Protein AF-A0A9Q1FGB1-F1 (afdb_monomer_lite)

Structure (mmCIF, N/CA/C/O backbone):
data_AF-A0A9Q1FGB1-F1
#
_entry.id   AF-A0A9Q1FGB1-F1
#
loop_
_atom_site.group_PDB
_atom_site.id
_atom_site.type_symbol
_atom_site.label_atom_id
_atom_site.label_alt_id
_atom_site.label_comp_id
_atom_site.label_asym_id
_atom_site.label_entity_id
_atom_site.label_seq_id
_atom_site.pdbx_PDB_ins_code
_atom_site.Cartn_x
_atom_site.Cartn_y
_atom_site.Cartn_z
_atom_site.occupancy
_atom_site.B_iso_or_equiv
_atom_site.auth_seq_id
_atom_site.auth_comp_id
_atom_site.auth_asym_id
_atom_site.auth_atom_id
_atom_site.pdbx_PDB_model_num
ATOM 1 N N . MET A 1 1 ? -64.726 -21.127 66.035 1.00 49.53 1 MET A N 1
ATOM 2 C CA . MET A 1 1 ? -65.758 -22.023 66.602 1.00 49.53 1 MET A CA 1
ATOM 3 C C . MET A 1 1 ? -66.418 -21.272 67.749 1.00 49.53 1 MET A C 1
ATOM 5 O O . MET A 1 1 ? -65.704 -20.847 68.643 1.00 49.53 1 MET A O 1
ATOM 9 N N . LEU A 1 2 ? -67.720 -20.995 67.646 1.00 46.12 2 LEU A N 1
ATOM 10 C CA . LEU A 1 2 ? -68.502 -20.186 68.597 1.00 46.12 2 LEU A CA 1
ATOM 11 C C . LEU A 1 2 ? -68.988 -21.042 69.791 1.00 46.12 2 LEU A C 1
ATOM 13 O O . LEU A 1 2 ? -69.252 -22.228 69.580 1.00 46.12 2 LEU A O 1
ATOM 17 N N . PRO A 1 3 ? -69.104 -20.485 71.016 1.00 51.31 3 PRO A N 1
ATOM 18 C CA . PRO A 1 3 ? -69.487 -21.229 72.214 1.00 51.31 3 PRO A CA 1
ATOM 19 C C . PRO A 1 3 ? -71.020 -21.340 72.384 1.00 51.31 3 PRO A C 1
ATOM 21 O O . PRO A 1 3 ? -71.776 -20.603 71.748 1.00 51.31 3 PRO A O 1
ATOM 24 N N . PRO A 1 4 ? -71.502 -22.267 73.232 1.00 48.19 4 PRO A N 1
ATOM 25 C CA . PRO A 1 4 ? -72.900 -22.677 73.291 1.00 48.19 4 PRO A CA 1
ATOM 26 C C . PRO A 1 4 ? -73.712 -21.781 74.238 1.00 48.19 4 PRO A C 1
ATOM 28 O O . PRO A 1 4 ? -73.834 -22.082 75.423 1.00 48.19 4 PRO A O 1
ATOM 31 N N . SER A 1 5 ? -74.297 -20.706 73.703 1.00 47.81 5 SER A N 1
ATOM 32 C CA . SER A 1 5 ? -75.204 -19.806 74.443 1.00 47.81 5 SER A CA 1
ATOM 33 C C . SER A 1 5 ? -76.694 -19.970 74.097 1.00 47.81 5 SER A C 1
ATOM 35 O O . SER A 1 5 ? -77.505 -19.152 74.513 1.00 47.81 5 SER A O 1
ATOM 37 N N . GLU A 1 6 ? -77.102 -21.032 73.395 1.00 54.84 6 GLU A N 1
ATOM 38 C CA . GLU A 1 6 ? -78.512 -21.251 73.019 1.00 54.84 6 GLU A CA 1
ATOM 39 C C . GLU A 1 6 ? -79.105 -22.526 73.638 1.00 54.84 6 GLU A C 1
ATOM 41 O O . GLU A 1 6 ? -79.410 -23.502 72.952 1.00 54.84 6 GLU A O 1
ATOM 46 N N . ARG A 1 7 ? -79.300 -22.535 74.963 1.00 53.91 7 ARG A N 1
ATOM 47 C CA . ARG A 1 7 ? -80.202 -23.503 75.609 1.00 53.91 7 ARG A CA 1
ATOM 48 C C . ARG A 1 7 ? -81.319 -22.777 76.342 1.00 53.91 7 ARG A C 1
ATOM 50 O O . ARG A 1 7 ? -81.074 -21.945 77.207 1.00 53.91 7 ARG A O 1
ATOM 57 N N . GLY A 1 8 ? -82.538 -23.104 75.919 1.00 44.06 8 GLY A N 1
ATOM 58 C CA . GLY A 1 8 ? -83.779 -22.471 76.328 1.00 44.06 8 GLY A CA 1
ATOM 59 C C . GLY A 1 8 ? -84.119 -22.625 77.805 1.00 44.06 8 GLY A C 1
ATOM 60 O O . GLY A 1 8 ? -83.740 -23.582 78.480 1.00 44.06 8 GLY A O 1
ATOM 61 N N . THR A 1 9 ? -84.897 -21.658 78.265 1.00 48.09 9 THR A N 1
ATOM 62 C CA . THR A 1 9 ? -85.679 -21.691 79.494 1.00 48.09 9 THR A CA 1
ATOM 63 C C . THR A 1 9 ? -87.027 -22.376 79.253 1.00 48.09 9 THR A C 1
ATOM 65 O O . THR A 1 9 ? -87.601 -22.277 78.166 1.00 48.09 9 THR A O 1
ATOM 68 N N . PRO A 1 10 ? -87.574 -23.012 80.299 1.00 46.75 10 PRO A N 1
ATOM 69 C CA . PRO A 1 10 ? -88.971 -22.776 80.630 1.00 46.75 10 PRO A CA 1
ATOM 70 C C . PRO A 1 10 ? -89.144 -22.321 82.092 1.00 46.75 10 PRO A C 1
ATOM 72 O O . PRO A 1 10 ? -88.580 -22.887 83.023 1.00 46.75 10 PRO A O 1
ATOM 75 N N . VAL A 1 11 ? -89.953 -21.271 82.240 1.00 43.34 11 VAL A N 1
ATOM 76 C CA . VAL A 1 11 ? -90.793 -20.896 83.407 1.00 43.34 11 VAL A CA 1
ATOM 77 C C . VAL A 1 11 ? -91.891 -21.989 83.553 1.00 43.34 11 VAL A C 1
ATOM 79 O O . VAL A 1 11 ? -92.110 -22.660 82.537 1.00 43.34 11 VAL A O 1
ATOM 82 N N . PRO A 1 12 ? -92.648 -22.204 84.663 1.00 60.19 12 PRO A N 1
ATOM 83 C CA . PRO A 1 12 ? -92.869 -21.424 85.901 1.00 60.19 12 PRO A CA 1
ATOM 84 C C . PRO A 1 12 ? -92.799 -22.314 87.191 1.00 60.19 12 PRO A C 1
ATOM 86 O O . PRO A 1 12 ? -92.372 -23.457 87.099 1.00 60.19 12 PRO A O 1
ATOM 89 N N . ASP A 1 13 ? -93.061 -21.935 88.450 1.00 32.09 13 ASP A N 1
ATOM 90 C CA . ASP A 1 13 ? -94.185 -21.210 89.057 1.00 32.09 13 ASP A CA 1
ATOM 91 C C . ASP A 1 13 ? -93.940 -21.006 90.575 1.00 32.09 13 ASP A C 1
ATOM 93 O O . ASP A 1 13 ? -93.185 -21.751 91.198 1.00 32.09 13 ASP A O 1
ATOM 97 N N . SER A 1 14 ? -94.748 -20.119 91.164 1.00 37.44 14 SER A N 1
ATOM 98 C CA . SER A 1 14 ? -95.216 -20.093 92.567 1.00 37.44 14 SER A CA 1
ATOM 99 C C . SER A 1 14 ? -94.656 -19.051 93.545 1.00 37.44 14 SER A C 1
ATOM 101 O O . SER A 1 14 ? -93.492 -18.995 93.925 1.00 37.44 14 SER A O 1
ATOM 103 N N . SER A 1 15 ? -95.636 -18.264 93.977 1.00 42.28 15 SER A N 1
ATOM 104 C CA . SER A 1 15 ? -95.704 -17.123 94.875 1.00 42.28 15 SER A CA 1
ATOM 105 C C . SER A 1 15 ? -95.584 -17.427 96.371 1.00 42.28 15 SER A C 1
ATOM 107 O O . SER A 1 15 ? -96.152 -18.409 96.843 1.00 42.28 15 SER A O 1
ATOM 109 N N . SER A 1 16 ? -95.109 -16.436 97.127 1.00 32.88 16 SER A N 1
ATOM 110 C CA . SER A 1 16 ? -95.749 -15.935 98.363 1.00 32.88 16 SER A CA 1
ATOM 111 C C . SER A 1 16 ? -95.081 -14.597 98.715 1.00 32.88 16 SER A C 1
ATOM 113 O O . SER A 1 16 ? -93.864 -14.559 98.835 1.00 32.88 16 SER A O 1
ATOM 115 N N . SER A 1 17 ? -95.753 -13.444 98.649 1.00 46.03 17 SER A N 1
ATOM 116 C CA . SER A 1 17 ? -96.863 -12.961 99.492 1.00 46.03 17 SER A CA 1
ATOM 117 C C . SER A 1 17 ? -96.409 -12.574 100.905 1.00 46.03 17 SER A C 1
ATOM 119 O O . SER A 1 17 ? -95.798 -13.387 101.584 1.00 46.03 17 SER A O 1
ATOM 121 N N . VAL A 1 18 ? -96.812 -11.355 101.296 1.00 38.59 18 VAL A N 1
ATOM 122 C CA . VAL A 1 18 ? -96.655 -10.603 102.563 1.00 38.59 18 VAL A CA 1
ATOM 123 C C . VAL A 1 18 ? -95.247 -10.069 102.884 1.00 38.59 18 VAL A C 1
ATOM 125 O O . VAL A 1 18 ? -94.262 -10.774 102.763 1.00 38.59 18 VAL A O 1
ATOM 128 N N . GLY A 1 19 ? -95.056 -8.820 103.307 1.00 36.06 19 GLY A N 1
ATOM 129 C CA . GLY A 1 19 ? -96.000 -7.770 103.674 1.00 36.06 19 GLY A CA 1
ATOM 130 C C . GLY A 1 19 ? -95.253 -6.465 103.964 1.00 36.06 19 GLY A C 1
ATOM 131 O O . GLY A 1 19 ? -94.081 -6.469 104.334 1.00 36.06 19 GLY A O 1
ATOM 132 N N . SER A 1 20 ? -95.961 -5.359 103.747 1.00 60.34 20 SER A N 1
ATOM 133 C CA . SER A 1 20 ? -95.547 -3.982 103.986 1.00 60.34 20 SER A CA 1
ATOM 134 C C . SER A 1 20 ? -94.949 -3.758 105.374 1.00 60.34 20 SER A C 1
ATOM 136 O O . SER A 1 20 ? -95.592 -4.000 106.392 1.00 60.34 20 SER A O 1
ATOM 138 N N . GLY A 1 21 ? -93.751 -3.188 105.383 1.00 39.38 21 GLY A N 1
ATOM 139 C CA . GLY A 1 21 ? -93.132 -2.548 106.529 1.00 39.38 21 GLY A CA 1
ATOM 140 C C . GLY A 1 21 ? -92.125 -1.549 105.990 1.00 39.38 21 GLY A C 1
ATOM 141 O O . GLY A 1 21 ? -91.303 -1.893 105.147 1.00 39.38 21 GLY A O 1
ATOM 142 N N . GLU A 1 22 ? -92.255 -0.304 106.419 1.00 46.47 22 GLU A N 1
ATOM 143 C CA . GLU A 1 22 ? -91.400 0.834 106.107 1.00 46.47 22 GLU A CA 1
ATOM 144 C C . GLU A 1 22 ? -89.964 0.551 106.584 1.00 46.47 22 GLU A C 1
ATOM 146 O O . GLU A 1 22 ? -89.540 0.934 107.666 1.00 46.47 22 GLU A O 1
ATOM 151 N N . PHE A 1 23 ? -89.235 -0.214 105.777 1.00 46.56 23 PHE A N 1
ATOM 152 C CA . PHE A 1 23 ? -87.809 -0.463 105.887 1.00 46.56 23 PHE A CA 1
ATOM 153 C C . PHE A 1 23 ? -87.186 0.183 104.655 1.00 46.56 23 PHE A C 1
ATOM 155 O O . PHE A 1 23 ? -86.899 -0.476 103.655 1.00 46.56 23 PHE A O 1
ATOM 162 N N . THR A 1 24 ? -86.993 1.499 104.711 1.00 58.06 24 THR A N 1
ATOM 163 C CA . THR A 1 24 ? -86.143 2.211 103.744 1.00 58.06 24 THR A CA 1
ATOM 164 C C . THR A 1 24 ? -84.798 1.494 103.575 1.00 58.06 24 THR A C 1
ATOM 166 O O . THR A 1 24 ? -84.329 1.341 102.456 1.00 58.06 24 THR A O 1
ATOM 169 N N . GLY A 1 25 ? -84.285 0.861 104.636 1.00 61.69 25 GLY A N 1
ATOM 170 C CA . GLY A 1 25 ? -83.079 0.037 104.579 1.00 61.69 25 GLY A CA 1
ATOM 171 C C . GLY A 1 25 ? -83.158 -1.302 103.822 1.00 61.69 25 GLY A C 1
ATOM 172 O O . GLY A 1 25 ? -82.103 -1.777 103.429 1.00 61.69 25 GLY A O 1
ATOM 173 N N . ILE A 1 26 ? -84.324 -1.941 103.600 1.00 73.94 26 ILE A N 1
ATOM 174 C CA . ILE A 1 26 ? -84.393 -3.246 102.882 1.00 73.94 26 ILE A CA 1
ATOM 175 C C . ILE A 1 26 ? -84.374 -3.042 101.366 1.00 73.94 26 ILE A C 1
ATOM 177 O O . ILE A 1 26 ? -83.649 -3.742 100.667 1.00 73.94 26 ILE A O 1
ATOM 181 N N . LYS A 1 27 ? -85.130 -2.061 100.861 1.00 83.75 27 LYS A N 1
ATOM 182 C CA . LYS A 1 27 ? -85.099 -1.700 99.438 1.00 83.75 27 LYS A CA 1
ATOM 183 C C . LYS A 1 27 ? -83.730 -1.139 99.046 1.00 83.75 27 LYS A C 1
ATOM 185 O O . LYS A 1 27 ? -83.183 -1.547 98.032 1.00 83.75 27 LYS A O 1
ATOM 190 N N . GLU A 1 28 ? -83.155 -0.275 99.885 1.00 84.62 28 GLU A N 1
ATOM 191 C CA . GLU A 1 28 ? -81.787 0.217 99.695 1.00 84.62 28 GLU A CA 1
ATOM 192 C C . GLU A 1 28 ? -80.763 -0.933 99.698 1.00 84.62 28 GLU A C 1
ATOM 194 O O . GLU A 1 28 ? -79.807 -0.886 98.934 1.00 84.62 28 GLU A O 1
ATOM 199 N N . LEU A 1 29 ? -80.965 -1.997 100.490 1.00 87.62 29 LEU A N 1
ATOM 200 C CA . LEU A 1 29 ? -80.095 -3.181 100.470 1.00 87.62 29 LEU A CA 1
ATOM 201 C C . LEU A 1 29 ? -80.194 -3.976 99.162 1.00 87.62 29 LEU A C 1
ATOM 203 O O . LEU A 1 29 ? -79.172 -4.436 98.659 1.00 87.62 29 LEU A O 1
ATOM 207 N N . ASP A 1 30 ? -81.408 -4.161 98.638 1.00 86.62 30 ASP A N 1
ATOM 208 C CA . ASP A 1 30 ? -81.644 -4.841 97.359 1.00 86.62 30 ASP A CA 1
ATOM 209 C C . ASP A 1 30 ? -81.079 -4.027 96.188 1.00 86.62 30 ASP A C 1
ATOM 211 O O . ASP A 1 30 ? -80.407 -4.599 95.329 1.00 86.62 30 ASP A O 1
ATOM 215 N N . ASP A 1 31 ? -81.261 -2.700 96.198 1.00 90.62 31 ASP A N 1
ATOM 216 C CA . ASP A 1 31 ? -80.668 -1.776 95.222 1.00 90.62 31 ASP A CA 1
ATOM 217 C C . ASP A 1 31 ? -79.125 -1.854 95.284 1.00 90.62 31 ASP A C 1
ATOM 219 O O . ASP A 1 31 ? -78.465 -2.038 94.261 1.00 90.62 31 ASP A O 1
ATOM 223 N N . ILE A 1 32 ? -78.535 -1.849 96.490 1.00 92.31 32 ILE A N 1
ATOM 224 C CA . ILE A 1 32 ? -77.087 -2.056 96.691 1.00 92.31 32 ILE A CA 1
ATOM 225 C C . ILE A 1 32 ? -76.643 -3.444 96.201 1.00 92.31 32 ILE A C 1
ATOM 227 O O . ILE A 1 32 ? -75.570 -3.583 95.616 1.00 92.31 32 ILE A O 1
ATOM 231 N N . SER A 1 33 ? -77.432 -4.494 96.427 1.00 93.31 33 SER A N 1
ATOM 232 C CA . SER A 1 33 ? -77.112 -5.857 95.982 1.00 93.31 33 SER A CA 1
ATOM 233 C C . SER A 1 33 ? -77.139 -5.972 94.455 1.00 93.31 33 SER A C 1
ATOM 235 O O . SER A 1 33 ? -76.254 -6.592 93.856 1.00 93.31 33 SER A O 1
ATOM 237 N N . GLN A 1 34 ? -78.109 -5.318 93.809 1.00 93.44 34 GLN A N 1
ATOM 238 C CA . GLN A 1 34 ? -78.187 -5.199 92.357 1.00 93.44 34 GLN A CA 1
ATOM 239 C C . GLN A 1 34 ? -76.991 -4.418 91.796 1.00 93.44 34 GLN A C 1
ATOM 241 O O . GLN A 1 34 ? -76.386 -4.881 90.825 1.00 93.44 34 GLN A O 1
ATOM 246 N N . ASP A 1 35 ? -76.594 -3.314 92.433 1.00 95.75 35 ASP A N 1
ATOM 247 C CA . ASP A 1 35 ? -75.396 -2.546 92.075 1.00 95.75 35 ASP A CA 1
ATOM 248 C C . ASP A 1 35 ? -74.122 -3.384 92.231 1.00 95.75 35 ASP A C 1
ATOM 250 O O . ASP A 1 35 ? -73.270 -3.390 91.345 1.00 95.75 35 ASP A O 1
ATOM 254 N N . ILE A 1 36 ? -73.993 -4.170 93.306 1.00 94.75 36 ILE A N 1
ATOM 255 C CA . ILE A 1 36 ? -72.867 -5.097 93.490 1.00 94.75 36 ILE A CA 1
ATOM 256 C C . ILE A 1 36 ? -72.843 -6.144 92.371 1.00 94.75 36 ILE A C 1
ATOM 258 O O . ILE A 1 36 ? -71.784 -6.402 91.797 1.00 94.75 36 ILE A O 1
ATOM 262 N N . ALA A 1 37 ? -73.984 -6.744 92.030 1.00 94.81 37 ALA A N 1
ATOM 263 C CA . ALA A 1 37 ? -74.070 -7.725 90.950 1.00 94.81 37 ALA A CA 1
ATOM 264 C C . ALA A 1 37 ? -73.752 -7.102 89.579 1.00 94.81 37 ALA A C 1
ATOM 266 O O . ALA A 1 37 ? -73.091 -7.728 88.742 1.00 94.81 37 ALA A O 1
ATOM 267 N N . GLN A 1 38 ? -74.180 -5.858 89.351 1.00 96.44 38 GLN A N 1
ATOM 268 C CA . GLN A 1 38 ? -73.839 -5.087 88.162 1.00 96.44 38 GLN A CA 1
ATOM 269 C C . GLN A 1 38 ? -72.336 -4.792 88.106 1.00 96.44 38 GLN A C 1
ATOM 271 O O . GLN A 1 38 ? -71.711 -5.096 87.091 1.00 96.44 38 GLN A O 1
ATOM 276 N N . LEU A 1 39 ? -71.741 -4.302 89.196 1.00 97.25 39 LEU A N 1
ATOM 277 C CA . LEU A 1 39 ? -70.303 -4.052 89.310 1.00 97.25 39 LEU A CA 1
ATOM 278 C C . LEU A 1 39 ? -69.488 -5.331 89.105 1.00 97.25 39 LEU A C 1
ATOM 280 O O . LEU A 1 39 ? -68.439 -5.296 88.470 1.00 97.25 39 LEU A O 1
ATOM 284 N N . GLN A 1 40 ? -69.964 -6.480 89.587 1.00 96.81 40 GLN A N 1
ATOM 285 C CA . GLN A 1 40 ? -69.316 -7.768 89.331 1.00 96.81 40 GLN A CA 1
ATOM 286 C C . GLN A 1 40 ? -69.356 -8.151 87.847 1.00 96.81 40 GLN A C 1
ATOM 288 O O . GLN A 1 40 ? -68.349 -8.619 87.309 1.00 96.81 40 GLN A O 1
ATOM 293 N N . ARG A 1 41 ? -70.487 -7.933 87.165 1.00 96.62 41 ARG A N 1
ATOM 294 C CA . ARG A 1 41 ? -70.616 -8.190 85.722 1.00 96.62 41 ARG A CA 1
ATOM 295 C C . ARG A 1 41 ? -69.744 -7.244 84.897 1.00 96.62 41 ARG A C 1
ATOM 297 O O . ARG A 1 41 ? -69.087 -7.685 83.953 1.00 96.62 41 ARG A O 1
ATOM 304 N N . GLU A 1 42 ? -69.724 -5.964 85.250 1.00 96.88 42 GLU A N 1
ATOM 305 C CA . GLU A 1 42 ? -68.894 -4.957 84.590 1.00 96.88 42 GLU A CA 1
ATOM 306 C C . GLU A 1 42 ? -67.407 -5.239 84.816 1.00 96.88 42 GLU A C 1
ATOM 308 O O . GLU A 1 42 ? -66.654 -5.295 83.849 1.00 96.88 42 GLU A O 1
ATOM 313 N N . LYS A 1 43 ? -66.997 -5.554 86.053 1.00 97.25 43 LYS A N 1
ATOM 314 C CA . LYS A 1 43 ? -65.638 -6.012 86.369 1.00 97.25 43 LYS A CA 1
ATOM 315 C C . LYS A 1 43 ? -65.234 -7.196 85.492 1.00 97.25 43 LYS A C 1
ATOM 317 O O . LYS A 1 43 ? -64.169 -7.156 84.888 1.00 97.25 43 LYS A O 1
ATOM 322 N N . TYR A 1 44 ? -66.073 -8.229 85.399 1.00 97.75 44 TYR A N 1
ATOM 323 C CA . TYR A 1 44 ? -65.783 -9.392 84.556 1.00 97.75 44 TYR A CA 1
ATOM 324 C C . TYR A 1 44 ? -65.647 -9.014 83.071 1.00 97.75 44 TYR A C 1
ATOM 326 O O . TYR A 1 44 ? -64.758 -9.511 82.383 1.00 97.75 44 TYR A O 1
ATOM 334 N N . THR A 1 45 ? -66.499 -8.107 82.584 1.00 97.75 45 THR A N 1
ATOM 335 C CA . THR A 1 45 ? -66.457 -7.611 81.198 1.00 97.75 45 THR A CA 1
ATOM 336 C C . THR A 1 45 ? -65.167 -6.835 80.927 1.00 97.75 45 THR A C 1
ATOM 338 O O . THR A 1 45 ? -64.493 -7.104 79.935 1.00 97.75 45 THR A O 1
ATOM 341 N N . LEU A 1 46 ? -64.777 -5.933 81.832 1.00 97.81 46 LEU A N 1
ATOM 342 C CA . LEU A 1 46 ? -63.528 -5.176 81.739 1.00 97.81 46 LEU A CA 1
ATOM 343 C C . LEU A 1 46 ? -62.300 -6.090 81.827 1.00 97.81 46 LEU A C 1
ATOM 345 O O . LEU A 1 46 ? -61.361 -5.918 81.060 1.00 97.81 46 LEU A O 1
ATOM 349 N N . GLU A 1 47 ? -62.301 -7.089 82.713 1.00 97.44 47 GLU A N 1
ATOM 350 C CA . GLU A 1 47 ? -61.225 -8.087 82.791 1.00 97.44 47 GLU A CA 1
ATOM 351 C C . GLU A 1 47 ? -61.079 -8.875 81.485 1.00 97.44 47 GLU A C 1
ATOM 353 O O . GLU A 1 47 ? -59.958 -9.158 81.062 1.00 97.44 47 GLU A O 1
ATOM 358 N N . GLN A 1 48 ? -62.190 -9.219 80.827 1.00 97.75 48 GLN A N 1
ATOM 359 C CA . GLN A 1 48 ? -62.145 -9.860 79.515 1.00 97.75 48 GLN A CA 1
ATOM 360 C C . GLN A 1 48 ? -61.606 -8.909 78.441 1.00 97.75 48 GLN A C 1
ATOM 362 O O . GLN A 1 48 ? -60.720 -9.299 77.689 1.00 97.75 48 GLN A O 1
ATOM 367 N N . GLU A 1 49 ? -62.071 -7.660 78.397 1.00 98.12 49 GLU A N 1
ATOM 368 C CA . GLU A 1 49 ? -61.593 -6.673 77.422 1.00 98.12 49 GLU A CA 1
ATOM 369 C C . GLU A 1 49 ? -60.095 -6.366 77.601 1.00 98.12 49 GLU A C 1
ATOM 371 O O . GLU A 1 49 ? -59.375 -6.189 76.618 1.00 98.12 49 GLU A O 1
ATOM 376 N N . ILE A 1 50 ? -59.601 -6.340 78.846 1.00 97.81 50 ILE A N 1
ATOM 377 C CA . ILE A 1 50 ? -58.167 -6.236 79.145 1.00 97.81 50 ILE A CA 1
ATOM 378 C C . ILE A 1 50 ? -57.423 -7.435 78.556 1.00 97.81 50 ILE A C 1
ATOM 380 O O . ILE A 1 50 ? -56.450 -7.224 77.836 1.00 97.81 50 ILE A O 1
ATOM 384 N N . ARG A 1 51 ? -57.896 -8.670 78.788 1.00 97.81 51 ARG A N 1
ATOM 385 C CA . ARG A 1 51 ? -57.278 -9.876 78.208 1.00 97.81 51 ARG A CA 1
ATOM 386 C C . ARG A 1 51 ? -57.238 -9.825 76.680 1.00 97.81 51 ARG A C 1
ATOM 388 O O . ARG A 1 51 ? -56.189 -10.083 76.096 1.00 97.81 51 ARG A O 1
ATOM 395 N N . ASP A 1 52 ? -58.341 -9.444 76.042 1.00 97.81 52 ASP A N 1
ATOM 396 C CA . ASP A 1 52 ? -58.430 -9.358 74.581 1.00 97.81 52 ASP A CA 1
ATOM 397 C C . ASP A 1 52 ? -57.477 -8.278 74.027 1.00 97.81 52 ASP A C 1
ATOM 399 O O . ASP A 1 52 ? -56.788 -8.489 73.025 1.00 97.81 52 ASP A O 1
ATOM 403 N N . LYS A 1 53 ? -57.375 -7.121 74.701 1.00 97.88 53 LYS A N 1
ATOM 404 C CA . LYS A 1 53 ? -56.418 -6.059 74.343 1.00 97.88 53 LYS A CA 1
ATOM 405 C C . LYS A 1 53 ? -54.969 -6.496 74.551 1.00 97.88 53 LYS A C 1
ATOM 407 O O . LYS A 1 53 ? -54.131 -6.195 73.703 1.00 97.88 53 LYS A O 1
ATOM 412 N N . GLU A 1 54 ? -54.659 -7.199 75.636 1.00 97.62 54 GLU A N 1
ATOM 413 C CA . GLU A 1 54 ? -53.324 -7.748 75.896 1.00 97.62 54 GLU A CA 1
ATOM 414 C C . GLU A 1 54 ? -52.917 -8.772 74.830 1.00 97.62 54 GLU A C 1
ATOM 416 O O . GLU A 1 54 ? -51.785 -8.738 74.342 1.00 97.62 54 GLU A O 1
ATOM 421 N N . GLU A 1 55 ? -53.835 -9.650 74.420 1.00 97.69 55 GLU A N 1
ATOM 422 C CA . GLU A 1 55 ? -53.597 -10.605 73.337 1.00 97.69 55 GLU A CA 1
ATOM 423 C C . GLU A 1 55 ? -53.389 -9.893 71.992 1.00 97.69 55 GLU A C 1
ATOM 425 O O . GLU A 1 55 ? -52.436 -10.204 71.275 1.00 97.69 55 GLU A O 1
ATOM 430 N N . ALA A 1 56 ? -54.183 -8.864 71.684 1.00 98.38 56 ALA A N 1
ATOM 431 C CA . ALA A 1 56 ? -53.997 -8.048 70.485 1.00 98.38 56 ALA A CA 1
ATOM 432 C C . ALA A 1 56 ? -52.651 -7.297 70.478 1.00 98.38 56 ALA A C 1
ATOM 434 O O . ALA A 1 56 ? -52.005 -7.198 69.432 1.00 98.38 56 ALA A O 1
ATOM 435 N N . ILE A 1 57 ? -52.203 -6.780 71.629 1.00 98.06 57 ILE A N 1
ATOM 436 C CA . ILE A 1 57 ? -50.874 -6.163 71.774 1.00 98.06 57 ILE A CA 1
ATOM 437 C C . ILE A 1 57 ? -49.783 -7.207 71.532 1.00 98.06 57 ILE A C 1
ATOM 439 O O . ILE A 1 57 ? -48.834 -6.931 70.800 1.00 98.06 57 ILE A O 1
ATOM 443 N N . ARG A 1 58 ? -49.925 -8.413 72.095 1.00 98.38 58 ARG A N 1
ATOM 444 C CA . ARG A 1 58 ? -48.965 -9.506 71.900 1.00 98.38 58 ARG A CA 1
ATOM 445 C C . ARG A 1 58 ? -48.877 -9.920 70.430 1.00 98.38 58 ARG A C 1
ATOM 447 O O . ARG A 1 58 ? -47.773 -10.081 69.920 1.00 98.38 58 ARG A O 1
ATOM 454 N N . GLN A 1 59 ? -50.011 -10.028 69.737 1.00 98.31 59 GLN A N 1
ATOM 455 C CA . GLN A 1 59 ? -50.027 -10.328 68.306 1.00 98.31 59 GLN A CA 1
ATOM 456 C C . GLN A 1 59 ? -49.347 -9.222 67.492 1.00 98.31 59 GLN A C 1
ATOM 458 O O . GLN A 1 59 ? -48.457 -9.515 66.701 1.00 98.31 59 GLN A O 1
ATOM 463 N N . LYS A 1 60 ? -49.680 -7.949 67.742 1.00 98.25 60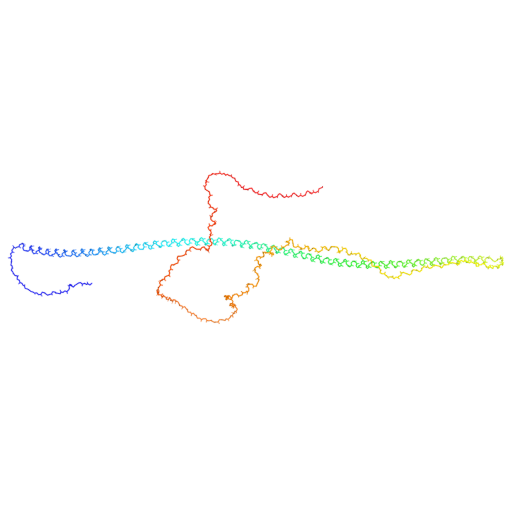 LYS A N 1
ATOM 464 C CA . LYS A 1 60 ? -49.018 -6.819 67.070 1.00 98.25 60 LYS A CA 1
ATOM 465 C C . LYS A 1 60 ? -47.512 -6.780 67.332 1.00 98.25 60 LYS A C 1
ATOM 467 O O . LYS A 1 60 ? -46.756 -6.431 66.432 1.00 98.25 60 LYS A O 1
ATOM 472 N N . ALA A 1 61 ? -47.065 -7.132 68.537 1.00 98.00 61 ALA A N 1
ATOM 473 C CA . ALA A 1 61 ? -45.641 -7.218 68.853 1.00 98.00 61 ALA A CA 1
ATOM 474 C C . ALA A 1 61 ? -44.941 -8.313 68.028 1.00 98.00 61 ALA A C 1
ATOM 476 O O . ALA A 1 61 ? -43.862 -8.066 67.491 1.00 98.00 61 ALA A O 1
ATOM 477 N N . ASN A 1 62 ? -45.579 -9.479 67.867 1.00 98.19 62 ASN A N 1
ATOM 478 C CA . ASN A 1 62 ? -45.074 -10.546 67.000 1.00 98.19 62 ASN A CA 1
ATOM 479 C C . ASN A 1 62 ? -45.000 -10.097 65.531 1.00 98.19 62 ASN A C 1
ATOM 481 O O . ASN A 1 62 ? -43.993 -10.344 64.872 1.00 98.19 62 ASN A O 1
ATOM 485 N N . ASP A 1 63 ? -46.025 -9.402 65.030 1.00 98.38 63 ASP A N 1
ATOM 486 C CA . ASP A 1 63 ? -46.056 -8.912 63.647 1.00 98.38 63 ASP A CA 1
ATOM 487 C C . ASP A 1 63 ? -44.952 -7.870 63.393 1.00 98.38 63 ASP A C 1
ATOM 489 O O . ASP A 1 63 ? -44.258 -7.936 62.383 1.00 98.38 63 ASP A O 1
ATOM 493 N N . VAL A 1 64 ? -44.729 -6.935 64.327 1.00 98.50 64 VAL A N 1
ATOM 494 C CA . VAL A 1 64 ? -43.625 -5.960 64.238 1.00 98.50 64 VAL A CA 1
ATOM 495 C C . VAL A 1 64 ? -42.268 -6.663 64.235 1.00 98.50 64 VAL A C 1
ATOM 497 O O . VAL A 1 64 ? -41.395 -6.294 63.454 1.00 98.50 64 VAL A O 1
ATOM 500 N N . GLN A 1 65 ? -42.086 -7.692 65.068 1.00 98.31 65 GLN A N 1
ATOM 501 C CA . GLN A 1 65 ? -40.848 -8.470 65.083 1.00 98.31 65 GLN A CA 1
ATOM 502 C C . GLN A 1 65 ? -40.626 -9.218 63.758 1.00 98.31 65 GLN A C 1
ATOM 504 O O . GLN A 1 65 ? -39.499 -9.252 63.264 1.00 98.31 65 GLN A O 1
ATOM 509 N N . ALA A 1 66 ? -41.682 -9.784 63.166 1.00 98.31 66 ALA A N 1
ATOM 510 C CA . ALA A 1 66 ? -41.609 -10.429 61.856 1.00 98.31 66 ALA A CA 1
ATOM 511 C C . ALA A 1 66 ? -41.237 -9.422 60.756 1.00 98.31 66 ALA A C 1
ATOM 513 O O . ALA A 1 66 ? -40.275 -9.647 60.026 1.00 98.31 66 ALA A O 1
ATOM 514 N N . MET A 1 67 ? -41.919 -8.273 60.716 1.00 98.31 67 MET A N 1
ATOM 515 C CA . MET A 1 67 ? -41.632 -7.187 59.773 1.00 98.31 67 MET A CA 1
ATOM 516 C C . MET A 1 67 ? -40.203 -6.655 59.914 1.00 98.31 67 MET A C 1
ATOM 518 O O . MET A 1 67 ? -39.569 -6.344 58.911 1.00 98.31 67 MET A O 1
ATOM 522 N N . GLN A 1 68 ? -39.668 -6.569 61.135 1.00 98.25 68 GLN A N 1
ATOM 523 C CA . GLN A 1 68 ? -38.274 -6.178 61.351 1.00 98.25 68 GLN A CA 1
ATOM 524 C C . GLN A 1 68 ? -37.305 -7.213 60.767 1.00 98.25 68 GLN A C 1
ATOM 526 O O . GLN A 1 68 ? -36.347 -6.845 60.095 1.00 98.25 68 GLN A O 1
ATOM 531 N N . GLY A 1 69 ? -37.573 -8.506 60.971 1.00 98.44 69 GLY A N 1
ATOM 532 C CA . GLY A 1 69 ? -36.769 -9.571 60.370 1.00 98.44 69 GLY A CA 1
ATOM 533 C C . GLY A 1 69 ? -36.828 -9.571 58.840 1.00 98.44 69 GLY A C 1
ATOM 534 O O . GLY A 1 69 ? -35.832 -9.882 58.185 1.00 98.44 69 GLY A O 1
ATOM 535 N N . ASP A 1 70 ? -37.974 -9.205 58.267 1.00 98.44 70 ASP A N 1
ATOM 536 C CA . ASP A 1 70 ? -38.132 -9.036 56.823 1.00 98.44 70 ASP A CA 1
ATOM 537 C C . ASP A 1 70 ? -37.362 -7.820 56.307 1.00 98.44 70 ASP A C 1
ATOM 539 O O . ASP A 1 70 ? -36.610 -7.957 55.344 1.00 98.44 70 ASP A O 1
ATOM 543 N N . LEU A 1 71 ? -37.446 -6.681 57.001 1.00 98.50 71 LEU A N 1
ATOM 544 C CA . LEU A 1 71 ? -36.675 -5.479 56.688 1.00 98.50 71 LEU A CA 1
ATOM 545 C C . LEU A 1 71 ? -35.164 -5.743 56.722 1.00 98.50 71 LEU A C 1
ATOM 547 O O . LEU A 1 71 ? -34.455 -5.335 55.806 1.00 98.50 71 LEU A O 1
ATOM 551 N N . ASP A 1 72 ? -34.665 -6.444 57.741 1.00 98.38 72 ASP A N 1
ATOM 552 C CA . ASP A 1 72 ? -33.239 -6.760 57.862 1.00 98.38 72 ASP A CA 1
ATOM 553 C C . ASP A 1 72 ? -32.778 -7.697 56.733 1.00 98.38 72 ASP A C 1
ATOM 555 O O . ASP A 1 72 ? -31.697 -7.520 56.165 1.00 98.38 72 ASP A O 1
ATOM 559 N N . ARG A 1 73 ? -33.615 -8.674 56.358 1.00 98.44 73 ARG A N 1
ATOM 560 C CA . ARG A 1 73 ? -33.331 -9.591 55.247 1.00 98.44 73 ARG A CA 1
ATOM 561 C C . ARG A 1 73 ? -33.331 -8.874 53.900 1.00 98.44 73 ARG A C 1
ATOM 563 O O . ARG A 1 73 ? -32.425 -9.096 53.100 1.00 98.44 73 ARG A O 1
ATOM 570 N N . GLU A 1 74 ? -34.328 -8.031 53.646 1.00 98.25 74 GLU A N 1
ATOM 571 C CA . GLU A 1 74 ? -34.406 -7.229 52.423 1.00 98.25 74 GLU A CA 1
ATOM 572 C C . GLU A 1 74 ? -33.259 -6.216 52.344 1.00 98.25 74 GLU A C 1
ATOM 574 O O . GLU A 1 74 ? -32.661 -6.061 51.283 1.00 98.25 74 GLU A O 1
ATOM 579 N N . SER A 1 75 ? -32.887 -5.593 53.465 1.00 98.44 75 SER A N 1
ATOM 580 C CA . SER A 1 75 ? -31.734 -4.690 53.559 1.00 98.44 75 SER A CA 1
ATOM 581 C C . SER A 1 75 ? -30.420 -5.406 53.221 1.00 98.44 75 SER A C 1
ATOM 583 O O . SER A 1 75 ? -29.630 -4.909 52.416 1.00 98.44 75 SER A O 1
ATOM 585 N N . GLY A 1 76 ? -30.217 -6.620 53.749 1.00 98.62 76 GLY A N 1
ATOM 586 C CA . GLY A 1 76 ? -29.071 -7.461 53.394 1.00 98.62 76 GLY A CA 1
ATOM 587 C C . GLY A 1 76 ? -29.035 -7.819 51.904 1.00 98.62 76 GLY A C 1
ATOM 588 O O . GLY A 1 76 ? -27.993 -7.686 51.265 1.00 98.62 76 GLY A O 1
ATOM 589 N N . GLY A 1 77 ? -30.182 -8.199 51.330 1.00 98.62 77 GLY A N 1
ATOM 590 C CA . GLY A 1 77 ? -30.297 -8.494 49.898 1.00 98.62 77 GLY A CA 1
ATOM 591 C C . GLY A 1 77 ? -30.051 -7.274 49.004 1.00 98.62 77 GLY A C 1
ATOM 592 O O . GLY A 1 77 ? -29.405 -7.388 47.963 1.00 98.62 77 GLY A O 1
ATOM 593 N N . LEU A 1 78 ? -30.510 -6.089 49.418 1.00 98.62 78 LEU A N 1
ATOM 594 C CA . LEU A 1 78 ? -30.241 -4.833 48.716 1.00 98.62 78 LEU A CA 1
ATOM 595 C C . LEU A 1 78 ? -28.741 -4.515 48.705 1.00 98.62 78 LEU A C 1
ATOM 597 O O . LEU A 1 78 ? -28.207 -4.111 47.673 1.00 98.62 78 LEU A O 1
ATOM 601 N N . GLN A 1 79 ? -28.056 -4.713 49.833 1.00 98.62 79 GLN A N 1
ATOM 602 C CA . GLN A 1 79 ? -26.620 -4.469 49.926 1.00 98.62 79 GLN A CA 1
ATOM 603 C C . GLN A 1 79 ? -25.817 -5.438 49.048 1.00 98.62 79 GLN A C 1
ATOM 605 O O . GLN A 1 79 ? -24.897 -5.003 48.358 1.00 98.62 79 GLN A O 1
ATOM 610 N N . GLU A 1 80 ? -26.192 -6.720 49.007 1.00 98.56 80 GLU A N 1
ATOM 611 C CA . GLU A 1 80 ? -25.581 -7.703 48.104 1.00 98.56 80 GLU A CA 1
ATOM 612 C C . GLU A 1 80 ? -25.787 -7.320 46.628 1.00 98.56 80 GLU A C 1
ATOM 614 O O . GLU A 1 80 ? -24.833 -7.307 45.848 1.00 98.56 80 GLU A O 1
ATOM 619 N N . LEU A 1 81 ? -26.999 -6.903 46.247 1.00 98.56 81 LEU A N 1
ATOM 620 C CA . LEU A 1 81 ? -27.277 -6.417 44.892 1.00 98.56 81 LEU A CA 1
ATOM 621 C C . LEU A 1 81 ? -26.467 -5.167 44.531 1.00 98.56 81 LEU A C 1
ATOM 623 O O . LEU A 1 81 ? -25.980 -5.064 43.405 1.00 98.56 81 LEU A O 1
ATOM 627 N N . GLU A 1 82 ? -26.287 -4.228 45.462 1.00 98.50 82 GLU A N 1
ATOM 628 C CA . GLU A 1 82 ? -25.459 -3.044 45.212 1.00 98.50 82 GLU A CA 1
ATOM 629 C C . GLU A 1 82 ? -23.986 -3.431 45.015 1.00 98.50 82 GLU A C 1
ATOM 631 O O . GLU A 1 82 ? -23.341 -2.914 44.103 1.00 98.50 82 GLU A O 1
ATOM 636 N N . THR A 1 83 ? -23.466 -4.398 45.783 1.00 98.50 83 THR A N 1
ATOM 637 C CA . THR A 1 83 ? -22.110 -4.925 45.546 1.00 98.50 83 THR A CA 1
ATOM 638 C C . THR A 1 83 ? -21.992 -5.615 44.189 1.00 98.50 83 THR A C 1
ATOM 640 O O . THR A 1 83 ? -21.070 -5.322 43.433 1.00 98.50 83 THR A O 1
ATOM 643 N N . GLN A 1 84 ? -22.975 -6.437 43.811 1.00 98.75 84 GLN A N 1
ATOM 644 C CA . GLN A 1 84 ? -22.985 -7.112 42.515 1.00 98.75 84 GLN A CA 1
ATOM 645 C C . GLN A 1 84 ? -23.047 -6.115 41.349 1.00 98.75 84 GLN A C 1
ATOM 647 O O . GLN A 1 84 ? -22.380 -6.299 40.330 1.00 98.75 84 GLN A O 1
ATOM 652 N N . LYS A 1 85 ? -23.832 -5.044 41.488 1.00 98.69 85 LYS A N 1
ATOM 653 C CA . LYS A 1 85 ? -23.891 -3.948 40.516 1.00 98.69 85 LYS A CA 1
ATOM 654 C C . LYS A 1 85 ? -22.545 -3.236 40.399 1.00 98.69 85 LYS A C 1
ATOM 656 O O . LYS A 1 85 ? -22.133 -2.918 39.285 1.00 98.69 85 LYS A O 1
ATOM 661 N N . GLN A 1 86 ? -21.864 -2.989 41.516 1.00 98.75 86 GLN A N 1
ATOM 662 C CA . GLN A 1 86 ? -20.547 -2.359 41.507 1.00 98.75 86 GLN A CA 1
ATOM 663 C C . GLN A 1 86 ? -19.516 -3.236 40.784 1.00 98.75 86 GLN A C 1
ATOM 665 O O . GLN A 1 86 ? -18.814 -2.741 39.903 1.00 98.75 86 GLN A O 1
ATOM 670 N N . ASP A 1 87 ? -19.489 -4.537 41.070 1.00 98.56 87 ASP A N 1
ATOM 671 C CA . ASP A 1 87 ? -18.597 -5.492 40.403 1.00 98.56 87 ASP A CA 1
ATOM 672 C C . ASP A 1 87 ? -18.893 -5.596 38.900 1.00 98.56 87 ASP A C 1
ATOM 674 O O . ASP A 1 87 ? -17.980 -5.594 38.069 1.00 98.56 87 ASP A O 1
ATOM 678 N N . ALA A 1 88 ? -20.177 -5.628 38.526 1.00 98.56 88 ALA A N 1
ATOM 679 C CA . ALA A 1 88 ? -20.594 -5.619 37.128 1.00 98.56 88 ALA A CA 1
ATOM 680 C C . ALA A 1 88 ? -20.155 -4.334 36.402 1.00 98.56 88 ALA A C 1
ATOM 682 O O . ALA A 1 88 ? -19.711 -4.408 35.257 1.00 98.56 88 ALA A O 1
ATOM 683 N N . ASN A 1 89 ? -20.229 -3.174 37.062 1.00 98.62 89 ASN A N 1
ATOM 684 C CA . ASN A 1 89 ? -19.767 -1.902 36.503 1.00 98.62 89 ASN A CA 1
ATOM 685 C C . ASN A 1 89 ? -18.250 -1.880 36.291 1.00 98.62 89 ASN A C 1
ATOM 687 O O . ASN A 1 89 ? -17.806 -1.487 35.215 1.00 98.62 89 ASN A O 1
ATOM 691 N N . VAL A 1 90 ? -17.460 -2.349 37.264 1.00 98.62 90 VAL A N 1
ATOM 692 C CA . VAL A 1 90 ? -15.998 -2.470 37.109 1.00 98.62 90 VAL A CA 1
ATOM 693 C C . VAL A 1 90 ? -15.672 -3.375 35.925 1.00 98.62 90 VAL A C 1
ATOM 695 O O . VAL A 1 90 ? -14.850 -3.033 35.076 1.00 98.62 90 VAL A O 1
ATOM 698 N N . ARG A 1 91 ? -16.371 -4.509 35.808 1.00 98.62 91 ARG A N 1
ATOM 699 C CA . ARG A 1 91 ? -16.150 -5.434 34.697 1.00 98.62 91 ARG A CA 1
ATOM 700 C C . ARG A 1 91 ? -16.513 -4.831 33.339 1.00 98.62 91 ARG A C 1
ATOM 702 O O . ARG A 1 91 ? -15.840 -5.121 32.351 1.00 98.62 91 ARG A O 1
ATOM 709 N N . LEU A 1 92 ? -17.566 -4.018 33.269 1.00 98.75 92 LEU A N 1
ATOM 710 C CA . LEU A 1 92 ? -17.924 -3.283 32.054 1.00 98.75 92 LEU A CA 1
ATOM 711 C C . LEU A 1 92 ? -16.849 -2.256 31.685 1.00 98.75 92 LEU A C 1
ATOM 713 O O . LEU A 1 92 ? -16.442 -2.209 30.527 1.00 98.75 92 LEU A O 1
ATOM 717 N N . GLU A 1 93 ? -16.330 -1.508 32.658 1.00 98.62 93 GLU A N 1
ATOM 718 C CA . GLU A 1 93 ? -15.265 -0.528 32.428 1.00 98.62 93 GLU A CA 1
ATOM 719 C C . GLU A 1 93 ? -13.981 -1.187 31.893 1.00 98.62 93 GLU A C 1
ATOM 721 O O . GLU A 1 93 ? -13.378 -0.698 30.937 1.00 98.62 93 GLU A O 1
ATOM 726 N N . GLU A 1 94 ? -13.593 -2.348 32.431 1.00 98.69 94 GLU A N 1
ATOM 727 C CA . GLU A 1 94 ? -12.472 -3.138 31.903 1.00 98.69 94 GLU A CA 1
ATOM 728 C C . GLU A 1 94 ? -12.688 -3.546 30.438 1.00 98.69 94 GLU A C 1
ATOM 730 O O . GLU A 1 94 ? -11.766 -3.475 29.619 1.00 98.69 94 GLU A O 1
ATOM 735 N N . MET A 1 95 ? -13.903 -3.979 30.093 1.00 98.50 95 MET A N 1
ATOM 736 C CA . MET A 1 95 ? -14.251 -4.356 28.723 1.00 98.50 95 MET A CA 1
ATOM 737 C C . MET A 1 95 ? -14.219 -3.149 27.779 1.00 98.50 95 MET A C 1
ATOM 739 O O . MET A 1 95 ? -13.714 -3.269 26.662 1.00 98.50 95 MET A O 1
ATOM 743 N N . ASP A 1 96 ? -14.688 -1.982 28.222 1.00 98.69 96 ASP A N 1
ATOM 744 C CA . ASP A 1 96 ? -14.630 -0.740 27.445 1.00 98.69 96 ASP A CA 1
ATOM 745 C C . ASP A 1 96 ? -13.185 -0.267 27.223 1.00 98.69 96 ASP A C 1
ATOM 747 O O . ASP A 1 96 ? -12.832 0.173 26.122 1.00 98.69 96 ASP A O 1
ATOM 751 N N . GLN A 1 97 ? -12.307 -0.434 28.216 1.00 98.81 97 GLN A N 1
ATOM 752 C CA . GLN A 1 97 ? -10.871 -0.185 28.059 1.00 98.81 97 GLN A CA 1
ATOM 753 C C . GLN A 1 97 ? -10.237 -1.149 27.047 1.00 98.81 97 GLN A C 1
ATOM 755 O O . GLN A 1 97 ? -9.474 -0.723 26.175 1.00 98.81 97 GLN A O 1
ATOM 760 N N . GLN A 1 98 ? -10.564 -2.445 27.117 1.00 98.69 98 GLN A N 1
ATOM 761 C CA . GLN A 1 98 ? -10.083 -3.433 26.144 1.00 98.69 98 GLN A CA 1
ATOM 762 C C . GLN A 1 98 ? -10.566 -3.119 24.729 1.00 98.69 98 GLN A C 1
ATOM 764 O O . GLN A 1 98 ? -9.774 -3.168 23.787 1.00 98.69 98 GLN A O 1
ATOM 769 N N . LYS A 1 99 ? -11.841 -2.753 24.581 1.00 98.69 99 LYS A N 1
ATOM 770 C CA . LYS A 1 99 ? -12.420 -2.329 23.308 1.00 98.69 99 LYS A CA 1
ATOM 771 C C . LYS A 1 99 ? -11.676 -1.118 22.749 1.00 98.69 99 LYS A C 1
ATOM 773 O O . LYS A 1 99 ? -11.199 -1.185 21.622 1.00 98.69 99 LYS A O 1
ATOM 778 N N . SER A 1 100 ? -11.485 -0.076 23.555 1.00 98.75 100 SER A N 1
ATOM 779 C CA . SER A 1 100 ? -10.768 1.139 23.142 1.00 98.75 100 SER A CA 1
ATOM 780 C C . SER A 1 100 ? -9.321 0.841 22.721 1.00 98.75 100 SER A C 1
ATOM 782 O O . SER A 1 100 ? -8.821 1.385 21.737 1.00 98.75 100 SER A O 1
ATOM 784 N N . LYS A 1 101 ? -8.638 -0.075 23.423 1.00 98.69 101 LYS A N 1
ATOM 785 C CA . LYS A 1 101 ? -7.287 -0.527 23.058 1.00 98.69 101 LYS A CA 1
ATOM 786 C C . LYS A 1 101 ? -7.266 -1.258 21.713 1.00 98.69 101 LYS A C 1
ATOM 788 O O . LYS A 1 101 ? -6.375 -1.007 20.903 1.00 98.69 101 LYS A O 1
ATOM 793 N N . LEU A 1 102 ? -8.222 -2.156 21.476 1.00 98.62 102 LEU A N 1
ATOM 794 C CA . LEU A 1 102 ? -8.338 -2.875 20.206 1.00 98.62 102 LEU A CA 1
ATOM 795 C C . LEU A 1 102 ? -8.709 -1.940 19.054 1.00 98.62 102 LEU A C 1
ATOM 797 O O . LEU A 1 102 ? -8.158 -2.089 17.970 1.00 98.62 102 LEU A O 1
ATOM 801 N N . GLU A 1 103 ? -9.585 -0.964 19.285 1.00 98.69 103 GLU A N 1
ATOM 802 C CA . GLU A 1 103 ? -9.931 0.067 18.300 1.00 98.69 103 GLU A CA 1
ATOM 803 C C . GLU A 1 103 ? -8.711 0.917 17.925 1.00 98.69 103 GLU A C 1
ATOM 805 O O . GLU A 1 103 ? -8.472 1.145 16.741 1.00 98.69 103 GLU A O 1
ATOM 810 N N . SER A 1 104 ? -7.888 1.303 18.906 1.00 98.69 104 SER A N 1
ATOM 811 C CA . SER A 1 104 ? -6.621 2.007 18.665 1.00 98.69 104 SER A CA 1
ATOM 812 C C . SER A 1 104 ? -5.645 1.168 17.829 1.00 98.69 104 SER A C 1
ATOM 814 O O . SER A 1 104 ? -5.185 1.606 16.777 1.00 98.69 104 SER A O 1
ATOM 816 N N . MET A 1 105 ? -5.409 -0.090 18.223 1.00 98.69 105 MET A N 1
ATOM 817 C CA . MET A 1 105 ? -4.548 -1.007 17.465 1.00 98.69 105 MET A CA 1
ATOM 818 C C . MET A 1 105 ? -5.067 -1.275 16.046 1.00 98.69 105 MET A C 1
ATOM 820 O O . MET A 1 105 ? -4.279 -1.393 15.110 1.00 98.69 105 MET A O 1
ATOM 824 N N . LEU A 1 106 ? -6.387 -1.392 15.877 1.00 98.69 106 LEU A N 1
ATOM 825 C CA . LEU A 1 106 ? -7.010 -1.554 14.568 1.00 98.69 106 LEU A CA 1
ATOM 826 C C . LEU A 1 106 ? -6.784 -0.310 13.703 1.00 98.69 106 LEU A C 1
ATOM 828 O O . LEU A 1 106 ? -6.454 -0.456 12.528 1.00 98.69 106 LEU A O 1
ATOM 832 N N . GLY A 1 107 ? -6.910 0.886 14.283 1.00 98.81 107 GLY A N 1
ATOM 833 C CA . GLY A 1 107 ? -6.591 2.149 13.619 1.00 98.81 107 GLY A CA 1
ATOM 834 C C . GLY A 1 107 ? -5.138 2.209 13.141 1.00 98.81 107 GLY A C 1
ATOM 835 O O . GLY A 1 107 ? -4.895 2.522 11.977 1.00 98.81 107 GLY A O 1
ATOM 836 N N . ASP A 1 108 ? -4.181 1.821 13.987 1.00 98.75 108 ASP A N 1
ATOM 837 C CA . ASP A 1 108 ? -2.756 1.780 13.627 1.00 98.75 108 ASP A CA 1
ATOM 838 C C . ASP A 1 108 ? -2.472 0.810 12.468 1.00 98.75 108 ASP A C 1
ATOM 840 O O . ASP A 1 108 ? -1.702 1.120 11.556 1.00 98.75 108 ASP A O 1
ATOM 844 N N . VAL A 1 109 ? -3.090 -0.377 12.486 1.00 98.69 109 VAL A N 1
ATOM 845 C CA . VAL A 1 109 ? -2.947 -1.366 11.404 1.00 98.69 109 VAL A CA 1
ATOM 846 C C . VAL A 1 109 ? -3.583 -0.855 10.114 1.00 98.69 109 VAL A C 1
ATOM 848 O O . VAL A 1 109 ? -2.976 -0.974 9.053 1.00 98.69 109 VAL A O 1
ATOM 851 N N . GLN A 1 110 ? -4.771 -0.251 10.189 1.00 98.69 110 GLN A N 1
ATOM 852 C CA . GLN A 1 110 ? -5.426 0.352 9.027 1.00 98.69 110 GLN A CA 1
ATOM 853 C C . GLN A 1 110 ? -4.574 1.464 8.409 1.00 98.69 110 GLN A C 1
ATOM 855 O O . GLN A 1 110 ? -4.439 1.504 7.186 1.00 98.69 110 GLN A O 1
ATOM 860 N N . LEU A 1 111 ? -3.962 2.318 9.236 1.00 98.62 111 LEU A N 1
ATOM 861 C CA . LEU A 1 111 ? -3.066 3.374 8.774 1.00 98.62 111 LEU A CA 1
ATOM 862 C C . LEU A 1 111 ? -1.843 2.790 8.056 1.00 98.62 111 LEU A C 1
ATOM 864 O O . LEU A 1 111 ? -1.556 3.187 6.930 1.00 98.62 111 LEU A O 1
ATOM 868 N N . LYS A 1 112 ? -1.179 1.788 8.646 1.00 98.62 112 LYS A N 1
ATOM 869 C CA . LYS A 1 112 ? -0.037 1.112 8.005 1.00 98.62 112 LYS A CA 1
ATOM 870 C C . LYS A 1 112 ? -0.414 0.457 6.682 1.00 98.62 112 LYS A C 1
ATOM 872 O O . LYS A 1 112 ? 0.292 0.631 5.696 1.00 98.62 112 LYS A O 1
ATOM 877 N N . CYS A 1 113 ? -1.546 -0.244 6.623 1.00 98.44 113 CYS A N 1
ATOM 878 C CA . CYS A 1 113 ? -2.023 -0.830 5.372 1.00 98.44 113 CYS A CA 1
ATOM 879 C C . CYS A 1 113 ? -2.321 0.243 4.312 1.00 98.44 113 CYS A C 1
ATOM 881 O O . CYS A 1 113 ? -2.070 0.022 3.128 1.00 98.44 113 CYS A O 1
ATOM 883 N N . GLN A 1 114 ? -2.837 1.409 4.712 1.00 98.75 114 GLN A N 1
ATOM 884 C CA . GLN A 1 114 ? -3.063 2.525 3.797 1.00 98.75 114 GLN A CA 1
ATOM 885 C C . GLN A 1 114 ? -1.743 3.101 3.266 1.00 98.75 114 GLN A C 1
ATOM 887 O O . GLN A 1 114 ? -1.622 3.321 2.061 1.00 98.75 114 GLN A O 1
ATOM 892 N N . GLU A 1 115 ? -0.757 3.319 4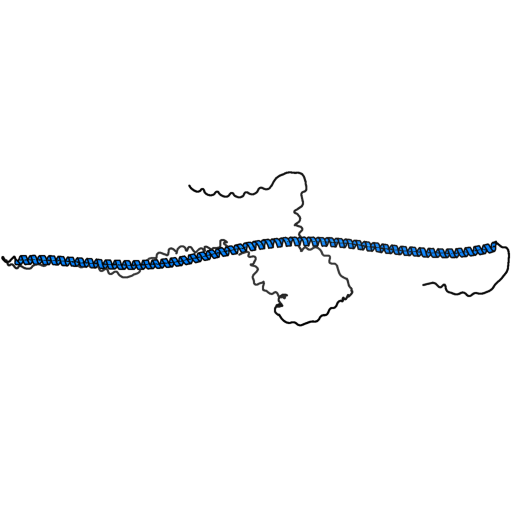.137 1.00 98.56 115 GLU A N 1
ATOM 893 C CA . GLU A 1 115 ? 0.581 3.787 3.760 1.00 98.56 115 GLU A CA 1
ATOM 894 C C . GLU A 1 115 ? 1.272 2.797 2.811 1.00 98.56 115 GLU A C 1
ATOM 896 O O . GLU A 1 115 ? 1.754 3.190 1.749 1.00 98.56 115 GLU A O 1
ATOM 901 N N . GLU A 1 116 ? 1.254 1.501 3.128 1.00 98.50 116 GLU A N 1
ATOM 902 C CA . GLU A 1 116 ? 1.786 0.444 2.260 1.00 98.50 116 GLU A CA 1
ATOM 903 C C . GLU A 1 116 ? 1.052 0.383 0.913 1.00 98.50 116 GLU A C 1
ATOM 905 O O . GLU A 1 116 ? 1.676 0.258 -0.138 1.00 98.50 116 GLU A O 1
ATOM 910 N N . SER A 1 117 ? -0.272 0.554 0.894 1.00 98.69 117 SER A N 1
ATOM 911 C CA . SER A 1 117 ? -1.026 0.618 -0.362 1.00 98.69 117 SER A CA 1
ATOM 912 C C . SER A 1 117 ? -0.614 1.816 -1.226 1.00 98.69 117 SER A C 1
ATOM 914 O O . SER A 1 117 ? -0.595 1.708 -2.457 1.00 98.69 117 SER A O 1
ATOM 916 N N . GLN A 1 118 ? -0.284 2.958 -0.614 1.00 98.62 118 GLN A N 1
ATOM 917 C CA . GLN A 1 118 ? 0.215 4.133 -1.331 1.00 98.62 118 GLN A CA 1
ATOM 918 C C . GLN A 1 118 ? 1.630 3.906 -1.870 1.00 98.62 118 GLN A C 1
ATOM 920 O O . GLN A 1 118 ? 1.901 4.259 -3.020 1.00 98.62 118 GLN A O 1
ATOM 925 N N . THR A 1 119 ? 2.522 3.282 -1.093 1.00 98.56 119 THR A N 1
ATOM 926 C CA . THR A 1 119 ? 3.881 2.971 -1.563 1.00 98.56 119 THR A CA 1
ATOM 927 C C . THR A 1 119 ? 3.861 1.949 -2.695 1.00 98.56 119 THR A C 1
ATOM 929 O O . THR A 1 119 ? 4.538 2.163 -3.698 1.00 98.56 119 THR A O 1
ATOM 932 N N . ILE A 1 120 ? 3.021 0.911 -2.610 1.00 98.69 120 ILE A N 1
ATOM 933 C CA . ILE A 1 120 ? 2.806 -0.052 -3.699 1.00 98.69 120 ILE A CA 1
ATOM 934 C C . ILE A 1 120 ? 2.316 0.665 -4.960 1.00 98.69 120 ILE A C 1
ATOM 936 O O . ILE A 1 120 ? 2.865 0.442 -6.036 1.00 98.69 120 ILE A O 1
ATOM 940 N N . SER A 1 121 ? 1.334 1.563 -4.833 1.00 98.69 121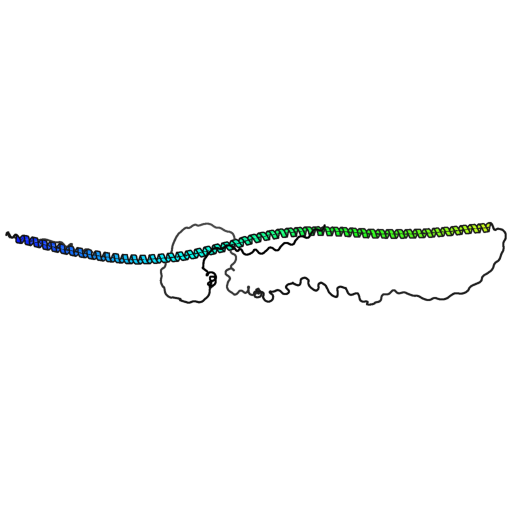 SER A N 1
ATOM 941 C CA . SER A 1 121 ? 0.815 2.331 -5.977 1.00 98.69 121 SER A CA 1
ATOM 942 C C . SER A 1 121 ? 1.904 3.198 -6.619 1.00 98.69 121 SER A C 1
ATOM 944 O O . SER A 1 121 ? 2.026 3.245 -7.841 1.00 98.69 121 SER A O 1
ATOM 946 N N . SER A 1 122 ? 2.735 3.849 -5.801 1.00 98.75 122 SER A N 1
ATOM 947 C CA . SER A 1 122 ? 3.874 4.647 -6.270 1.00 98.75 122 SER A CA 1
ATOM 948 C C . SER A 1 122 ? 4.895 3.795 -7.032 1.00 98.75 122 SER A C 1
ATOM 950 O O . SER A 1 122 ? 5.297 4.143 -8.141 1.00 98.75 122 SER A O 1
ATOM 952 N N . VAL A 1 123 ? 5.271 2.639 -6.473 1.00 98.75 123 VAL A N 1
ATOM 953 C CA . VAL A 1 123 ? 6.219 1.710 -7.103 1.00 98.75 123 VAL A CA 1
ATOM 954 C C . VAL A 1 123 ? 5.655 1.139 -8.404 1.00 98.75 123 VAL A C 1
ATOM 956 O O . VAL A 1 123 ? 6.384 1.050 -9.385 1.00 98.75 123 VAL A O 1
ATOM 959 N N . GLN A 1 124 ? 4.362 0.811 -8.465 1.00 98.69 124 GLN A N 1
ATOM 960 C CA . GLN A 1 124 ? 3.719 0.350 -9.700 1.00 98.69 124 GLN A CA 1
ATOM 961 C C . GLN A 1 124 ? 3.803 1.392 -10.819 1.00 98.69 124 GLN A C 1
ATOM 963 O O . GLN A 1 124 ? 4.156 1.046 -11.944 1.00 98.69 124 GLN A O 1
ATOM 968 N N . VAL A 1 125 ? 3.534 2.666 -10.515 1.00 98.69 125 VAL A N 1
ATOM 969 C CA . VAL A 1 125 ? 3.676 3.756 -11.494 1.00 98.69 125 VAL A CA 1
ATOM 970 C C . VAL A 1 125 ? 5.132 3.905 -11.939 1.00 98.69 125 VAL A C 1
ATOM 972 O O . VAL A 1 125 ? 5.395 4.089 -13.125 1.00 98.69 125 VAL A O 1
ATOM 975 N N . GLN A 1 126 ? 6.088 3.789 -11.013 1.00 98.75 126 GLN A N 1
ATOM 976 C CA . GLN A 1 126 ? 7.511 3.858 -11.340 1.00 98.75 126 GLN A CA 1
ATOM 977 C C . GLN A 1 126 ? 7.958 2.704 -12.250 1.00 98.75 126 GLN A C 1
ATOM 979 O O . GLN A 1 126 ? 8.696 2.942 -13.203 1.00 98.75 126 GLN A O 1
ATOM 984 N N . ILE A 1 127 ? 7.490 1.478 -11.989 1.00 98.62 127 ILE A N 1
ATOM 985 C CA . ILE A 1 127 ? 7.765 0.307 -12.832 1.00 98.62 127 ILE A CA 1
ATOM 986 C C . ILE A 1 127 ? 7.200 0.527 -14.235 1.00 98.62 127 ILE A C 1
ATOM 988 O O . ILE A 1 127 ? 7.932 0.362 -15.200 1.00 98.62 127 ILE A O 1
ATOM 992 N N . GLN A 1 128 ? 5.949 0.977 -14.358 1.00 98.75 128 GLN A N 1
ATOM 993 C CA . GLN A 1 128 ? 5.337 1.236 -15.667 1.00 98.75 128 GLN A CA 1
ATOM 994 C C . GLN A 1 128 ? 6.088 2.309 -16.465 1.00 98.75 128 GLN A C 1
ATOM 996 O O . GLN A 1 128 ? 6.272 2.169 -17.673 1.00 98.75 128 GLN A O 1
ATOM 1001 N N . ALA A 1 129 ? 6.544 3.374 -15.800 1.00 98.62 129 ALA A N 1
ATOM 1002 C CA . ALA A 1 129 ? 7.373 4.390 -16.441 1.00 98.62 129 ALA A CA 1
ATOM 1003 C C . ALA A 1 129 ? 8.706 3.795 -16.924 1.00 98.62 129 ALA A C 1
ATOM 1005 O O . ALA A 1 129 ? 9.090 3.996 -18.074 1.00 98.62 129 ALA A O 1
ATOM 1006 N N . GLN A 1 130 ? 9.370 3.002 -16.079 1.00 98.69 130 GLN A N 1
ATOM 1007 C CA . GLN A 1 130 ? 10.629 2.350 -16.429 1.00 98.69 130 GLN A CA 1
ATOM 1008 C C . GLN A 1 130 ? 10.468 1.332 -17.572 1.00 98.69 130 GLN A C 1
ATOM 1010 O O . GLN A 1 130 ? 11.314 1.279 -18.460 1.00 98.69 130 GLN A O 1
ATOM 1015 N N . GLU A 1 131 ? 9.391 0.547 -17.582 1.00 98.50 131 GLU A N 1
ATOM 1016 C CA . GLU A 1 131 ? 9.060 -0.383 -18.668 1.00 98.50 131 GLU A CA 1
ATOM 1017 C C . GLU A 1 131 ? 8.848 0.362 -19.992 1.00 98.50 131 GLU A C 1
ATOM 1019 O O . GLU A 1 131 ? 9.375 -0.052 -21.023 1.00 98.50 131 GLU A O 1
ATOM 1024 N N . SER A 1 132 ? 8.141 1.497 -19.962 1.00 98.56 132 SER A N 1
ATOM 1025 C CA . SER A 1 132 ? 7.949 2.347 -21.141 1.00 98.56 132 SER A CA 1
ATOM 1026 C C . SER A 1 132 ? 9.271 2.907 -21.677 1.00 98.56 132 SER A C 1
ATOM 1028 O O . SER A 1 132 ? 9.477 2.936 -22.891 1.00 98.56 132 SER A O 1
ATOM 1030 N N . ASP A 1 133 ? 10.170 3.348 -20.795 1.00 98.69 133 ASP A N 1
ATOM 1031 C CA . ASP A 1 133 ? 11.474 3.889 -21.191 1.00 98.69 133 ASP A CA 1
ATOM 1032 C C . ASP A 1 133 ? 12.365 2.808 -21.815 1.00 98.69 133 ASP A C 1
ATOM 1034 O O . ASP A 1 133 ? 12.979 3.034 -22.860 1.00 98.69 133 ASP A O 1
ATOM 1038 N N . VAL A 1 134 ? 12.408 1.614 -21.212 1.00 98.69 134 VAL A N 1
ATOM 1039 C CA . VAL A 1 134 ? 13.159 0.470 -21.752 1.00 98.69 134 VAL A CA 1
ATOM 1040 C C . VAL A 1 134 ? 12.608 0.062 -23.115 1.00 98.69 134 VAL A C 1
ATOM 1042 O O . VAL A 1 134 ? 13.388 -0.103 -24.049 1.00 98.69 134 VAL A O 1
ATOM 1045 N N . GLN A 1 135 ? 11.285 -0.015 -23.272 1.00 98.69 135 GLN A N 1
ATOM 1046 C CA . GLN A 1 135 ? 10.665 -0.331 -24.560 1.00 98.69 135 GLN A CA 1
ATOM 1047 C C . GLN A 1 135 ? 11.060 0.682 -25.647 1.00 98.69 135 GLN A C 1
ATOM 1049 O O . GLN A 1 135 ? 11.395 0.295 -26.766 1.00 98.69 135 GLN A O 1
ATOM 1054 N N . SER A 1 136 ? 11.077 1.978 -25.316 1.00 98.56 136 SER A N 1
ATOM 1055 C CA . SER A 1 136 ? 11.529 3.023 -26.243 1.00 98.56 136 SER A CA 1
ATOM 1056 C C . SER A 1 136 ? 13.000 2.846 -26.631 1.00 98.56 136 SER A C 1
ATOM 1058 O O . SER A 1 136 ? 13.353 2.974 -27.804 1.00 98.56 136 SER A O 1
ATOM 1060 N N . GLN A 1 137 ? 13.869 2.523 -25.669 1.00 98.69 137 GLN A N 1
ATOM 1061 C CA . GLN A 1 137 ? 15.288 2.264 -25.932 1.00 98.69 137 GLN A CA 1
ATOM 1062 C C . GLN A 1 137 ? 15.496 1.017 -26.802 1.00 98.69 137 GLN A C 1
ATOM 1064 O O . GLN A 1 137 ? 16.350 1.018 -27.692 1.00 98.69 137 GLN A O 1
ATOM 1069 N N . GLU A 1 138 ? 14.713 -0.041 -26.587 1.00 98.56 138 GLU A N 1
ATOM 1070 C CA . GLU A 1 138 ? 14.732 -1.240 -27.429 1.00 98.56 138 GLU A CA 1
ATOM 1071 C C . GLU A 1 138 ? 14.319 -0.924 -28.871 1.00 98.56 138 GLU A C 1
ATOM 1073 O O . GLU A 1 138 ? 14.974 -1.375 -29.816 1.00 98.56 138 GLU A O 1
ATOM 1078 N N . ASP A 1 139 ? 13.287 -0.101 -29.059 1.00 98.62 139 ASP A N 1
ATOM 1079 C CA . ASP A 1 139 ? 12.841 0.342 -30.380 1.00 98.62 139 ASP A CA 1
ATOM 1080 C C . ASP A 1 139 ? 13.916 1.169 -31.100 1.00 98.62 139 ASP A C 1
ATOM 1082 O O . ASP A 1 139 ? 14.181 0.951 -32.287 1.00 98.62 139 ASP A O 1
ATOM 1086 N N . GLU A 1 140 ? 14.577 2.093 -30.399 1.00 98.62 140 GLU A N 1
ATOM 1087 C CA . GLU A 1 140 ? 15.699 2.871 -30.937 1.00 98.62 140 GLU A CA 1
ATOM 1088 C C . GLU A 1 140 ? 16.882 1.979 -31.328 1.00 98.62 140 GLU A C 1
ATOM 1090 O O . GLU A 1 140 ? 17.445 2.123 -32.418 1.00 98.62 140 GLU A O 1
ATOM 1095 N N . LEU A 1 141 ? 17.224 1.002 -30.490 1.00 98.69 141 LEU A N 1
ATOM 1096 C CA . LEU A 1 141 ? 18.289 0.044 -30.763 1.00 98.69 141 LEU A CA 1
ATOM 1097 C C . LEU A 1 141 ? 17.959 -0.843 -31.972 1.00 98.69 141 LEU A C 1
ATOM 1099 O O . LEU A 1 141 ? 18.828 -1.114 -32.804 1.00 98.69 141 LEU A O 1
ATOM 1103 N N . ASN A 1 142 ? 16.704 -1.267 -32.119 1.00 98.69 142 ASN A N 1
ATOM 1104 C CA . ASN A 1 142 ? 16.246 -2.030 -33.280 1.00 98.69 142 ASN A CA 1
ATOM 1105 C C . ASN A 1 142 ? 16.284 -1.200 -34.573 1.00 98.69 142 ASN A C 1
ATOM 1107 O O . ASN A 1 142 ? 16.679 -1.716 -35.627 1.00 98.69 142 ASN A O 1
ATOM 1111 N N . ARG A 1 143 ? 15.949 0.095 -34.503 1.00 98.69 143 ARG A N 1
ATOM 1112 C CA . ARG A 1 143 ? 16.125 1.031 -35.626 1.00 98.69 143 ARG A CA 1
ATOM 1113 C C . ARG A 1 143 ? 17.599 1.168 -36.001 1.00 98.69 143 ARG A C 1
ATOM 1115 O O . ARG A 1 143 ? 17.941 0.947 -37.160 1.00 98.69 143 ARG A O 1
ATOM 1122 N N . ALA A 1 144 ? 18.475 1.418 -35.028 1.00 98.56 144 ALA A N 1
ATOM 1123 C CA . ALA A 1 144 ? 19.914 1.548 -35.256 1.00 98.56 144 ALA A CA 1
ATOM 1124 C C . ALA A 1 144 ? 20.533 0.271 -35.854 1.00 98.56 144 ALA A C 1
ATOM 1126 O O . ALA A 1 144 ? 21.335 0.346 -36.783 1.00 98.56 144 ALA A O 1
ATOM 1127 N N . LYS A 1 145 ? 20.120 -0.916 -35.387 1.00 98.69 145 LYS A N 1
ATOM 1128 C CA . LYS A 1 145 ? 20.519 -2.204 -35.983 1.00 98.69 145 LYS A CA 1
ATOM 1129 C C . LYS A 1 145 ? 20.086 -2.324 -37.444 1.00 98.69 145 LYS A C 1
ATOM 1131 O O . LYS A 1 145 ? 20.851 -2.811 -38.273 1.00 98.69 145 LYS A O 1
ATOM 1136 N N . SER A 1 146 ? 18.867 -1.894 -37.762 1.00 98.56 146 SER A N 1
ATOM 1137 C CA . SER A 1 146 ? 18.349 -1.927 -39.134 1.00 98.56 146 SER A CA 1
ATOM 1138 C C . SER A 1 146 ? 19.143 -0.994 -40.054 1.00 98.56 146 SER A C 1
ATOM 1140 O O . SER A 1 146 ? 19.507 -1.393 -41.159 1.00 98.56 146 SER A O 1
ATOM 1142 N N . ASP A 1 147 ? 19.483 0.207 -39.578 1.00 98.62 147 ASP A N 1
ATOM 1143 C CA . ASP A 1 147 ? 20.344 1.143 -40.306 1.00 98.62 147 ASP A CA 1
ATOM 1144 C C . ASP A 1 147 ? 21.769 0.611 -40.490 1.00 98.62 147 ASP A C 1
ATOM 1146 O O . ASP A 1 147 ? 22.321 0.725 -41.583 1.00 98.62 147 ASP A O 1
ATOM 1150 N N . LEU A 1 148 ? 22.347 -0.034 -39.473 1.00 98.62 148 LEU A N 1
ATOM 1151 C CA . LEU A 1 148 ? 23.665 -0.662 -39.579 1.00 98.62 148 LEU A CA 1
ATOM 1152 C C . LEU A 1 148 ? 23.680 -1.770 -40.642 1.00 98.62 148 LEU A C 1
ATOM 1154 O O . LEU A 1 148 ? 24.589 -1.814 -41.466 1.00 98.62 148 LEU A O 1
ATOM 1158 N N . ASN A 1 149 ? 22.660 -2.634 -40.663 1.00 98.62 149 ASN A N 1
ATOM 1159 C CA . ASN A 1 149 ? 22.534 -3.682 -41.680 1.00 98.62 149 ASN A CA 1
ATOM 1160 C C . ASN A 1 149 ? 22.423 -3.096 -43.093 1.00 98.62 149 ASN A C 1
ATOM 1162 O O . ASN A 1 149 ? 23.033 -3.615 -44.028 1.00 98.62 149 ASN A O 1
ATOM 1166 N N . ARG A 1 150 ? 21.674 -1.997 -43.247 1.00 98.69 150 ARG A N 1
ATOM 1167 C CA . ARG A 1 150 ? 21.564 -1.276 -44.518 1.00 98.69 150 ARG A CA 1
ATOM 1168 C C . ARG A 1 150 ? 22.913 -0.705 -44.955 1.00 98.69 150 ARG A C 1
ATOM 1170 O O . ARG A 1 150 ? 23.316 -0.934 -46.090 1.00 98.69 150 ARG A O 1
ATOM 1177 N N . LEU A 1 151 ? 23.629 -0.024 -44.059 1.00 98.69 151 LEU A N 1
ATOM 1178 C CA . LEU A 1 151 ? 24.961 0.516 -44.350 1.00 98.69 151 LEU A CA 1
ATOM 1179 C C . LEU A 1 151 ? 25.965 -0.584 -44.706 1.00 98.69 151 LEU A C 1
ATOM 1181 O O . LEU A 1 151 ? 26.730 -0.418 -45.646 1.00 98.69 151 LEU A O 1
ATOM 1185 N N . HIS A 1 152 ? 25.929 -1.727 -44.021 1.00 98.50 152 HIS A N 1
ATOM 1186 C CA . HIS A 1 152 ? 26.784 -2.869 -44.345 1.00 98.50 152 HIS A CA 1
ATOM 1187 C C . HIS A 1 152 ? 26.490 -3.445 -45.744 1.00 98.50 152 HIS A C 1
ATOM 1189 O O . HIS A 1 152 ? 27.403 -3.828 -46.480 1.00 98.50 152 HIS A O 1
ATOM 1195 N N . GLN A 1 153 ? 25.216 -3.478 -46.150 1.00 98.62 153 GLN A N 1
ATOM 1196 C CA . GLN A 1 153 ? 24.833 -3.875 -47.506 1.00 98.62 153 GLN A CA 1
ATOM 1197 C C . GLN A 1 153 ? 25.337 -2.869 -48.553 1.00 98.62 153 GLN A C 1
ATOM 1199 O O . GLN A 1 153 ? 25.863 -3.283 -49.588 1.00 98.62 153 GLN A O 1
ATOM 1204 N N . GLU A 1 154 ? 25.199 -1.567 -48.284 1.00 98.38 154 GLU A N 1
ATOM 1205 C CA . GLU A 1 154 ? 25.729 -0.494 -49.136 1.00 98.38 154 GLU A CA 1
ATOM 1206 C C . GLU A 1 154 ? 27.264 -0.583 -49.254 1.00 98.38 154 GLU A C 1
ATOM 1208 O O . GLU A 1 154 ? 27.798 -0.529 -50.363 1.00 98.38 154 GLU A O 1
ATOM 1213 N N . GLU A 1 155 ? 27.974 -0.806 -48.143 1.00 97.94 155 GLU A N 1
ATOM 1214 C CA . GLU A 1 155 ? 29.426 -1.027 -48.099 1.00 97.94 155 GLU A CA 1
ATOM 1215 C C . GLU A 1 155 ? 29.828 -2.218 -48.975 1.00 97.94 155 GLU A C 1
ATOM 1217 O O . GLU A 1 155 ? 30.640 -2.068 -49.887 1.00 97.94 155 GLU A O 1
ATOM 1222 N N . THR A 1 156 ? 29.178 -3.369 -48.788 1.00 98.50 156 THR A N 1
ATOM 1223 C CA . THR A 1 156 ? 29.433 -4.578 -49.587 1.00 98.50 156 THR A CA 1
ATOM 1224 C C . THR A 1 156 ? 29.226 -4.317 -51.084 1.00 98.50 156 THR A C 1
ATOM 1226 O O . THR A 1 156 ? 30.002 -4.775 -51.927 1.00 98.50 156 THR A O 1
ATOM 1229 N N . GLN A 1 157 ? 28.185 -3.564 -51.450 1.00 98.56 157 GLN A N 1
ATOM 1230 C CA . GLN A 1 157 ? 27.897 -3.231 -52.844 1.00 98.56 157 GLN A CA 1
ATOM 1231 C C . GLN A 1 157 ? 28.974 -2.315 -53.448 1.00 98.56 157 GLN A C 1
ATOM 1233 O O . GLN A 1 157 ? 29.401 -2.516 -54.592 1.00 98.56 157 GLN A O 1
ATOM 1238 N N . LEU A 1 158 ? 29.444 -1.326 -52.685 1.00 98.50 158 LEU A N 1
ATOM 1239 C CA . LEU A 1 158 ? 30.533 -0.444 -53.098 1.00 98.50 158 LEU A CA 1
ATOM 1240 C C . LEU A 1 158 ? 31.862 -1.201 -53.219 1.00 98.50 158 LEU A C 1
ATOM 1242 O O . LEU A 1 158 ? 32.581 -0.995 -54.196 1.00 98.50 158 LEU A O 1
ATOM 1246 N N . GLU A 1 159 ? 32.173 -2.120 -52.305 1.00 98.44 159 GLU A N 1
ATOM 1247 C CA . GLU A 1 159 ? 33.368 -2.969 -52.382 1.00 98.44 159 GLU A CA 1
ATOM 1248 C C . GLU A 1 159 ? 33.383 -3.848 -53.639 1.00 98.44 159 GLU A C 1
ATOM 1250 O O . GLU A 1 159 ? 34.407 -3.946 -54.331 1.00 98.44 159 GLU A O 1
ATOM 1255 N N . GLN A 1 160 ? 32.241 -4.450 -53.985 1.00 98.31 160 GLN A N 1
ATOM 1256 C CA . GLN A 1 160 ? 32.088 -5.206 -55.230 1.00 98.31 160 GLN A CA 1
ATOM 1257 C C . GLN A 1 160 ? 32.309 -4.312 -56.456 1.00 98.31 160 GLN A C 1
ATOM 1259 O O . GLN A 1 160 ? 33.028 -4.701 -57.379 1.00 98.31 160 GLN A O 1
ATOM 1264 N N . SER A 1 161 ? 31.753 -3.095 -56.449 1.00 98.50 161 SER A N 1
ATOM 1265 C CA . SER A 1 161 ? 31.944 -2.103 -57.516 1.00 98.50 161 SER A CA 1
ATOM 1266 C C . SER A 1 161 ? 33.414 -1.691 -57.669 1.00 98.50 161 SER A C 1
ATOM 1268 O O . SER A 1 161 ? 33.946 -1.684 -58.781 1.00 98.50 161 SER A O 1
ATOM 1270 N N . ILE A 1 162 ? 34.117 -1.436 -56.559 1.00 98.12 162 ILE A N 1
ATOM 1271 C CA . ILE A 1 162 ? 35.555 -1.125 -56.556 1.00 98.12 162 ILE A CA 1
ATOM 1272 C C . ILE A 1 162 ? 36.361 -2.301 -57.112 1.00 98.12 162 ILE A C 1
ATOM 1274 O O . ILE A 1 162 ? 37.253 -2.100 -57.937 1.00 98.12 162 ILE A O 1
ATOM 1278 N N . THR A 1 163 ? 36.053 -3.529 -56.693 1.00 98.25 163 THR A N 1
ATOM 1279 C CA . THR A 1 163 ? 36.743 -4.740 -57.164 1.00 98.25 163 THR A CA 1
ATOM 1280 C C . THR A 1 163 ? 36.539 -4.947 -58.665 1.00 98.25 163 THR A C 1
ATOM 1282 O O . THR A 1 163 ? 37.503 -5.186 -59.395 1.00 98.25 163 THR A O 1
ATOM 1285 N N . ALA A 1 164 ? 35.309 -4.771 -59.154 1.00 98.06 164 ALA A N 1
ATOM 1286 C CA . ALA A 1 164 ? 35.006 -4.807 -60.581 1.00 98.06 164 ALA A CA 1
ATOM 1287 C C . ALA A 1 164 ? 35.755 -3.704 -61.352 1.00 98.06 164 ALA A C 1
ATOM 1289 O O . ALA A 1 164 ? 36.375 -3.986 -62.379 1.00 98.06 164 ALA A O 1
ATOM 1290 N N . GLY A 1 165 ? 35.767 -2.471 -60.833 1.00 98.25 165 GLY A N 1
ATOM 1291 C CA . GLY A 1 165 ? 36.507 -1.348 -61.412 1.00 98.25 165 GLY A CA 1
ATOM 1292 C C . GLY A 1 165 ? 38.018 -1.599 -61.482 1.00 98.25 165 GLY A C 1
ATOM 1293 O O . GLY A 1 165 ? 38.644 -1.309 -62.503 1.00 98.25 165 GLY A O 1
ATOM 1294 N N . ARG A 1 166 ? 38.609 -2.216 -60.447 1.00 98.31 166 ARG A N 1
ATOM 1295 C CA . ARG A 1 166 ? 40.018 -2.650 -60.455 1.00 98.31 166 ARG A CA 1
ATOM 1296 C C . ARG A 1 166 ? 40.289 -3.673 -61.560 1.00 98.31 166 ARG A C 1
ATOM 1298 O O . ARG A 1 166 ? 41.233 -3.490 -62.323 1.00 98.31 166 ARG A O 1
ATOM 1305 N N . GLY A 1 167 ? 39.441 -4.692 -61.709 1.00 98.19 167 GLY A N 1
ATOM 1306 C CA . GLY A 1 167 ? 39.587 -5.690 -62.778 1.00 98.19 167 GLY A CA 1
ATOM 1307 C C . GLY A 1 167 ? 39.466 -5.098 -64.192 1.00 98.19 167 GLY A C 1
ATOM 1308 O O . GLY A 1 167 ? 40.208 -5.476 -65.106 1.00 98.19 167 GLY A O 1
ATOM 1309 N N . GLN A 1 168 ? 38.575 -4.119 -64.381 1.00 98.25 168 GLN A N 1
ATOM 1310 C CA . GLN A 1 168 ? 38.479 -3.366 -65.637 1.00 98.25 168 GLN A CA 1
ATOM 1311 C C . GLN A 1 168 ? 39.763 -2.575 -65.915 1.00 98.25 168 GLN A C 1
ATOM 1313 O O . GLN A 1 168 ? 40.293 -2.635 -67.027 1.00 98.25 168 GLN A O 1
ATOM 1318 N N . LEU A 1 169 ? 40.303 -1.886 -64.905 1.00 98.19 169 LEU A N 1
ATOM 1319 C CA . LEU A 1 169 ? 41.553 -1.139 -65.027 1.00 98.19 169 LEU A CA 1
ATOM 1320 C C . LEU A 1 169 ? 42.734 -2.054 -65.384 1.00 98.19 169 LEU A C 1
ATOM 1322 O O . LEU A 1 169 ? 43.499 -1.732 -66.290 1.00 98.19 169 LEU A O 1
ATOM 1326 N N . GLU A 1 170 ? 42.860 -3.217 -64.743 1.00 98.19 170 GLU A N 1
ATOM 1327 C CA . GLU A 1 170 ? 43.888 -4.213 -65.079 1.00 98.19 170 GLU A CA 1
ATOM 1328 C C . GLU A 1 170 ? 43.784 -4.692 -66.532 1.00 98.19 170 GLU A C 1
ATOM 1330 O O . GLU A 1 170 ? 44.800 -4.879 -67.210 1.00 98.19 170 GLU A O 1
ATOM 1335 N N . THR A 1 171 ? 42.558 -4.856 -67.033 1.00 98.12 171 THR A N 1
ATOM 1336 C CA . THR A 1 171 ? 42.309 -5.232 -68.429 1.00 98.12 171 THR A CA 1
ATOM 1337 C C . THR A 1 171 ? 42.785 -4.139 -69.387 1.00 98.12 171 THR A C 1
ATOM 1339 O O . THR A 1 171 ? 43.492 -4.446 -70.347 1.00 98.12 171 THR A O 1
ATOM 1342 N N . ILE A 1 172 ? 42.479 -2.869 -69.094 1.00 98.06 172 ILE A N 1
ATOM 1343 C CA . ILE A 1 172 ? 42.934 -1.714 -69.886 1.00 98.06 172 ILE A CA 1
ATOM 1344 C C . ILE A 1 172 ? 44.463 -1.594 -69.857 1.00 98.06 172 ILE A C 1
ATOM 1346 O O . ILE A 1 172 ? 45.088 -1.383 -70.894 1.00 98.06 172 ILE A O 1
ATOM 1350 N N . ILE A 1 173 ? 45.092 -1.767 -68.691 1.00 97.69 173 ILE A N 1
ATOM 1351 C CA . ILE A 1 173 ? 46.557 -1.751 -68.563 1.00 97.69 173 ILE A CA 1
ATOM 1352 C C . ILE A 1 173 ? 47.180 -2.850 -69.435 1.00 97.69 173 ILE A C 1
ATOM 1354 O O . ILE A 1 173 ? 48.164 -2.604 -70.136 1.00 97.69 173 ILE A O 1
ATOM 1358 N N . ARG A 1 174 ? 46.598 -4.057 -69.440 1.00 97.81 174 ARG A N 1
ATOM 1359 C CA . ARG A 1 174 ? 47.074 -5.170 -70.271 1.00 97.81 174 ARG A CA 1
ATOM 1360 C C . ARG A 1 174 ? 46.929 -4.868 -71.761 1.00 97.81 174 ARG A C 1
ATOM 1362 O O . ARG A 1 174 ? 47.885 -5.092 -72.500 1.00 97.81 174 ARG A O 1
ATOM 1369 N N . SER A 1 175 ? 45.785 -4.339 -72.201 1.00 97.88 175 SER A N 1
ATOM 1370 C CA . SER A 1 175 ? 45.591 -3.969 -73.608 1.00 97.88 175 SER A CA 1
ATOM 1371 C C . SER A 1 175 ? 46.531 -2.843 -74.034 1.00 97.88 175 SER A C 1
ATOM 1373 O O . SER A 1 175 ? 47.140 -2.943 -75.091 1.00 97.88 175 SER A O 1
ATOM 1375 N N . LEU A 1 176 ? 46.726 -1.820 -73.192 1.00 97.69 176 LEU A N 1
ATOM 1376 C CA . LEU A 1 176 ? 47.681 -0.739 -73.453 1.00 97.69 176 LEU A CA 1
ATOM 1377 C C . LEU A 1 176 ? 49.106 -1.272 -73.616 1.00 97.69 176 LEU A C 1
ATOM 1379 O O . LEU A 1 176 ? 49.818 -0.835 -74.516 1.00 97.69 176 LEU A O 1
ATOM 1383 N N . ARG A 1 177 ? 49.518 -2.235 -72.784 1.00 97.88 177 ARG A N 1
ATOM 1384 C CA . ARG A 1 177 ? 50.834 -2.874 -72.899 1.00 97.88 177 ARG A CA 1
ATOM 1385 C C . ARG A 1 177 ? 50.984 -3.644 -74.211 1.00 97.88 177 ARG A C 1
ATOM 1387 O O . ARG A 1 177 ? 51.996 -3.476 -74.878 1.00 97.88 177 ARG A O 1
ATOM 1394 N N . ILE A 1 178 ? 49.968 -4.414 -74.606 1.00 98.12 178 ILE A N 1
ATOM 1395 C CA . ILE A 1 178 ? 49.954 -5.127 -75.894 1.00 98.12 178 ILE A CA 1
ATOM 1396 C C . ILE A 1 178 ? 50.075 -4.133 -77.053 1.00 98.12 178 ILE A C 1
ATOM 1398 O O . ILE A 1 178 ? 50.957 -4.281 -77.891 1.00 98.12 178 ILE A O 1
ATOM 1402 N N . THR A 1 179 ? 49.257 -3.078 -77.068 1.00 97.06 179 THR A N 1
ATOM 1403 C CA . THR A 1 179 ? 49.328 -2.043 -78.108 1.00 97.06 179 THR A CA 1
ATOM 1404 C C . THR A 1 179 ? 50.690 -1.344 -78.118 1.00 97.06 179 THR A C 1
ATOM 1406 O O . THR A 1 179 ? 51.231 -1.056 -79.183 1.00 97.06 179 THR A O 1
ATOM 1409 N N . GLN A 1 180 ? 51.293 -1.095 -76.952 1.00 97.19 180 GLN A N 1
ATOM 1410 C CA . GLN A 1 180 ? 52.637 -0.526 -76.864 1.00 97.19 180 GLN A CA 1
ATOM 1411 C C . GLN A 1 180 ? 53.702 -1.465 -77.457 1.00 97.19 180 GLN A C 1
AT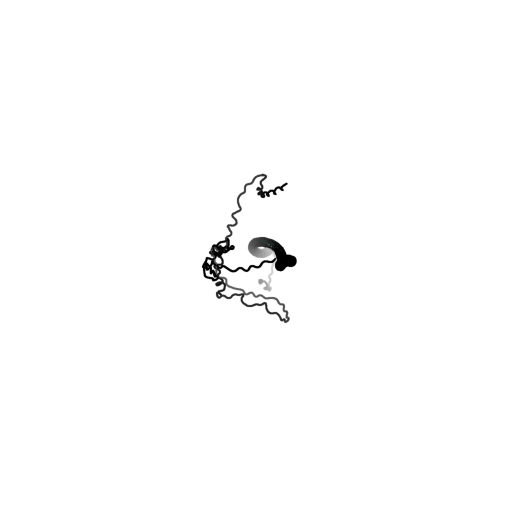OM 1413 O O . GLN A 1 180 ? 54.599 -0.998 -78.163 1.00 97.19 180 GLN A O 1
ATOM 1418 N N . ASP A 1 181 ? 53.597 -2.772 -77.212 1.00 97.62 181 ASP A N 1
ATOM 1419 C CA . ASP A 1 181 ? 54.491 -3.786 -77.778 1.00 97.62 181 ASP A CA 1
ATOM 1420 C C . ASP A 1 181 ? 54.315 -3.908 -79.303 1.00 97.62 181 ASP A C 1
ATOM 1422 O O . ASP A 1 181 ? 55.303 -3.961 -80.039 1.00 97.62 181 ASP A O 1
ATOM 1426 N N . GLU A 1 182 ? 53.078 -3.855 -79.802 1.00 97.62 182 GLU A N 1
ATOM 1427 C CA . GLU A 1 182 ? 52.764 -3.805 -81.236 1.00 97.62 182 GLU A CA 1
ATOM 1428 C C . GLU A 1 182 ? 53.350 -2.552 -81.908 1.00 97.62 182 GLU A C 1
ATOM 1430 O O . GLU A 1 182 ? 53.964 -2.649 -82.975 1.00 97.62 182 GLU A O 1
ATOM 1435 N N . ILE A 1 183 ? 53.239 -1.378 -81.270 1.00 97.25 183 ILE A N 1
ATOM 1436 C CA . ILE A 1 183 ? 53.865 -0.131 -81.741 1.00 97.25 183 ILE A CA 1
ATOM 1437 C C . ILE A 1 183 ? 55.387 -0.290 -81.814 1.00 97.25 183 ILE A C 1
ATOM 1439 O O . ILE A 1 183 ? 56.007 0.105 -82.806 1.00 97.25 183 ILE A O 1
ATOM 1443 N N . ASN A 1 184 ? 56.004 -0.870 -80.784 1.00 97.12 184 ASN A N 1
ATOM 1444 C CA . ASN A 1 184 ? 57.446 -1.109 -80.759 1.00 97.12 184 ASN A CA 1
ATOM 1445 C C . ASN A 1 184 ? 57.873 -2.076 -81.879 1.00 97.12 184 ASN A C 1
ATOM 1447 O O . ASN A 1 184 ? 58.863 -1.819 -82.568 1.00 97.12 184 ASN A O 1
ATOM 1451 N N . GLN A 1 185 ? 57.095 -3.134 -82.129 1.00 97.56 185 GLN A N 1
ATOM 1452 C CA . GLN A 1 185 ? 57.325 -4.062 -83.237 1.00 97.56 185 GLN A CA 1
ATOM 1453 C C . GLN A 1 185 ? 57.212 -3.362 -84.602 1.00 97.56 185 GLN A C 1
ATOM 1455 O O . GLN A 1 185 ? 58.072 -3.553 -85.465 1.00 97.56 185 GLN A O 1
ATOM 1460 N N . ALA A 1 186 ? 56.191 -2.524 -84.804 1.00 96.81 186 ALA A N 1
ATOM 1461 C CA . ALA A 1 186 ? 56.017 -1.754 -86.035 1.00 96.81 186 ALA A CA 1
ATOM 1462 C C . ALA A 1 186 ? 57.185 -0.782 -86.275 1.00 96.81 186 ALA A C 1
ATOM 1464 O O . ALA A 1 186 ? 57.686 -0.692 -87.394 1.00 96.81 186 ALA A O 1
ATOM 1465 N N . ARG A 1 187 ? 57.676 -0.108 -85.226 1.00 96.88 187 ARG A N 1
ATOM 1466 C CA . ARG A 1 187 ? 58.861 0.766 -85.301 1.00 96.88 187 ARG A CA 1
ATOM 1467 C C . ARG A 1 187 ? 60.125 0.004 -85.687 1.00 96.88 187 ARG A C 1
ATOM 1469 O O . ARG A 1 187 ? 60.875 0.483 -86.530 1.00 96.88 187 ARG A O 1
ATOM 1476 N N . SER A 1 188 ? 60.344 -1.180 -85.114 1.00 97.19 188 SER A N 1
ATOM 1477 C CA . SER A 1 188 ? 61.482 -2.031 -85.480 1.00 97.19 188 SER A CA 1
ATOM 1478 C C . SER A 1 188 ? 61.423 -2.455 -86.952 1.00 97.19 188 SER A C 1
ATOM 1480 O O . SER A 1 188 ? 62.420 -2.322 -87.657 1.00 97.19 188 SER A O 1
ATOM 1482 N N . ARG A 1 189 ? 60.247 -2.860 -87.457 1.00 96.62 189 ARG A N 1
ATOM 1483 C CA . ARG A 1 189 ? 60.053 -3.166 -88.887 1.00 96.62 189 ARG A CA 1
ATOM 1484 C C . ARG A 1 189 ? 60.266 -1.947 -89.782 1.00 96.62 189 ARG A C 1
ATOM 1486 O O . ARG A 1 189 ? 60.891 -2.074 -90.825 1.00 96.62 189 ARG A O 1
ATOM 1493 N N . LEU A 1 190 ? 59.772 -0.771 -89.388 1.00 96.56 190 LEU A N 1
ATOM 1494 C CA . LEU A 1 190 ? 60.022 0.476 -90.119 1.00 96.56 190 LEU A CA 1
ATOM 1495 C C . LEU A 1 190 ? 61.517 0.804 -90.184 1.00 96.56 190 LEU A C 1
ATOM 1497 O O . LEU A 1 190 ? 61.992 1.205 -91.241 1.00 96.56 190 LEU A O 1
ATOM 1501 N N . SER A 1 191 ? 62.256 0.595 -89.089 1.00 96.06 191 SER A N 1
ATOM 1502 C CA . SER A 1 191 ? 63.717 0.727 -89.081 1.00 96.06 191 SER A CA 1
ATOM 1503 C C . SER A 1 191 ? 64.363 -0.261 -90.050 1.00 96.06 191 SER A C 1
ATOM 1505 O O . SER A 1 191 ? 65.143 0.155 -90.890 1.00 96.06 191 SER A O 1
ATOM 1507 N N . GLN A 1 192 ? 63.971 -1.538 -90.016 1.00 95.50 192 GLN A N 1
ATOM 1508 C CA . GLN A 1 192 ? 64.494 -2.556 -90.933 1.00 95.50 192 GLN A CA 1
ATOM 1509 C C . GLN A 1 192 ? 64.221 -2.211 -92.405 1.00 95.50 192 GLN A C 1
ATOM 1511 O O . GLN A 1 192 ? 65.092 -2.379 -93.253 1.00 95.50 192 GLN A O 1
ATOM 1516 N N . ILE A 1 193 ? 63.017 -1.717 -92.716 1.00 94.81 193 ILE A N 1
ATOM 1517 C CA . ILE A 1 193 ? 62.671 -1.258 -94.066 1.00 94.81 193 ILE A CA 1
ATOM 1518 C C . ILE A 1 193 ? 63.560 -0.080 -94.460 1.00 94.81 193 ILE A C 1
ATOM 1520 O O . ILE A 1 193 ? 64.095 -0.082 -95.564 1.00 94.81 193 ILE A O 1
ATOM 1524 N N . ARG A 1 194 ? 63.756 0.896 -93.568 1.00 94.19 194 ARG A N 1
ATOM 1525 C CA . ARG A 1 194 ? 64.643 2.037 -93.811 1.00 94.19 194 ARG A CA 1
ATOM 1526 C C . ARG A 1 194 ? 66.081 1.590 -94.073 1.00 94.19 194 ARG A C 1
ATOM 1528 O O . ARG A 1 194 ? 66.652 2.018 -95.068 1.00 94.19 194 ARG A O 1
ATOM 1535 N N . ASP A 1 195 ? 66.624 0.701 -93.250 1.00 94.69 195 ASP A N 1
ATOM 1536 C CA . ASP A 1 195 ? 67.982 0.174 -93.415 1.00 94.69 195 ASP A CA 1
ATOM 1537 C C . ASP A 1 195 ? 68.112 -0.580 -94.750 1.00 94.69 195 ASP A C 1
ATOM 1539 O O . ASP A 1 195 ? 69.059 -0.356 -95.501 1.00 94.69 195 ASP A O 1
ATOM 1543 N N . SER A 1 196 ? 67.112 -1.399 -95.108 1.00 92.06 196 SER A N 1
ATOM 1544 C CA . SER A 1 196 ? 67.068 -2.084 -96.408 1.00 92.06 196 SER A CA 1
ATOM 1545 C C . SER A 1 196 ? 66.939 -1.111 -97.586 1.00 92.06 196 SER A C 1
ATOM 1547 O O . SER A 1 196 ? 67.528 -1.332 -98.639 1.00 92.06 196 SER A O 1
ATOM 1549 N N . GLN A 1 197 ? 66.206 -0.006 -97.422 1.00 91.06 197 GLN A N 1
ATOM 1550 C CA . GLN A 1 197 ? 66.085 1.040 -98.432 1.00 91.06 197 GLN A CA 1
ATOM 1551 C C . GLN A 1 197 ? 67.413 1.784 -98.605 1.00 91.06 197 GLN A C 1
ATOM 1553 O O . GLN A 1 197 ? 67.804 2.061 -99.738 1.00 91.06 197 GLN A O 1
ATOM 1558 N N . GLU A 1 198 ? 68.115 2.095 -97.513 1.00 92.44 198 GLU A N 1
ATOM 1559 C CA . GLU A 1 198 ? 69.457 2.688 -97.537 1.00 92.44 198 GLU A CA 1
ATOM 1560 C C . GLU A 1 198 ? 70.469 1.734 -98.196 1.00 92.44 198 GLU A C 1
ATOM 1562 O O . GLU A 1 198 ? 71.281 2.171 -99.009 1.00 92.44 198 GLU A O 1
ATOM 1567 N N . GLU A 1 199 ? 70.387 0.428 -97.928 1.00 91.88 199 GLU A N 1
ATOM 1568 C CA . GLU A 1 199 ? 71.207 -0.600 -98.581 1.00 91.88 199 GLU A CA 1
ATOM 1569 C C . GLU A 1 199 ? 70.913 -0.724 -100.083 1.00 91.88 199 GLU A C 1
ATOM 1571 O O . GLU A 1 199 ? 71.844 -0.708 -100.888 1.00 91.88 199 GLU A O 1
ATOM 1576 N N . VAL A 1 200 ? 69.638 -0.773 -100.486 1.00 91.38 200 VAL A N 1
ATOM 1577 C CA . VAL A 1 200 ? 69.235 -0.774 -101.904 1.00 91.38 200 VAL A CA 1
ATOM 1578 C C . VAL A 1 200 ? 69.693 0.507 -102.598 1.00 91.38 200 VAL A C 1
ATOM 1580 O O . VAL A 1 200 ? 70.217 0.442 -103.705 1.00 91.38 200 VAL A O 1
ATOM 1583 N N . THR A 1 201 ? 69.546 1.666 -101.951 1.00 91.25 201 THR A N 1
ATOM 1584 C CA . THR A 1 201 ? 70.019 2.952 -102.491 1.00 91.25 201 THR A CA 1
ATOM 1585 C C . THR A 1 201 ? 71.534 2.916 -102.706 1.00 91.25 201 THR A C 1
ATOM 1587 O O . THR A 1 201 ? 71.996 3.239 -103.797 1.00 91.25 201 THR A O 1
ATOM 1590 N N . ARG A 1 202 ? 72.298 2.416 -101.724 1.00 90.12 202 ARG A N 1
ATOM 1591 C CA . ARG A 1 202 ? 73.754 2.228 -101.825 1.00 90.12 202 ARG A CA 1
ATOM 1592 C C . ARG A 1 202 ? 74.142 1.251 -102.940 1.00 90.12 202 ARG A C 1
ATOM 1594 O O . ARG A 1 202 ? 75.072 1.521 -103.689 1.00 90.12 202 ARG A O 1
ATOM 1601 N N . SER A 1 203 ? 73.419 0.142 -103.092 1.00 86.31 203 SER A N 1
ATOM 1602 C CA . SER A 1 203 ? 73.653 -0.833 -104.165 1.00 86.31 203 SER A CA 1
ATOM 1603 C C . SER A 1 203 ? 73.345 -0.254 -105.550 1.00 86.31 203 SER A C 1
ATOM 1605 O O . SER A 1 203 ? 74.096 -0.492 -106.492 1.00 86.31 203 SER A O 1
ATOM 1607 N N . ILE A 1 204 ? 72.291 0.558 -105.687 1.00 85.62 204 ILE A N 1
ATOM 1608 C CA . ILE A 1 204 ? 71.998 1.293 -106.926 1.00 85.62 204 ILE A CA 1
ATOM 1609 C C . ILE A 1 204 ? 73.123 2.288 -107.236 1.00 85.62 204 ILE A C 1
ATOM 1611 O O . ILE A 1 204 ? 73.549 2.375 -108.386 1.00 85.62 204 ILE A O 1
ATOM 1615 N N . GLU A 1 205 ? 73.618 3.026 -106.240 1.00 86.62 205 GLU A N 1
ATOM 1616 C CA . GLU A 1 205 ? 74.773 3.922 -106.394 1.00 86.62 205 GLU A CA 1
ATOM 1617 C C . GLU A 1 205 ? 76.027 3.158 -106.846 1.00 86.62 205 GLU A C 1
ATOM 1619 O O . GLU A 1 205 ? 76.726 3.612 -107.751 1.00 86.62 205 GLU A O 1
ATOM 1624 N N . GLU A 1 206 ? 76.273 1.969 -106.296 1.00 82.38 206 GLU A N 1
ATOM 1625 C CA . GLU A 1 206 ? 77.383 1.091 -106.674 1.00 82.38 206 GLU A CA 1
ATOM 1626 C C . GLU A 1 206 ? 77.215 0.509 -108.091 1.00 82.38 206 GLU A C 1
ATOM 1628 O O . GLU A 1 206 ? 78.148 0.562 -108.892 1.00 82.38 206 GLU A O 1
ATOM 1633 N N . CYS A 1 207 ? 76.019 0.047 -108.477 1.00 78.19 207 CYS A N 1
ATOM 1634 C CA . CYS A 1 207 ? 75.716 -0.359 -109.855 1.00 78.19 207 CYS A CA 1
ATOM 1635 C C . CYS A 1 207 ? 75.862 0.803 -110.843 1.00 78.19 207 CYS A C 1
ATOM 1637 O O . CYS A 1 207 ? 76.394 0.607 -111.934 1.00 78.19 207 CYS A O 1
ATOM 1639 N N . ASN A 1 208 ? 75.430 2.011 -110.471 1.00 79.00 208 ASN A N 1
ATOM 1640 C CA . ASN A 1 208 ? 75.647 3.218 -111.266 1.00 79.00 208 ASN A CA 1
ATOM 1641 C C . ASN A 1 208 ? 77.141 3.552 -111.380 1.00 79.00 208 ASN A C 1
ATOM 1643 O O . ASN A 1 208 ? 77.587 3.957 -112.452 1.00 79.00 208 ASN A O 1
ATOM 1647 N N . ALA A 1 209 ? 77.934 3.344 -110.325 1.00 75.06 209 ALA A N 1
ATOM 1648 C CA . ALA A 1 209 ? 79.387 3.494 -110.373 1.00 75.06 209 ALA A CA 1
ATOM 1649 C C . ALA A 1 209 ? 80.051 2.451 -111.297 1.00 75.06 209 ALA A C 1
ATOM 1651 O O . ALA A 1 209 ? 80.944 2.805 -112.063 1.00 75.06 209 ALA A O 1
ATOM 1652 N N . VAL A 1 210 ? 79.582 1.197 -111.293 1.00 72.25 210 VAL A N 1
ATOM 1653 C CA . VAL A 1 210 ? 80.057 0.124 -112.190 1.00 72.25 210 VAL A CA 1
ATOM 1654 C C . VAL A 1 210 ? 79.634 0.362 -113.647 1.00 72.25 210 VAL A C 1
ATOM 1656 O O . VAL A 1 210 ? 80.438 0.169 -114.555 1.00 72.25 210 VAL A O 1
ATOM 1659 N N . LEU A 1 211 ? 78.406 0.829 -113.895 1.00 60.50 211 LEU A N 1
ATOM 1660 C CA . LEU A 1 211 ? 77.899 1.157 -115.237 1.00 60.50 211 LEU A CA 1
ATOM 1661 C C . LEU A 1 211 ? 78.552 2.413 -115.829 1.00 60.50 211 LEU A C 1
ATOM 1663 O O . LEU A 1 211 ? 78.822 2.449 -117.026 1.00 60.50 211 LEU A O 1
ATOM 1667 N N . ASN A 1 212 ? 78.872 3.412 -115.003 1.00 57.53 212 ASN A N 1
ATOM 1668 C CA . ASN A 1 212 ? 79.707 4.548 -115.408 1.00 57.53 212 ASN A CA 1
ATOM 1669 C C . ASN A 1 212 ? 81.205 4.180 -115.491 1.00 57.53 212 ASN A C 1
ATOM 1671 O O . ASN A 1 212 ? 82.010 4.972 -115.980 1.00 57.53 212 ASN A O 1
ATOM 1675 N N . GLY A 1 213 ? 81.577 2.981 -115.035 1.00 47.88 213 GLY A N 1
ATOM 1676 C CA . GLY A 1 213 ? 82.928 2.435 -114.990 1.00 47.88 213 GLY A CA 1
ATOM 1677 C C . GLY A 1 213 ? 83.242 1.431 -116.103 1.00 47.88 213 GLY A C 1
ATOM 1678 O O . GLY A 1 213 ? 83.881 0.418 -115.841 1.00 47.88 213 GLY A O 1
ATOM 1679 N N . THR A 1 214 ? 82.851 1.678 -117.357 1.00 40.22 214 THR A N 1
ATOM 1680 C CA . THR A 1 214 ? 83.394 0.932 -118.509 1.00 40.22 214 THR A CA 1
ATOM 1681 C C . THR A 1 214 ? 84.526 1.704 -119.189 1.00 40.22 214 THR A C 1
ATOM 1683 O O . THR A 1 214 ? 84.283 2.375 -120.188 1.00 40.22 214 THR A O 1
ATOM 1686 N N . HIS A 1 215 ? 85.752 1.598 -118.652 1.00 37.56 215 HIS A N 1
ATOM 1687 C CA . HIS A 1 215 ? 86.975 1.223 -119.395 1.00 37.56 215 HIS A CA 1
ATOM 1688 C C . HIS A 1 215 ? 88.202 1.145 -118.455 1.00 37.56 215 HIS A C 1
ATOM 1690 O O . HIS A 1 215 ? 88.686 2.170 -117.982 1.00 37.56 215 HIS A O 1
ATOM 1696 N N . GLY A 1 216 ? 88.772 -0.052 -118.257 1.00 38.34 216 GLY A N 1
ATOM 1697 C CA . GLY A 1 216 ? 90.115 -0.224 -117.672 1.00 38.34 216 GLY A CA 1
ATOM 1698 C C . GLY A 1 216 ? 90.224 -1.396 -116.702 1.00 38.34 216 GLY A C 1
ATOM 1699 O O . GLY A 1 216 ? 90.147 -1.201 -115.497 1.00 38.34 216 GLY A O 1
ATOM 1700 N N . GLY A 1 217 ? 90.355 -2.614 -117.234 1.00 36.62 217 GLY A N 1
ATOM 1701 C CA . GLY A 1 217 ? 90.280 -3.856 -116.463 1.00 36.62 217 GLY A CA 1
ATOM 1702 C C . GLY A 1 217 ? 91.487 -4.184 -115.585 1.00 36.62 217 GLY A C 1
ATOM 1703 O O . GLY A 1 217 ? 92.474 -3.466 -115.581 1.00 36.62 217 GLY A O 1
ATOM 1704 N N . SER A 1 218 ? 91.421 -5.326 -114.898 1.00 42.31 218 SER A N 1
ATOM 1705 C CA . SER A 1 218 ? 92.572 -6.201 -114.633 1.00 42.31 218 SER A CA 1
ATOM 1706 C C . SER A 1 218 ? 92.099 -7.494 -113.966 1.00 42.31 218 SER A C 1
ATOM 1708 O O . SER A 1 218 ? 91.351 -7.464 -112.994 1.00 42.31 218 SER A O 1
ATOM 1710 N N . MET A 1 219 ? 92.550 -8.630 -114.496 1.00 45.88 219 MET A N 1
ATOM 1711 C CA . MET A 1 219 ? 92.396 -9.952 -113.889 1.00 45.88 219 MET A CA 1
ATOM 1712 C C . MET A 1 219 ? 93.327 -10.106 -112.687 1.00 45.88 219 MET A C 1
ATOM 1714 O O . MET A 1 219 ? 94.466 -9.665 -112.797 1.00 45.88 219 MET A O 1
ATOM 1718 N N . THR A 1 220 ? 92.907 -10.839 -111.649 1.00 43.84 220 THR A N 1
ATOM 1719 C CA . THR A 1 220 ? 93.753 -11.820 -110.935 1.00 43.84 220 THR A CA 1
ATOM 1720 C C . THR A 1 220 ? 92.934 -12.648 -109.935 1.00 43.84 220 THR A C 1
ATOM 1722 O O . THR A 1 220 ? 92.416 -12.143 -108.945 1.00 43.84 220 THR A O 1
ATOM 1725 N N . ASN A 1 221 ? 92.870 -13.957 -110.190 1.00 46.38 221 ASN A N 1
ATOM 1726 C CA . ASN A 1 221 ? 92.588 -14.998 -109.197 1.00 46.38 221 ASN A CA 1
ATOM 1727 C C . ASN A 1 221 ? 93.671 -15.003 -108.108 1.00 46.38 221 ASN A C 1
ATOM 1729 O O . ASN A 1 221 ? 94.816 -14.781 -108.479 1.00 46.38 221 ASN A O 1
ATOM 1733 N N . LEU A 1 222 ? 93.336 -15.361 -106.858 1.00 42.84 222 LEU A N 1
ATOM 1734 C CA . LEU A 1 222 ? 94.164 -16.070 -105.848 1.00 42.84 222 LEU A CA 1
ATOM 1735 C C . LEU A 1 222 ? 93.236 -16.411 -104.648 1.00 42.84 222 LEU A C 1
ATOM 1737 O O . LEU A 1 222 ? 92.647 -15.512 -104.062 1.00 42.84 222 LEU A O 1
ATOM 1741 N N . ALA A 1 223 ? 92.834 -17.678 -104.465 1.00 34.53 223 ALA A N 1
ATOM 1742 C CA . ALA A 1 223 ? 93.371 -18.635 -103.470 1.00 34.53 223 ALA A CA 1
ATOM 1743 C C . ALA A 1 223 ? 93.228 -18.146 -102.005 1.00 34.53 223 ALA A C 1
ATOM 1745 O O . ALA A 1 223 ? 93.748 -17.097 -101.657 1.00 34.53 223 ALA A O 1
ATOM 1746 N N . HIS A 1 224 ? 92.394 -18.771 -101.162 1.00 36.84 224 HIS A N 1
ATOM 1747 C CA . HIS A 1 224 ? 92.621 -20.036 -100.428 1.00 36.84 224 HIS A CA 1
ATOM 1748 C C . HIS A 1 224 ? 93.741 -19.941 -99.369 1.00 36.84 224 HIS A C 1
ATOM 1750 O O . HIS A 1 224 ? 94.806 -19.407 -99.658 1.00 36.84 224 HIS A O 1
ATOM 1756 N N . MET A 1 225 ? 93.485 -20.561 -98.203 1.00 42.75 225 MET A N 1
ATOM 1757 C CA . MET A 1 225 ? 94.267 -20.652 -96.948 1.00 42.75 225 MET A CA 1
ATOM 1758 C C . MET A 1 225 ? 93.919 -19.569 -95.896 1.00 42.75 225 MET A C 1
ATOM 1760 O O . MET A 1 225 ? 93.979 -18.385 -96.189 1.00 42.75 225 MET A O 1
ATOM 1764 N N . GLY A 1 226 ? 93.553 -19.883 -94.650 1.00 36.03 226 GLY A N 1
ATOM 1765 C CA . GLY A 1 226 ? 93.646 -21.161 -93.957 1.00 36.03 226 GLY A CA 1
ATOM 1766 C C . GLY A 1 226 ? 92.813 -21.233 -92.676 1.00 36.03 226 GLY A C 1
ATOM 1767 O O . GLY A 1 226 ? 92.370 -20.234 -92.109 1.00 36.03 226 GLY A O 1
ATOM 1768 N N . GLU A 1 227 ? 92.603 -22.487 -92.296 1.00 37.22 227 GLU A N 1
ATOM 1769 C CA . GLU A 1 227 ? 92.238 -22.985 -90.977 1.00 37.22 227 GLU A CA 1
ATOM 1770 C C . GLU A 1 227 ? 93.197 -22.453 -89.895 1.00 37.22 227 GLU A C 1
ATOM 1772 O O . GLU A 1 227 ? 94.348 -22.152 -90.200 1.00 37.22 227 GLU A O 1
ATOM 1777 N N . GLU A 1 228 ? 92.747 -22.391 -88.634 1.00 32.84 228 GLU A N 1
ATOM 1778 C CA . GLU A 1 228 ? 93.328 -23.180 -87.530 1.00 32.84 228 GLU A CA 1
ATOM 1779 C C . GLU A 1 228 ? 92.899 -22.663 -86.128 1.00 32.84 228 GLU A C 1
ATOM 1781 O O . GLU A 1 228 ? 93.149 -21.529 -85.738 1.00 32.84 228 GLU A O 1
ATOM 1786 N N . ASN A 1 229 ? 92.309 -23.596 -85.370 1.00 32.50 229 ASN A N 1
ATOM 1787 C CA . ASN A 1 229 ? 92.308 -23.790 -83.912 1.00 32.50 229 ASN A CA 1
ATOM 1788 C C . ASN A 1 229 ? 91.617 -22.840 -82.919 1.00 32.50 229 ASN A C 1
ATOM 1790 O O . ASN A 1 229 ? 91.956 -21.678 -82.728 1.00 32.50 229 ASN A O 1
ATOM 1794 N N . GLY A 1 230 ? 90.760 -23.476 -82.106 1.00 33.97 230 GLY A N 1
ATOM 1795 C CA . GLY A 1 230 ? 90.316 -22.954 -80.816 1.00 33.97 230 GLY A CA 1
ATOM 1796 C C . GLY A 1 230 ? 89.215 -23.749 -80.110 1.00 33.97 230 GLY A C 1
ATOM 1797 O O . GLY A 1 230 ? 88.365 -23.147 -79.466 1.00 33.97 230 GLY A O 1
ATOM 1798 N N . ALA A 1 231 ? 89.183 -25.081 -80.222 1.00 37.56 231 ALA A N 1
ATOM 1799 C CA . ALA A 1 231 ? 88.313 -25.915 -79.393 1.00 37.56 231 ALA A CA 1
ATOM 1800 C C . ALA A 1 231 ? 88.829 -25.963 -77.942 1.00 37.56 231 ALA A C 1
ATOM 1802 O O . ALA A 1 231 ? 89.934 -26.452 -77.714 1.00 37.56 231 ALA A O 1
ATOM 1803 N N . LEU A 1 232 ? 88.020 -25.554 -76.953 1.00 33.59 232 LEU A N 1
ATOM 1804 C CA . LEU A 1 232 ? 88.147 -26.051 -75.577 1.00 33.59 232 LEU A CA 1
ATOM 1805 C C . LEU A 1 232 ? 86.865 -25.840 -74.734 1.00 33.59 232 LEU A C 1
ATOM 1807 O O . LEU A 1 232 ? 86.550 -24.722 -74.354 1.00 33.59 232 LEU A O 1
ATOM 1811 N N . ARG A 1 233 ? 86.238 -26.974 -74.370 1.00 34.75 233 ARG A N 1
ATOM 1812 C CA . ARG A 1 233 ? 85.475 -27.278 -73.129 1.00 34.75 233 ARG A CA 1
ATOM 1813 C C . ARG A 1 233 ? 84.166 -26.504 -72.889 1.00 34.75 233 ARG A C 1
ATOM 1815 O O . ARG A 1 233 ? 84.169 -25.308 -72.671 1.00 34.75 233 ARG A O 1
ATOM 1822 N N . SER A 1 234 ? 82.983 -27.129 -72.910 1.00 40.53 234 SER A N 1
ATOM 1823 C CA . SER A 1 234 ? 82.524 -28.289 -72.116 1.00 40.53 234 SER A CA 1
ATOM 1824 C C . SER A 1 234 ? 82.898 -28.180 -70.642 1.00 40.53 234 SER A C 1
ATOM 1826 O O . SER A 1 234 ? 83.935 -28.697 -70.232 1.00 40.53 234 SER A O 1
ATOM 1828 N N . LEU A 1 235 ? 82.027 -27.547 -69.858 1.00 41.16 235 LEU A N 1
ATOM 1829 C CA . LEU A 1 235 ? 81.828 -27.879 -68.454 1.00 41.16 235 LEU A CA 1
ATOM 1830 C C . LEU A 1 235 ? 80.364 -27.647 -68.084 1.00 41.16 235 LEU A C 1
ATOM 1832 O O . LEU A 1 235 ? 79.745 -26.636 -68.410 1.00 41.16 235 LEU A O 1
ATOM 1836 N N . ASP A 1 236 ? 79.845 -28.673 -67.443 1.00 36.09 236 ASP A N 1
ATOM 1837 C CA . ASP A 1 236 ? 78.491 -28.874 -66.991 1.00 36.09 236 ASP A CA 1
ATOM 1838 C C . ASP A 1 236 ? 78.047 -27.826 -65.964 1.00 36.09 236 ASP A C 1
ATOM 1840 O O . ASP A 1 236 ? 78.789 -27.456 -65.059 1.00 36.09 236 ASP A O 1
ATOM 1844 N N . SER A 1 237 ? 76.777 -27.432 -66.015 1.00 35.91 237 SER A N 1
ATOM 1845 C CA . SER A 1 237 ? 76.045 -27.042 -64.803 1.00 35.91 237 SER A CA 1
ATOM 1846 C C . SER A 1 237 ? 74.578 -27.429 -64.939 1.00 35.91 237 SER A C 1
ATOM 1848 O O . SER A 1 237 ? 73.673 -26.665 -65.260 1.00 35.91 237 SER A O 1
ATOM 1850 N N . LYS A 1 238 ? 74.366 -28.717 -64.687 1.00 42.12 238 LYS A N 1
ATOM 1851 C CA . LYS A 1 238 ? 73.082 -29.311 -64.350 1.00 42.12 238 LYS A CA 1
ATOM 1852 C C . LYS A 1 238 ? 72.657 -28.767 -62.984 1.00 42.12 238 LYS A C 1
ATOM 1854 O O . LYS A 1 238 ? 73.254 -29.124 -61.976 1.00 42.12 238 LYS A O 1
ATOM 1859 N N . ALA A 1 239 ? 71.597 -27.970 -62.944 1.00 37.97 239 ALA A N 1
ATOM 1860 C CA . ALA A 1 239 ? 70.837 -27.719 -61.723 1.00 37.97 239 ALA A CA 1
ATOM 1861 C C . ALA A 1 239 ? 69.342 -27.891 -62.019 1.00 37.97 239 ALA A C 1
ATOM 1863 O O . ALA A 1 239 ? 68.590 -26.943 -62.215 1.00 37.97 239 ALA A O 1
ATOM 1864 N N . LYS A 1 240 ? 68.924 -29.161 -62.076 1.00 43.56 240 LYS A N 1
ATOM 1865 C CA . LYS A 1 240 ? 67.559 -29.555 -61.723 1.00 43.56 240 LYS A CA 1
ATOM 1866 C C . LYS A 1 240 ? 67.499 -29.580 -60.198 1.00 43.56 240 LYS A C 1
ATOM 1868 O O . LYS A 1 240 ? 68.254 -30.323 -59.581 1.00 43.56 240 LYS A O 1
ATOM 1873 N N . GLY A 1 241 ? 66.591 -28.798 -59.632 1.00 37.88 241 GLY A N 1
ATOM 1874 C CA . GLY A 1 241 ? 66.301 -28.760 -58.201 1.00 37.88 241 GLY A CA 1
ATOM 1875 C C . GLY A 1 241 ? 64.830 -28.445 -57.957 1.00 37.88 241 GLY A C 1
ATOM 1876 O O . GLY A 1 241 ? 64.504 -27.487 -57.275 1.00 37.88 241 GLY A O 1
ATOM 1877 N N . SER A 1 242 ? 63.944 -29.226 -58.574 1.00 46.00 242 SER A N 1
ATOM 1878 C CA . SER A 1 242 ? 62.605 -29.469 -58.044 1.00 46.00 242 SER A CA 1
ATOM 1879 C C . SER A 1 242 ? 62.681 -30.805 -57.316 1.00 46.00 242 SER A C 1
ATOM 1881 O O . SER A 1 242 ? 63.169 -31.763 -57.917 1.00 46.00 242 SER A O 1
ATOM 1883 N N . VAL A 1 243 ? 62.279 -30.820 -56.041 1.00 37.00 243 VAL A N 1
ATOM 1884 C CA . VAL A 1 243 ? 61.597 -31.899 -55.297 1.00 37.00 243 VAL A CA 1
ATOM 1885 C C . VAL A 1 243 ? 61.748 -31.618 -53.792 1.00 37.00 243 VAL A C 1
ATOM 1887 O O . VAL A 1 243 ? 62.820 -31.724 -53.210 1.00 37.00 243 VAL A O 1
ATOM 1890 N N . PHE A 1 244 ? 60.636 -31.165 -53.215 1.00 34.81 244 PHE A N 1
ATOM 1891 C CA . PHE A 1 244 ? 60.007 -31.636 -51.978 1.00 34.81 244 PHE A CA 1
ATOM 1892 C C . PHE A 1 244 ? 60.816 -32.615 -51.096 1.00 34.81 244 PHE A C 1
ATOM 1894 O O . PHE A 1 244 ? 61.146 -33.714 -51.532 1.00 34.81 244 PHE A O 1
ATOM 1901 N N . GLY A 1 245 ? 61.029 -32.273 -49.819 1.00 31.31 245 GLY A N 1
ATOM 1902 C CA . GLY A 1 245 ? 61.587 -33.218 -48.845 1.00 31.31 245 GLY A CA 1
ATOM 1903 C C . GLY A 1 245 ? 61.896 -32.628 -47.469 1.00 31.31 245 GLY A C 1
ATOM 1904 O O . GLY A 1 245 ? 63.037 -32.284 -47.194 1.00 31.31 245 GLY A O 1
ATOM 1905 N N . SER A 1 246 ? 60.864 -32.546 -46.622 1.00 44.47 246 SER A N 1
ATOM 1906 C CA . SER A 1 246 ? 60.902 -32.675 -45.151 1.00 44.47 246 SER A CA 1
ATOM 1907 C C . SER A 1 246 ? 62.060 -32.018 -44.380 1.00 44.47 246 SER A C 1
ATOM 1909 O O . SER A 1 246 ? 63.063 -32.662 -44.073 1.00 44.47 246 SER A O 1
ATOM 1911 N N . HIS A 1 247 ? 61.830 -30.791 -43.909 1.00 35.69 247 HIS A N 1
ATOM 1912 C CA . HIS A 1 247 ? 62.424 -30.316 -42.663 1.00 35.69 247 HIS A CA 1
ATOM 1913 C C . HIS A 1 247 ? 61.284 -30.013 -41.689 1.00 35.69 247 HIS A C 1
ATOM 1915 O O . HIS A 1 247 ? 60.436 -29.163 -41.958 1.00 35.69 247 HIS A O 1
ATOM 1921 N N . ALA A 1 248 ? 61.224 -30.773 -40.597 1.00 46.03 248 ALA A N 1
ATOM 1922 C CA . ALA A 1 248 ? 60.411 -30.438 -39.441 1.00 46.03 248 ALA A CA 1
ATOM 1923 C C . ALA A 1 248 ? 61.030 -29.190 -38.801 1.00 46.03 248 ALA A C 1
ATOM 1925 O O . ALA A 1 248 ? 61.949 -29.288 -37.994 1.00 46.03 248 ALA A O 1
ATOM 1926 N N . GLN A 1 249 ? 60.573 -28.024 -39.243 1.00 39.00 249 GLN A N 1
ATOM 1927 C CA . GLN A 1 249 ? 60.792 -26.760 -38.563 1.00 39.00 249 GLN A CA 1
ATOM 1928 C C . GLN A 1 249 ? 59.529 -26.446 -37.772 1.00 39.00 249 GLN A C 1
ATOM 1930 O O . GLN A 1 249 ? 58.425 -26.469 -38.317 1.00 39.00 249 GLN A O 1
ATOM 1935 N N . GLU A 1 250 ? 59.733 -26.225 -36.476 1.00 44.28 250 GLU A N 1
ATOM 1936 C CA . GLU A 1 250 ? 58.759 -25.731 -35.514 1.00 44.28 250 GLU A CA 1
ATOM 1937 C C . GLU A 1 250 ? 57.866 -24.659 -36.142 1.00 44.28 250 GLU A C 1
ATOM 1939 O O . GLU A 1 250 ? 58.333 -23.620 -36.614 1.00 44.28 250 GLU A O 1
ATOM 1944 N N . LEU A 1 251 ? 56.561 -24.923 -36.133 1.00 42.41 251 LEU A N 1
ATOM 1945 C CA . LEU A 1 251 ? 55.573 -23.864 -36.245 1.00 42.41 251 LEU A CA 1
ATOM 1946 C C . LEU A 1 251 ? 55.821 -22.876 -35.094 1.00 42.41 251 LEU A C 1
ATOM 1948 O O . LEU A 1 251 ? 56.088 -23.327 -33.977 1.00 42.41 251 LEU A O 1
ATOM 1952 N N . PRO A 1 252 ? 55.710 -21.555 -35.312 1.00 52.66 252 PRO A N 1
ATOM 1953 C CA . PRO A 1 252 ? 55.590 -20.637 -34.193 1.00 52.66 252 PRO A CA 1
ATOM 1954 C C . PRO A 1 252 ? 54.338 -21.046 -33.414 1.00 52.66 252 PRO A C 1
ATOM 1956 O O . PRO A 1 252 ? 53.235 -21.046 -33.964 1.00 52.66 252 PRO A O 1
ATOM 1959 N N . SER A 1 253 ? 54.526 -21.471 -32.166 1.00 55.62 253 SER A N 1
ATOM 1960 C CA . SER A 1 253 ? 53.429 -21.758 -31.250 1.00 55.62 253 SER A CA 1
ATOM 1961 C C . SER A 1 253 ? 52.460 -20.578 -31.233 1.00 55.62 253 SER A C 1
ATOM 1963 O O . SER A 1 253 ? 52.881 -19.422 -31.162 1.00 55.62 253 SER A O 1
ATOM 1965 N N . ASP A 1 254 ? 51.171 -20.897 -31.316 1.00 56.06 254 ASP A N 1
ATOM 1966 C CA . ASP A 1 254 ? 50.057 -19.969 -31.161 1.00 56.06 254 ASP A CA 1
ATOM 1967 C C . ASP A 1 254 ? 50.302 -19.014 -29.965 1.00 56.06 254 ASP A C 1
ATOM 1969 O O . ASP A 1 254 ? 50.515 -19.495 -28.844 1.00 56.06 254 ASP A O 1
ATOM 1973 N N . PRO A 1 255 ? 50.283 -17.677 -30.161 1.00 61.88 255 PRO A N 1
ATOM 1974 C CA . PRO A 1 255 ? 50.453 -16.693 -29.089 1.00 61.88 255 PRO A CA 1
ATOM 1975 C C . PRO A 1 255 ? 49.449 -16.823 -27.932 1.00 61.88 255 PRO A C 1
ATOM 1977 O O . PRO A 1 255 ? 49.660 -16.218 -26.884 1.00 61.88 255 PRO A O 1
ATOM 1980 N N . PHE A 1 256 ? 48.376 -17.606 -28.094 1.00 57.50 256 PHE A N 1
ATOM 1981 C CA . PHE A 1 256 ? 47.348 -17.832 -27.074 1.00 57.50 256 PHE A CA 1
ATOM 1982 C C . PHE A 1 256 ? 47.543 -19.111 -26.238 1.00 57.50 256 PHE A C 1
ATOM 1984 O O . PHE A 1 256 ? 46.624 -19.536 -25.540 1.00 57.50 256 PHE A O 1
ATOM 1991 N N . HIS A 1 257 ? 48.715 -19.756 -26.277 1.00 60.00 257 HIS A N 1
ATOM 1992 C CA . HIS A 1 257 ? 48.940 -21.023 -25.559 1.00 60.00 257 HIS A CA 1
ATOM 1993 C C . HIS A 1 257 ? 49.626 -20.925 -24.191 1.00 60.00 257 HIS A C 1
ATOM 1995 O O . HIS A 1 257 ? 49.692 -21.941 -23.497 1.00 60.00 257 HIS A O 1
ATOM 2001 N N . SER A 1 258 ? 50.087 -19.750 -23.755 1.00 59.00 258 SER A N 1
ATOM 2002 C CA . SER A 1 258 ? 50.655 -19.613 -22.405 1.00 59.00 258 SER A CA 1
ATOM 2003 C C . SER A 1 258 ? 49.632 -19.228 -21.339 1.00 59.00 258 SER A C 1
ATOM 2005 O O . SER A 1 258 ? 49.728 -19.777 -20.253 1.00 59.00 258 SER A O 1
ATOM 2007 N N . ASP A 1 259 ? 48.616 -18.411 -21.635 1.00 63.38 259 ASP A N 1
ATOM 2008 C CA . ASP A 1 259 ? 47.556 -18.069 -20.676 1.00 63.38 259 ASP A CA 1
ATOM 2009 C C . ASP A 1 259 ? 46.278 -17.625 -21.406 1.00 63.38 259 ASP A C 1
ATOM 2011 O O . ASP A 1 259 ? 46.246 -16.594 -22.074 1.00 63.38 259 ASP A O 1
ATOM 2015 N N . ASP A 1 260 ? 45.216 -18.421 -21.282 1.00 67.25 260 ASP A N 1
ATOM 2016 C CA . ASP A 1 260 ? 43.877 -18.083 -21.774 1.00 67.25 260 ASP A CA 1
ATOM 2017 C C . ASP A 1 260 ? 43.238 -17.045 -20.824 1.00 67.25 260 ASP A C 1
ATOM 2019 O O . ASP A 1 260 ? 43.075 -17.342 -19.632 1.00 67.25 260 ASP A O 1
ATOM 2023 N N . PRO A 1 261 ? 42.866 -15.845 -21.314 1.00 63.50 261 PRO A N 1
ATOM 2024 C CA . PRO A 1 261 ? 42.328 -14.761 -20.493 1.00 63.50 261 PRO A CA 1
ATOM 2025 C C . PRO A 1 261 ? 40.936 -15.053 -19.903 1.00 63.50 261 PRO A C 1
ATOM 2027 O O . PRO A 1 261 ? 40.461 -14.271 -19.082 1.00 63.50 261 PRO A O 1
ATOM 2030 N N . PHE A 1 262 ? 40.294 -16.170 -20.266 1.00 62.19 262 PHE A N 1
ATOM 2031 C CA . PHE A 1 262 ? 38.997 -16.601 -19.730 1.00 62.19 262 PHE A CA 1
ATOM 2032 C C . PHE A 1 262 ? 39.083 -17.786 -18.756 1.00 62.19 262 PHE A C 1
ATOM 2034 O O . PHE A 1 262 ? 38.053 -18.288 -18.305 1.00 62.19 262 PHE A O 1
ATOM 2041 N N . LYS A 1 263 ? 40.288 -18.227 -18.363 1.00 62.56 263 LYS A N 1
ATOM 2042 C CA . LYS A 1 263 ? 40.442 -19.313 -17.371 1.00 62.56 263 LYS A CA 1
ATOM 2043 C C . LYS A 1 263 ? 39.958 -18.947 -15.969 1.00 62.56 263 LYS A C 1
ATOM 2045 O O . LYS A 1 263 ? 39.629 -19.836 -15.183 1.00 62.56 263 LYS A O 1
ATOM 2050 N N . SER A 1 264 ? 39.900 -17.660 -15.645 1.00 60.91 264 SER A N 1
ATOM 2051 C CA . SER A 1 264 ? 39.198 -17.154 -14.469 1.00 60.91 264 SER A CA 1
ATOM 2052 C C . SER A 1 264 ? 37.860 -16.575 -14.908 1.00 60.91 264 SER A C 1
ATOM 2054 O O . SER A 1 264 ? 37.825 -15.516 -15.531 1.00 60.91 264 SER A O 1
ATOM 2056 N N . ASP A 1 265 ? 36.778 -17.277 -14.574 1.00 63.50 265 ASP A N 1
ATOM 2057 C CA . ASP A 1 265 ? 35.404 -16.801 -14.731 1.00 63.50 265 ASP A CA 1
ATOM 2058 C C . ASP A 1 265 ? 35.263 -15.363 -14.177 1.00 63.50 265 ASP A C 1
ATOM 2060 O O . ASP A 1 265 ? 35.464 -15.162 -12.971 1.00 63.50 265 ASP A O 1
ATOM 2064 N N . PRO A 1 266 ? 34.929 -14.357 -15.013 1.00 60.72 266 PRO A N 1
ATOM 2065 C CA . PRO A 1 266 ? 34.706 -12.980 -14.567 1.00 60.72 266 PRO A CA 1
ATOM 2066 C C . PRO A 1 266 ? 33.516 -12.849 -13.606 1.00 60.72 266 PRO A C 1
ATOM 2068 O O . PRO A 1 266 ? 33.363 -11.812 -12.964 1.00 60.72 266 PRO A O 1
ATOM 2071 N N . PHE A 1 267 ? 32.682 -13.889 -13.503 1.00 60.75 267 PHE A N 1
ATOM 2072 C CA . PHE A 1 267 ? 31.506 -13.973 -12.642 1.00 60.75 267 PHE A CA 1
ATOM 2073 C C . PHE A 1 267 ? 31.721 -14.850 -11.408 1.00 60.75 267 PHE A C 1
ATOM 2075 O O . PHE A 1 267 ? 30.745 -15.291 -10.797 1.00 60.75 267 PHE A O 1
ATOM 2082 N N . LYS A 1 268 ? 32.973 -15.084 -10.984 1.00 59.66 268 LYS A N 1
ATOM 2083 C CA . LYS A 1 268 ? 33.206 -15.635 -9.646 1.00 59.66 268 LYS A CA 1
ATOM 2084 C C . LYS A 1 268 ? 32.550 -14.728 -8.603 1.00 59.66 268 LYS A C 1
ATOM 2086 O O . LYS A 1 268 ? 33.017 -13.623 -8.339 1.00 59.66 268 LYS A O 1
ATOM 2091 N N . ASP A 1 269 ? 31.466 -15.253 -8.043 1.00 58.53 269 ASP A N 1
ATOM 2092 C CA . ASP A 1 269 ? 30.629 -14.681 -6.998 1.00 58.53 269 ASP A CA 1
ATOM 2093 C C . ASP A 1 269 ? 31.472 -13.911 -5.958 1.00 58.53 269 ASP A C 1
ATOM 2095 O O . ASP A 1 269 ? 32.290 -14.529 -5.260 1.00 58.53 269 ASP A O 1
ATOM 2099 N N . PRO A 1 270 ? 31.308 -12.577 -5.835 1.00 61.66 270 PRO A N 1
ATOM 2100 C CA . PRO A 1 270 ? 32.072 -11.764 -4.891 1.00 61.66 270 PRO A CA 1
ATOM 2101 C C . PRO A 1 270 ? 31.804 -12.146 -3.429 1.00 61.66 270 PRO A C 1
ATOM 2103 O O . PRO A 1 270 ? 32.509 -11.668 -2.540 1.00 61.66 270 PRO A O 1
ATOM 2106 N N . PHE A 1 271 ? 30.828 -13.023 -3.165 1.00 59.31 271 PHE A N 1
ATOM 2107 C CA . PHE A 1 271 ? 30.518 -13.513 -1.830 1.00 59.31 271 PHE A CA 1
ATOM 2108 C C . PHE A 1 271 ? 31.237 -14.801 -1.428 1.00 59.31 271 PHE A C 1
ATOM 2110 O O . PHE A 1 271 ? 31.076 -15.202 -0.282 1.00 59.31 271 PHE A O 1
ATOM 2117 N N . GLY A 1 272 ? 32.071 -15.417 -2.281 1.00 63.81 272 GLY A N 1
ATOM 2118 C CA . GLY A 1 272 ? 33.093 -16.421 -1.906 1.00 63.81 272 GLY A CA 1
ATOM 2119 C C . GLY A 1 272 ? 32.620 -17.747 -1.271 1.00 63.81 272 GLY A C 1
ATOM 2120 O O . GLY A 1 272 ? 33.360 -18.730 -1.278 1.00 63.81 272 GLY A O 1
ATOM 2121 N N . SER A 1 273 ? 31.399 -17.803 -0.751 1.00 64.25 273 SER A N 1
ATOM 2122 C CA . SER A 1 273 ? 30.744 -18.910 -0.066 1.00 64.25 273 SER A CA 1
ATOM 2123 C C . SER A 1 273 ? 29.351 -18.438 0.354 1.00 64.25 273 SER A C 1
ATOM 2125 O O . SER A 1 273 ? 29.230 -17.422 1.034 1.00 64.25 273 SER A O 1
ATOM 2127 N N . ASP A 1 274 ? 28.312 -19.186 -0.010 1.00 69.44 274 ASP A N 1
ATOM 2128 C CA . ASP A 1 274 ? 26.949 -18.944 0.468 1.00 69.44 274 ASP A CA 1
ATOM 2129 C C . ASP A 1 274 ? 26.916 -18.949 2.021 1.00 69.44 274 ASP A C 1
ATOM 2131 O O . ASP A 1 274 ? 27.277 -19.967 2.629 1.00 69.44 274 ASP A O 1
ATOM 2135 N N . PRO A 1 275 ? 26.514 -17.833 2.668 1.00 69.81 275 PRO A N 1
ATOM 2136 C CA . PRO A 1 275 ? 26.523 -17.674 4.124 1.00 69.81 275 PRO A CA 1
ATOM 2137 C C . PRO A 1 275 ? 25.569 -18.627 4.864 1.00 69.81 275 PRO A C 1
ATOM 2139 O O . PRO A 1 275 ? 25.628 -18.709 6.090 1.00 69.81 275 PRO A O 1
ATOM 2142 N N . PHE A 1 276 ? 24.728 -19.383 4.153 1.00 66.56 276 PHE A N 1
ATOM 2143 C CA . PHE A 1 276 ? 23.815 -20.371 4.729 1.00 66.56 276 PHE A CA 1
ATOM 2144 C C . PHE A 1 276 ? 24.265 -21.826 4.537 1.00 66.56 276 PHE A C 1
ATOM 2146 O O . PHE A 1 276 ? 23.568 -22.742 4.973 1.00 66.56 276 PHE A O 1
ATOM 2153 N N . LYS A 1 277 ? 25.452 -22.097 3.970 1.00 67.25 277 LYS A N 1
ATOM 2154 C CA . LYS A 1 277 ? 25.893 -23.488 3.726 1.00 67.25 277 LYS A CA 1
ATOM 2155 C C . LYS A 1 277 ? 25.980 -24.365 4.982 1.00 67.25 277 LYS A C 1
ATOM 2157 O O . LYS A 1 277 ? 25.684 -25.567 4.904 1.00 67.25 277 LYS A O 1
ATOM 2162 N N . GLU A 1 278 ? 26.354 -23.787 6.124 1.00 59.56 278 GLU A N 1
ATOM 2163 C CA . GLU A 1 278 ? 26.475 -24.498 7.409 1.00 59.56 278 GLU A CA 1
ATOM 2164 C C . GLU A 1 278 ? 25.270 -24.315 8.345 1.00 59.56 278 GLU A C 1
ATOM 2166 O O . GLU A 1 278 ? 25.054 -25.145 9.225 1.00 59.56 278 GLU A O 1
ATOM 2171 N N . SER A 1 279 ? 24.438 -23.298 8.124 1.00 60.53 279 SER A N 1
ATOM 2172 C CA . SER A 1 279 ? 23.303 -22.964 8.993 1.00 60.53 279 SER A CA 1
ATOM 2173 C C . SER A 1 279 ? 22.122 -22.424 8.190 1.00 60.53 279 SER A C 1
ATOM 2175 O O . SER A 1 279 ? 21.664 -21.304 8.401 1.00 60.53 279 SER A O 1
ATOM 2177 N N . ASP A 1 280 ? 21.641 -23.232 7.249 1.00 69.50 280 ASP A N 1
ATOM 2178 C CA . ASP A 1 280 ? 20.358 -23.016 6.588 1.00 69.50 280 ASP A CA 1
ATOM 2179 C C . ASP A 1 280 ? 19.218 -23.359 7.575 1.00 69.50 280 ASP A C 1
ATOM 2181 O O . ASP A 1 280 ? 19.086 -24.524 7.971 1.00 69.50 280 ASP A O 1
ATOM 2185 N N . PRO A 1 281 ? 18.381 -22.390 7.992 1.00 67.00 281 PRO A N 1
ATOM 2186 C CA . PRO A 1 281 ? 17.236 -22.648 8.866 1.00 67.00 281 PRO A CA 1
ATOM 2187 C C . PRO A 1 281 ? 16.185 -23.588 8.242 1.00 67.00 281 PRO A C 1
ATOM 2189 O O . PRO A 1 281 ? 15.327 -24.094 8.965 1.00 67.00 281 PRO A O 1
ATOM 2192 N N . PHE A 1 282 ? 16.272 -23.878 6.939 1.00 62.34 282 PHE A N 1
ATOM 2193 C CA . PHE A 1 282 ? 15.402 -24.805 6.210 1.00 62.34 282 PHE A CA 1
ATOM 2194 C C . PHE A 1 282 ? 16.042 -26.176 5.939 1.00 62.34 282 PHE A C 1
ATOM 2196 O O . PHE A 1 282 ? 15.374 -27.083 5.439 1.00 62.34 282 PHE A O 1
ATOM 2203 N N . LYS A 1 283 ? 17.301 -26.413 6.340 1.00 62.62 283 LYS A N 1
ATOM 2204 C CA . LYS A 1 283 ? 17.959 -27.719 6.129 1.00 62.62 283 LYS A CA 1
ATOM 2205 C C . LYS A 1 283 ? 17.302 -28.870 6.899 1.00 62.62 283 LYS A C 1
ATOM 2207 O O . LYS A 1 283 ? 17.405 -30.020 6.479 1.00 62.62 283 LYS A O 1
ATOM 2212 N N . ASN A 1 284 ? 16.602 -28.567 7.996 1.00 52.47 284 ASN A N 1
ATOM 2213 C CA . ASN A 1 284 ? 15.822 -29.546 8.760 1.00 52.47 284 ASN A CA 1
ATOM 2214 C C . ASN A 1 284 ? 14.393 -29.744 8.230 1.00 52.47 284 ASN A C 1
ATOM 2216 O O . ASN A 1 284 ? 13.660 -30.572 8.765 1.00 52.47 284 ASN A O 1
ATOM 2220 N N . THR A 1 285 ? 13.988 -29.036 7.173 1.00 55.19 285 THR A N 1
ATOM 2221 C CA . THR A 1 285 ? 12.724 -29.287 6.475 1.00 55.19 285 THR A CA 1
ATOM 2222 C C . THR A 1 285 ? 13.003 -30.027 5.174 1.00 55.19 285 THR A C 1
ATOM 2224 O O . THR A 1 285 ? 12.717 -29.539 4.082 1.00 55.19 285 THR A O 1
ATOM 2227 N N . SER A 1 286 ? 13.592 -31.223 5.266 1.00 50.81 286 SER A N 1
ATOM 2228 C CA . SER A 1 286 ? 13.565 -32.141 4.129 1.00 50.81 286 SER A CA 1
ATOM 2229 C C . SER A 1 286 ? 12.103 -32.451 3.806 1.00 50.81 286 SER A C 1
ATOM 2231 O O . SER A 1 286 ? 11.362 -32.902 4.682 1.00 50.81 286 SER A O 1
ATOM 2233 N N . SER A 1 287 ? 11.711 -32.224 2.553 1.00 57.97 287 SER A N 1
ATOM 2234 C CA . SER A 1 287 ? 10.372 -32.407 1.967 1.00 57.97 287 SER A CA 1
ATOM 2235 C C . SER A 1 287 ? 9.715 -33.786 2.199 1.00 57.97 287 SER A C 1
ATOM 2237 O O . SER A 1 287 ? 8.579 -33.995 1.781 1.00 57.97 287 SER A O 1
ATOM 2239 N N . GLU A 1 288 ? 10.387 -34.728 2.859 1.00 54.66 288 GLU A N 1
ATOM 2240 C CA . GLU A 1 288 ? 9.958 -36.120 2.997 1.00 54.66 288 GLU A CA 1
ATOM 2241 C C . GLU A 1 288 ? 9.138 -36.408 4.272 1.00 54.66 288 GLU A C 1
ATOM 2243 O O . GLU A 1 288 ? 8.372 -37.371 4.293 1.00 54.66 288 GLU A O 1
ATOM 2248 N N . ASP A 1 289 ? 9.239 -35.582 5.324 1.00 52.56 289 ASP A N 1
ATOM 2249 C CA . ASP A 1 289 ? 8.529 -35.820 6.600 1.00 52.56 289 ASP A CA 1
ATOM 2250 C C . ASP A 1 289 ? 7.184 -35.079 6.714 1.00 52.56 289 ASP A C 1
ATOM 2252 O O . ASP A 1 289 ? 6.339 -35.450 7.527 1.00 52.56 289 ASP A O 1
ATOM 2256 N N . PHE A 1 290 ? 6.917 -34.097 5.845 1.00 56.34 290 PHE A N 1
ATOM 2257 C CA . PHE A 1 290 ? 5.622 -33.399 5.800 1.00 56.34 290 PHE A CA 1
ATOM 2258 C C . PHE A 1 290 ? 4.499 -34.267 5.195 1.00 56.34 290 PHE A C 1
ATOM 2260 O O . PHE A 1 290 ? 3.323 -34.076 5.495 1.00 56.34 290 PHE A O 1
ATOM 2267 N N . PHE A 1 291 ? 4.849 -35.264 4.371 1.00 58.03 291 PHE A N 1
ATOM 2268 C CA . PHE A 1 291 ? 3.886 -36.139 3.688 1.00 58.03 291 PHE A CA 1
ATOM 2269 C C . PHE A 1 291 ? 3.656 -37.488 4.382 1.00 58.03 291 PHE A C 1
ATOM 2271 O O . PHE A 1 291 ? 2.818 -38.282 3.935 1.00 58.03 291 PHE A O 1
ATOM 2278 N N . LYS A 1 292 ? 4.338 -37.771 5.500 1.00 49.59 292 LYS A N 1
ATOM 2279 C CA . LYS A 1 292 ? 4.087 -39.000 6.257 1.00 49.59 292 LYS A CA 1
ATOM 2280 C C . LYS A 1 292 ? 2.870 -38.846 7.160 1.00 49.59 292 LYS A C 1
ATOM 2282 O O . LYS A 1 292 ? 2.948 -38.446 8.316 1.00 49.59 292 LYS A O 1
ATOM 2287 N N . LYS A 1 293 ? 1.732 -39.257 6.592 1.00 51.50 293 LYS A N 1
ATOM 2288 C CA . LYS A 1 293 ? 0.487 -39.626 7.277 1.00 51.50 293 LYS A CA 1
ATOM 2289 C C . LYS A 1 293 ? 0.777 -40.421 8.556 1.00 51.50 293 LYS A C 1
ATOM 2291 O O . LYS A 1 293 ? 0.945 -41.639 8.515 1.00 51.50 293 LYS A O 1
ATOM 2296 N N . THR A 1 294 ? 0.757 -39.751 9.703 1.00 48.84 294 THR A N 1
ATOM 2297 C CA . THR A 1 294 ? 0.449 -40.414 10.970 1.00 48.84 294 THR A CA 1
ATOM 2298 C C . THR A 1 294 ? -1.072 -40.535 11.050 1.00 48.84 294 THR A C 1
ATOM 2300 O O . THR A 1 294 ? -1.807 -39.574 10.839 1.00 48.84 294 THR A O 1
ATOM 2303 N N . GLY A 1 295 ? -1.553 -41.767 11.219 1.00 54.19 295 GLY A N 1
ATOM 2304 C CA . GLY A 1 295 ? -2.949 -42.159 11.029 1.00 54.19 295 GLY A CA 1
ATOM 2305 C C . GLY A 1 295 ? -3.933 -41.577 12.043 1.00 54.19 295 GLY A C 1
ATOM 2306 O O . GLY A 1 295 ? -4.409 -42.294 12.921 1.00 54.19 295 GLY A O 1
ATOM 2307 N N . LYS A 1 296 ? -4.310 -40.310 11.876 1.00 45.44 296 LYS A N 1
ATOM 2308 C CA . LYS A 1 296 ? -5.540 -39.736 12.430 1.00 45.44 296 LYS A CA 1
ATOM 2309 C C . LYS A 1 296 ? -6.228 -38.914 11.340 1.00 45.44 296 LYS A C 1
ATOM 2311 O O . LYS A 1 296 ? -5.585 -38.128 10.659 1.00 45.44 296 LYS A O 1
ATOM 2316 N N . ALA A 1 297 ? -7.511 -39.192 11.131 1.00 45.53 297 ALA A N 1
ATOM 2317 C CA . ALA A 1 297 ? -8.329 -38.641 10.058 1.00 45.53 297 ALA A CA 1
ATOM 2318 C C . ALA A 1 297 ? -8.342 -37.100 10.049 1.00 45.53 297 ALA A C 1
ATOM 2320 O O . ALA A 1 297 ? -8.520 -36.472 11.091 1.00 45.53 297 ALA A O 1
ATOM 2321 N N . ASP A 1 298 ? -8.182 -36.532 8.855 1.00 43.94 298 ASP A N 1
ATOM 2322 C CA . ASP A 1 298 ? -8.321 -35.108 8.547 1.00 43.94 298 ASP A CA 1
ATOM 2323 C C . ASP A 1 298 ? -9.816 -34.757 8.357 1.00 43.94 298 ASP A C 1
ATOM 2325 O O . ASP A 1 298 ? -10.474 -35.376 7.512 1.00 43.94 298 ASP A O 1
ATOM 2329 N N . PRO A 1 299 ? -10.378 -33.796 9.119 1.00 56.47 299 PRO A N 1
ATOM 2330 C CA . PRO A 1 299 ? -11.784 -33.400 9.033 1.00 56.47 299 PRO A CA 1
ATOM 2331 C C . PRO A 1 299 ? -12.146 -32.617 7.759 1.00 56.47 299 PRO A C 1
ATOM 2333 O O . PRO A 1 299 ? -13.323 -32.329 7.558 1.00 56.47 299 PRO A O 1
ATOM 2336 N N . PHE A 1 300 ? -11.184 -32.293 6.888 1.00 52.78 300 PHE A N 1
ATOM 2337 C CA . PHE A 1 300 ? -11.429 -31.523 5.662 1.00 52.78 300 PHE A CA 1
ATOM 2338 C C . PHE A 1 300 ? -11.357 -32.340 4.363 1.00 52.78 300 PHE A C 1
ATOM 2340 O O . PHE A 1 300 ? -11.493 -31.781 3.277 1.00 52.78 300 PHE A O 1
ATOM 2347 N N . SER A 1 301 ? -11.206 -33.668 4.438 1.00 51.09 301 SER A N 1
ATOM 2348 C CA . SER A 1 301 ? -11.058 -34.520 3.243 1.00 51.09 301 SER A CA 1
ATOM 2349 C C . SER A 1 301 ? -12.371 -35.064 2.647 1.00 51.09 301 SER A C 1
ATOM 2351 O O . SER A 1 301 ? -12.337 -35.822 1.677 1.00 51.09 301 SER A O 1
ATOM 2353 N N . SER A 1 302 ? -13.549 -34.691 3.160 1.00 44.44 302 SER A N 1
ATOM 2354 C CA . SER A 1 302 ? -14.817 -35.047 2.504 1.00 44.44 302 SER A CA 1
ATOM 2355 C C . SER A 1 302 ? -15.198 -34.009 1.443 1.00 44.44 302 SER A C 1
ATOM 2357 O O . SER A 1 302 ? -15.857 -33.017 1.737 1.00 44.44 302 SER A O 1
ATOM 2359 N N . SER A 1 303 ? -14.741 -34.266 0.218 1.00 45.16 303 SER A N 1
ATOM 2360 C CA . SER A 1 303 ? -15.398 -33.966 -1.065 1.00 45.16 303 SER A CA 1
ATOM 2361 C C . SER A 1 303 ? -16.452 -32.841 -1.102 1.00 45.16 303 SER A C 1
ATOM 2363 O O . SER A 1 303 ? -17.602 -33.037 -0.711 1.00 45.16 303 SER A O 1
ATOM 2365 N N . ASP A 1 304 ? -16.035 -31.714 -1.682 1.00 40.25 304 ASP A N 1
ATOM 2366 C CA . ASP A 1 304 ? -16.750 -30.864 -2.649 1.00 40.25 304 ASP A CA 1
ATOM 2367 C C . ASP A 1 304 ? -18.297 -30.870 -2.605 1.00 40.25 304 ASP A C 1
ATOM 2369 O O . ASP A 1 304 ? -18.971 -31.688 -3.235 1.00 40.25 304 ASP A O 1
ATOM 2373 N N . LEU A 1 305 ? -18.856 -29.894 -1.881 1.00 49.66 305 LEU A N 1
ATOM 2374 C CA . LEU A 1 305 ? -20.296 -29.629 -1.764 1.00 49.66 305 LEU A CA 1
ATOM 2375 C C . LEU A 1 305 ? -20.809 -28.542 -2.728 1.00 49.66 305 LEU A C 1
ATOM 2377 O O . LEU A 1 305 ? -21.989 -28.202 -2.661 1.00 49.66 305 LEU A O 1
ATOM 2381 N N . PHE A 1 306 ? -19.976 -27.983 -3.616 1.00 47.78 306 PHE A N 1
ATOM 2382 C CA . PHE A 1 306 ? -20.383 -26.828 -4.437 1.00 47.78 306 PHE A CA 1
ATOM 2383 C C . PHE A 1 306 ? -20.695 -27.139 -5.905 1.00 47.78 306 PHE A C 1
ATOM 2385 O O . PHE A 1 306 ? -21.056 -26.245 -6.670 1.00 47.78 306 PHE A O 1
ATOM 2392 N N . SER A 1 307 ? -20.664 -28.413 -6.292 1.00 49.69 307 SER A N 1
ATOM 2393 C CA . SER A 1 307 ? -20.877 -28.832 -7.677 1.00 49.69 307 SER A CA 1
ATOM 2394 C C . SER A 1 307 ? -22.164 -29.645 -7.851 1.00 49.69 307 SER A C 1
ATOM 2396 O O . SER A 1 307 ? -22.096 -30.851 -8.081 1.00 49.69 307 SER A O 1
ATOM 2398 N N . LYS A 1 308 ? -23.345 -29.005 -7.767 1.00 42.53 308 LYS A N 1
ATOM 2399 C CA . LYS A 1 308 ? -24.540 -29.383 -8.563 1.00 42.53 308 LYS A CA 1
ATOM 2400 C C . LYS A 1 308 ? -25.713 -28.413 -8.402 1.00 42.53 308 LYS A C 1
ATOM 2402 O O . LYS A 1 308 ? -26.264 -28.221 -7.324 1.00 42.53 308 LYS A O 1
ATOM 2407 N N . SER A 1 309 ? -26.123 -27.858 -9.534 1.00 37.91 309 SER A N 1
ATOM 2408 C CA . SER A 1 309 ? -27.334 -27.076 -9.734 1.00 37.91 309 SER A CA 1
ATOM 2409 C C . SER A 1 309 ? -28.548 -27.963 -10.066 1.00 37.91 309 SER A C 1
ATOM 2411 O O . SER A 1 309 ? -28.414 -29.070 -10.585 1.00 37.91 309 SER A O 1
ATOM 2413 N N . THR A 1 310 ? -29.738 -27.384 -9.848 1.00 34.16 310 THR A N 1
ATOM 2414 C CA . THR A 1 310 ? -31.082 -27.730 -10.373 1.00 34.16 310 THR A CA 1
ATOM 2415 C C . THR A 1 310 ? -31.912 -28.828 -9.677 1.00 34.16 310 THR A C 1
ATOM 2417 O O . THR A 1 310 ? -31.776 -30.016 -9.936 1.00 34.16 310 THR A O 1
ATOM 2420 N N . SER A 1 311 ? -32.889 -28.419 -8.854 1.00 31.69 311 SER A N 1
ATOM 2421 C CA . SER A 1 311 ? -34.340 -28.574 -9.128 1.00 31.69 311 SER A CA 1
ATOM 2422 C C . SER A 1 311 ? -35.201 -28.206 -7.901 1.00 31.69 311 SER A C 1
ATOM 2424 O O . SER A 1 311 ? -34.912 -28.590 -6.773 1.00 31.69 311 SER A O 1
ATOM 2426 N N . LEU A 1 312 ? -36.260 -27.423 -8.138 1.00 37.62 312 LEU A N 1
ATOM 2427 C CA . LEU A 1 312 ? -37.375 -27.161 -7.210 1.00 37.62 312 LEU A CA 1
ATOM 2428 C C . LEU A 1 312 ? -38.229 -28.440 -7.038 1.00 37.62 312 LEU A C 1
ATOM 2430 O O . LEU A 1 312 ? -38.285 -29.234 -7.981 1.00 37.62 312 LEU A O 1
ATOM 2434 N N . PRO A 1 313 ? -38.945 -28.631 -5.905 1.00 41.25 313 PRO A N 1
ATOM 2435 C CA . PRO A 1 313 ? -40.326 -28.123 -5.832 1.00 41.25 313 PRO A CA 1
ATOM 2436 C C . PRO A 1 313 ? -40.817 -27.612 -4.450 1.00 41.25 313 PRO A C 1
ATOM 2438 O O . PRO A 1 313 ? -40.561 -28.182 -3.399 1.00 41.25 313 PRO A O 1
ATOM 2441 N N . SER A 1 314 ? -41.603 -26.534 -4.522 1.00 33.56 314 SER A N 1
ATOM 2442 C CA . SER A 1 314 ? -42.932 -26.296 -3.919 1.00 33.56 314 SER A CA 1
ATOM 2443 C C . SER A 1 314 ? -43.286 -26.709 -2.469 1.00 33.56 314 SER A C 1
ATOM 2445 O O . SER A 1 314 ? -43.648 -27.847 -2.205 1.00 33.56 314 SER A O 1
ATOM 2447 N N . LYS A 1 315 ? -43.451 -25.669 -1.630 1.00 36.84 315 LYS A N 1
ATOM 2448 C CA . LYS A 1 315 ? -44.639 -25.324 -0.801 1.00 36.84 315 LYS A CA 1
ATOM 2449 C C . LYS A 1 315 ? -45.160 -26.321 0.259 1.00 36.84 315 LYS A C 1
ATOM 2451 O O . LYS A 1 315 ? -45.911 -27.227 -0.069 1.00 36.84 315 LYS A O 1
ATOM 2456 N N . ALA A 1 316 ? -45.010 -25.948 1.536 1.00 30.72 316 ALA A N 1
ATOM 2457 C CA . ALA A 1 316 ? -46.118 -25.814 2.497 1.00 30.72 316 ALA A CA 1
ATOM 2458 C C . ALA A 1 316 ? -45.663 -25.022 3.739 1.00 30.72 316 ALA A C 1
ATOM 2460 O O . ALA A 1 316 ? -44.585 -25.249 4.278 1.00 30.72 316 ALA A O 1
ATOM 2461 N N . ALA A 1 317 ? -46.496 -24.067 4.154 1.00 35.84 317 ALA A N 1
ATOM 2462 C CA . ALA A 1 317 ? -46.413 -23.353 5.424 1.00 35.84 317 ALA A CA 1
ATOM 2463 C C . ALA A 1 317 ? -46.578 -24.320 6.607 1.00 35.84 317 ALA A C 1
ATOM 2465 O O . ALA A 1 317 ? -47.180 -25.359 6.406 1.00 35.84 317 ALA A O 1
ATOM 2466 N N . HIS A 1 318 ? -46.123 -23.961 7.813 1.00 34.47 318 HIS A N 1
ATOM 2467 C CA . HIS A 1 318 ? -46.924 -24.019 9.047 1.00 34.47 318 HIS A CA 1
ATOM 2468 C C . HIS A 1 318 ? -46.146 -23.379 10.215 1.00 34.47 318 HIS A C 1
ATOM 2470 O O . HIS A 1 318 ? -45.080 -23.819 10.629 1.00 34.47 318 HIS A O 1
ATOM 2476 N N . PHE A 1 319 ? -46.731 -22.293 10.706 1.00 34.09 319 PHE A N 1
ATOM 2477 C CA . PHE A 1 319 ? -46.540 -21.634 11.993 1.00 34.09 319 PHE A CA 1
ATOM 2478 C C . PHE A 1 319 ? -46.864 -22.604 13.147 1.00 34.09 319 PHE A C 1
ATOM 2480 O O . PHE A 1 319 ? -47.861 -23.315 13.016 1.00 34.09 319 PHE A O 1
ATOM 2487 N N . SER A 1 320 ? -46.094 -22.616 14.251 1.00 29.19 320 SER A N 1
ATOM 2488 C CA . SER A 1 320 ? -46.585 -22.678 15.655 1.00 29.19 320 SER A CA 1
ATOM 2489 C C . SER A 1 320 ? -45.469 -22.845 16.704 1.00 29.19 320 SER A C 1
ATOM 2491 O O . SER A 1 320 ? -44.693 -23.793 16.695 1.00 29.19 320 SER A O 1
ATOM 2493 N N . SER A 1 321 ? -45.462 -21.867 17.607 1.00 28.14 321 SER A N 1
ATOM 2494 C CA . SER A 1 321 ? -45.180 -21.847 19.052 1.00 28.14 321 SER A CA 1
ATOM 2495 C C . SER A 1 321 ? -44.781 -23.110 19.844 1.00 28.14 321 SER A C 1
ATOM 2497 O O . SER A 1 321 ? -45.400 -24.162 19.736 1.00 28.14 321 SER A O 1
ATOM 2499 N N . SER A 1 322 ? -43.915 -22.841 20.835 1.00 31.64 322 SER A N 1
ATOM 2500 C CA . SER A 1 322 ? -43.941 -23.308 22.239 1.00 31.64 322 SER A CA 1
ATOM 2501 C C . SER A 1 322 ? -43.875 -24.808 22.550 1.00 31.64 322 SER A C 1
ATOM 2503 O O . SER A 1 322 ? -44.841 -25.523 22.327 1.00 31.64 322 SER A O 1
ATOM 2505 N N . SER A 1 323 ? -42.842 -25.211 23.299 1.00 31.45 323 SER A N 1
ATOM 2506 C CA . SER A 1 323 ? -43.004 -25.725 24.675 1.00 31.45 323 SER A CA 1
ATOM 2507 C C . SER A 1 323 ? -41.679 -26.237 25.244 1.00 31.45 323 SER A C 1
ATOM 2509 O O . SER A 1 323 ? -40.986 -27.038 24.624 1.00 31.45 323 SER A O 1
ATOM 2511 N N . SER A 1 324 ? -41.377 -25.804 26.466 1.00 40.00 324 SER A N 1
ATOM 2512 C CA . SER A 1 324 ? -40.415 -26.411 27.392 1.00 40.00 324 SER A CA 1
ATOM 2513 C C . SER A 1 324 ? -40.743 -27.892 27.657 1.00 40.00 324 SER A C 1
ATOM 2515 O O . SER A 1 324 ? -41.883 -28.311 27.453 1.00 40.00 324 SER A O 1
ATOM 2517 N N . PRO A 1 325 ? -39.820 -28.648 28.274 1.00 48.88 325 PRO A N 1
ATOM 2518 C CA . PRO A 1 325 ? -40.139 -29.033 29.649 1.00 48.88 325 PRO A CA 1
ATOM 2519 C C . PRO A 1 325 ? -38.955 -28.976 30.623 1.00 48.88 325 PRO A C 1
ATOM 2521 O O . PRO A 1 325 ? -37.804 -29.248 30.297 1.00 48.88 325 PRO A O 1
ATOM 2524 N N . LYS A 1 326 ? -39.307 -28.638 31.867 1.00 35.59 326 LYS A N 1
ATOM 2525 C CA . LYS A 1 326 ? -38.518 -28.823 33.087 1.00 35.59 326 LYS A CA 1
ATOM 2526 C C . LYS A 1 326 ? -38.453 -30.311 33.446 1.00 35.59 326 LYS A C 1
ATOM 2528 O O . LYS A 1 326 ? -39.490 -30.969 33.431 1.00 35.59 326 LYS A O 1
ATOM 2533 N N . THR A 1 327 ? -37.316 -30.767 33.967 1.00 38.31 327 THR A N 1
ATOM 2534 C CA . THR A 1 327 ? -37.251 -31.909 34.897 1.00 38.31 327 THR A CA 1
ATOM 2535 C C . THR A 1 327 ? -36.303 -31.586 36.052 1.00 38.31 327 THR A C 1
ATOM 2537 O O . THR A 1 327 ? -35.154 -31.208 35.840 1.00 38.31 327 THR A O 1
ATOM 2540 N N . LYS A 1 328 ? -36.827 -31.689 37.279 1.00 36.16 328 LYS A N 1
ATOM 2541 C CA . LYS A 1 328 ? -36.143 -31.477 38.562 1.00 36.16 328 LYS A CA 1
ATOM 2542 C C . LYS A 1 328 ? -35.420 -32.755 39.034 1.00 36.16 328 LYS A C 1
ATOM 2544 O O . LYS A 1 328 ? -36.106 -33.746 39.244 1.00 36.16 328 LYS A O 1
ATOM 2549 N N . GLY A 1 329 ? -34.115 -32.622 39.316 1.00 33.41 329 GLY A N 1
ATOM 2550 C CA . GLY A 1 329 ? -33.335 -33.156 40.464 1.00 33.41 329 GLY A CA 1
ATOM 2551 C C . GLY A 1 329 ? -33.079 -34.669 40.581 1.00 33.41 329 GLY A C 1
ATOM 2552 O O . GLY A 1 329 ? -33.688 -35.435 39.841 1.00 33.41 329 GLY A O 1
ATOM 2553 N N . PRO A 1 330 ? -32.255 -35.130 41.557 1.00 46.59 330 PRO A N 1
ATOM 2554 C CA . PRO A 1 330 ? -31.380 -34.403 42.504 1.00 46.59 330 PRO A CA 1
ATOM 2555 C C . PRO A 1 330 ? -29.923 -34.961 42.557 1.00 46.59 330 PRO A C 1
ATOM 2557 O O . PRO A 1 330 ? -29.654 -36.022 42.006 1.00 46.59 330 PRO A O 1
ATOM 2560 N N . GLY A 1 331 ? -28.995 -34.314 43.279 1.00 32.81 331 GLY A N 1
ATOM 2561 C CA . GLY A 1 331 ? -27.756 -34.979 43.738 1.00 32.81 331 GLY A CA 1
ATOM 2562 C C . GLY A 1 331 ? -26.468 -34.177 43.566 1.00 32.81 331 GLY A C 1
ATOM 2563 O O . GLY A 1 331 ? -25.744 -34.351 42.594 1.00 32.81 331 GLY A O 1
ATOM 2564 N N . ASP A 1 332 ? -26.191 -33.339 44.555 1.00 44.41 332 ASP A N 1
ATOM 2565 C CA . ASP A 1 332 ? -24.908 -32.690 44.815 1.00 44.41 332 ASP A CA 1
ATOM 2566 C C . ASP A 1 332 ? -24.014 -33.672 45.600 1.00 44.41 332 ASP A C 1
ATOM 2568 O O . ASP A 1 332 ? -24.507 -34.244 46.577 1.00 44.41 332 ASP A O 1
ATOM 2572 N N . SER A 1 333 ? -22.758 -33.921 45.186 1.00 42.38 333 SER A N 1
ATOM 2573 C CA . SER A 1 333 ? -21.675 -34.449 46.050 1.00 42.38 333 SER A CA 1
ATOM 2574 C C . SER A 1 333 ? -20.336 -34.679 45.325 1.00 42.38 333 SER A C 1
ATOM 2576 O O . SER A 1 333 ? -20.254 -35.473 44.391 1.00 42.38 333 SER A O 1
ATOM 2578 N N . PHE A 1 334 ? -19.291 -34.085 45.919 1.00 36.88 334 PHE A N 1
ATOM 2579 C CA . PHE A 1 334 ? -17.841 -34.112 45.639 1.00 36.88 334 PHE A CA 1
ATOM 2580 C C . PHE A 1 334 ? -17.353 -33.221 44.482 1.00 36.88 334 PHE A C 1
ATOM 2582 O O . PHE A 1 334 ? -17.708 -33.421 43.333 1.00 36.88 334 PHE A O 1
ATOM 2589 N N . GLY A 1 335 ? -16.466 -32.246 44.683 1.00 30.53 335 GLY A N 1
ATOM 2590 C CA . GLY A 1 335 ? -15.683 -31.889 45.863 1.00 30.53 335 GLY A CA 1
ATOM 2591 C C . GLY A 1 335 ? -14.411 -31.158 45.425 1.00 30.53 335 GLY A C 1
ATOM 2592 O O . GLY A 1 335 ? -13.654 -31.678 44.616 1.00 30.53 335 GLY A O 1
ATOM 2593 N N . SER A 1 336 ? -14.240 -29.945 45.953 1.00 37.28 336 SER A N 1
ATOM 2594 C CA . SER A 1 336 ? -13.000 -29.194 46.203 1.00 37.28 336 SER A CA 1
ATOM 2595 C C . SER A 1 336 ? -11.699 -29.678 45.537 1.00 37.28 336 SER A C 1
ATOM 2597 O O . SER A 1 336 ? -11.150 -30.721 45.888 1.00 37.28 336 SER A O 1
ATOM 2599 N N . GLY A 1 337 ? -11.138 -28.828 44.673 1.00 30.55 337 GLY A N 1
ATOM 2600 C CA . GLY A 1 337 ? -9.755 -28.906 44.208 1.00 30.55 337 GLY A CA 1
ATOM 2601 C C . GLY A 1 337 ? -9.030 -27.585 44.439 1.00 30.55 337 GLY A C 1
ATOM 2602 O O . GLY A 1 337 ? -8.843 -26.802 43.513 1.00 30.55 337 GLY A O 1
ATOM 2603 N N . THR A 1 338 ? -8.620 -27.331 45.680 1.00 44.31 338 THR A N 1
ATOM 2604 C CA . THR A 1 338 ? -7.572 -26.361 46.010 1.00 44.31 338 THR A CA 1
ATOM 2605 C C . THR A 1 338 ? -6.218 -26.891 45.538 1.00 44.31 338 THR A C 1
ATOM 2607 O O . THR A 1 338 ? -5.603 -27.693 46.235 1.00 44.31 338 THR A O 1
ATOM 2610 N N . TYR A 1 339 ? -5.730 -26.418 44.394 1.00 40.22 339 TYR A N 1
ATOM 2611 C CA . TYR A 1 339 ? -4.326 -26.528 43.981 1.00 40.22 339 TYR A CA 1
ATOM 2612 C C . TYR A 1 339 ? -4.028 -25.232 43.210 1.00 40.22 339 TYR A C 1
ATOM 2614 O O . TYR A 1 339 ? -4.676 -24.938 42.217 1.00 40.22 339 TYR A O 1
ATOM 2622 N N . GLY A 1 340 ? -3.199 -24.315 43.695 1.00 36.31 340 GLY A N 1
ATOM 2623 C CA . GLY A 1 340 ? -1.815 -24.573 44.058 1.00 36.31 340 GLY A CA 1
ATOM 2624 C C . GLY A 1 340 ? -0.951 -24.221 42.850 1.00 36.31 340 GLY A C 1
ATOM 2625 O O . GLY A 1 340 ? -0.811 -25.028 41.939 1.00 36.31 340 GLY A O 1
ATOM 2626 N N . ASN A 1 341 ? -0.430 -22.992 42.861 1.00 46.78 341 ASN A N 1
ATOM 2627 C CA . ASN A 1 341 ? 0.612 -22.435 41.997 1.00 46.78 341 ASN A CA 1
ATOM 2628 C C . ASN A 1 341 ? 1.418 -23.471 41.189 1.00 46.78 341 ASN A C 1
ATOM 2630 O O . ASN A 1 341 ? 2.247 -24.195 41.746 1.00 46.78 341 ASN A O 1
ATOM 2634 N N . ARG A 1 342 ? 1.301 -23.430 39.857 1.00 42.66 342 ARG A N 1
ATOM 2635 C CA . ARG A 1 342 ? 2.423 -23.781 38.984 1.00 42.66 342 ARG A CA 1
ATOM 2636 C C . ARG A 1 342 ? 2.370 -22.983 37.685 1.00 42.66 342 ARG A C 1
ATOM 2638 O O . ARG A 1 342 ? 1.379 -22.998 36.967 1.00 42.66 342 ARG A O 1
ATOM 2645 N N . ALA A 1 343 ? 3.465 -22.266 37.465 1.00 51.88 343 ALA A N 1
ATOM 2646 C CA . ALA A 1 343 ? 3.782 -21.404 36.339 1.00 51.88 343 ALA A CA 1
ATOM 2647 C C . ALA A 1 343 ? 3.381 -21.980 34.974 1.00 51.88 343 ALA A C 1
ATOM 2649 O O . ALA A 1 343 ? 3.623 -23.158 34.704 1.00 51.88 343 ALA A O 1
ATOM 2650 N N . GLY A 1 344 ? 2.853 -21.123 34.096 1.00 50.72 344 GLY A N 1
ATOM 2651 C CA . GLY A 1 344 ? 2.585 -21.543 32.726 1.00 50.72 344 GLY A CA 1
ATOM 2652 C C . GLY A 1 344 ? 1.825 -20.599 31.800 1.00 50.72 344 GLY A C 1
ATOM 2653 O O . GLY A 1 344 ? 1.283 -21.116 30.836 1.00 50.72 344 GLY A O 1
ATOM 2654 N N . PHE A 1 345 ? 1.757 -19.279 32.020 1.00 49.22 345 PHE A N 1
ATOM 2655 C CA . PHE A 1 345 ? 1.416 -18.345 30.933 1.00 49.22 345 PHE A CA 1
ATOM 2656 C C . PHE A 1 345 ? 1.786 -16.894 31.295 1.00 49.22 345 PHE A C 1
ATOM 2658 O O . PHE A 1 345 ? 1.209 -16.329 32.213 1.00 49.22 345 PHE A O 1
ATOM 2665 N N . ALA A 1 346 ? 2.789 -16.352 30.595 1.00 53.34 346 ALA A N 1
ATOM 2666 C CA . ALA A 1 346 ? 3.199 -14.943 30.470 1.00 53.34 346 ALA A CA 1
ATOM 2667 C C . ALA A 1 346 ? 3.019 -13.989 31.683 1.00 53.34 346 ALA A C 1
ATOM 2669 O O . ALA A 1 346 ? 1.957 -13.407 31.890 1.00 53.34 346 ALA A O 1
ATOM 2670 N N . ASP A 1 347 ? 4.115 -13.736 32.410 1.00 50.19 347 ASP A N 1
ATOM 2671 C CA . ASP A 1 347 ? 4.245 -12.643 33.386 1.00 50.19 347 ASP A CA 1
ATOM 2672 C C . ASP A 1 347 ? 4.719 -11.353 32.683 1.00 50.19 347 ASP A C 1
ATOM 2674 O O . ASP A 1 347 ? 5.818 -11.304 32.129 1.00 50.19 347 ASP A O 1
ATOM 2678 N N . PHE A 1 348 ? 3.883 -10.310 32.687 1.00 60.06 348 PHE A N 1
ATOM 2679 C CA . PHE A 1 348 ? 4.155 -9.003 32.064 1.00 60.06 348 PHE A CA 1
ATOM 2680 C C . PHE A 1 348 ? 4.651 -7.939 33.061 1.00 60.06 348 PHE A C 1
ATOM 2682 O O . PHE A 1 348 ? 4.785 -6.766 32.703 1.00 60.06 348 PHE A O 1
ATOM 2689 N N . SER A 1 349 ? 4.977 -8.323 34.299 1.00 58.09 349 SER A N 1
ATOM 2690 C CA . SER A 1 349 ? 5.309 -7.385 35.385 1.00 58.09 349 SER A CA 1
ATOM 2691 C C . SER A 1 349 ? 6.604 -6.580 35.178 1.00 58.09 349 SER A C 1
ATOM 2693 O O . SER A 1 349 ? 6.900 -5.680 35.960 1.00 58.09 349 SER A O 1
ATOM 2695 N N . GLN A 1 350 ? 7.376 -6.843 34.117 1.00 51.12 350 GLN A N 1
ATOM 2696 C CA . GLN A 1 350 ? 8.631 -6.134 33.830 1.00 51.12 350 GLN A CA 1
ATOM 2697 C C . GLN A 1 350 ? 8.482 -4.896 32.927 1.00 51.12 350 GLN A C 1
ATOM 2699 O O . GLN A 1 350 ? 9.450 -4.156 32.764 1.00 51.12 350 GLN A O 1
ATOM 2704 N N . MET A 1 351 ? 7.301 -4.611 32.361 1.00 46.06 351 MET A N 1
ATOM 2705 C CA . MET A 1 351 ? 7.135 -3.441 31.476 1.00 46.06 351 MET A CA 1
ATOM 2706 C C . MET A 1 351 ? 6.826 -2.117 32.199 1.00 46.06 351 MET A C 1
ATOM 2708 O O . MET A 1 351 ? 6.973 -1.059 31.592 1.00 46.06 351 MET A O 1
ATOM 2712 N N . SER A 1 352 ? 6.477 -2.130 33.491 1.00 50.97 352 SER A N 1
ATOM 2713 C CA . SER A 1 352 ? 6.051 -0.913 34.214 1.00 50.97 352 SER A CA 1
ATOM 2714 C C . SER A 1 352 ? 7.125 -0.216 35.064 1.00 50.97 352 SER A C 1
ATOM 2716 O O . SER A 1 352 ? 6.824 0.790 35.697 1.00 50.97 352 SER A O 1
ATOM 2718 N N . GLN A 1 353 ? 8.386 -0.664 35.067 1.00 46.91 353 GLN A N 1
ATOM 2719 C CA . GLN A 1 353 ? 9.437 -0.097 35.938 1.00 46.91 353 GLN A CA 1
ATOM 2720 C C . GLN A 1 353 ? 10.364 0.952 35.283 1.00 46.91 353 GLN A C 1
ATOM 2722 O O . GLN A 1 353 ? 11.544 1.045 35.615 1.00 46.91 353 GLN A O 1
ATOM 2727 N N . ARG A 1 354 ? 9.865 1.784 34.360 1.00 41.66 354 ARG A N 1
ATOM 2728 C CA . ARG A 1 354 ? 10.680 2.867 33.756 1.00 41.66 354 ARG A CA 1
ATOM 2729 C C . ARG A 1 354 ? 10.115 4.281 33.875 1.00 41.66 354 ARG A C 1
ATOM 2731 O O . ARG A 1 354 ? 10.701 5.185 33.292 1.00 41.66 354 ARG A O 1
ATOM 2738 N N . PHE A 1 355 ? 9.063 4.503 34.660 1.00 45.94 355 PHE A N 1
ATOM 2739 C CA . PHE A 1 355 ? 8.548 5.854 34.897 1.00 45.94 355 PHE A CA 1
ATOM 2740 C C . PHE A 1 355 ? 8.022 5.999 36.320 1.00 45.94 355 PHE A C 1
ATOM 2742 O O . PHE A 1 355 ? 6.845 5.754 36.550 1.00 45.94 355 PHE A O 1
ATOM 2749 N N . SER A 1 356 ? 8.893 6.364 37.264 1.00 37.75 356 SER A N 1
ATOM 2750 C CA . SER A 1 356 ? 8.556 7.114 38.489 1.00 37.75 356 SER A CA 1
ATOM 2751 C C . SER A 1 356 ? 9.832 7.376 39.289 1.00 37.75 356 SER A C 1
ATOM 2753 O O . SER A 1 356 ? 10.264 6.512 40.040 1.00 37.75 356 SER A O 1
ATOM 2755 N N . ASP A 1 357 ? 10.459 8.525 39.047 1.00 37.94 357 ASP A N 1
ATOM 2756 C CA . ASP A 1 357 ? 10.950 9.442 40.088 1.00 37.94 357 ASP A CA 1
ATOM 2757 C C . ASP A 1 357 ? 11.644 10.622 39.396 1.00 37.94 357 ASP A C 1
ATOM 2759 O O . ASP A 1 357 ? 12.667 10.441 38.742 1.00 37.94 357 ASP A O 1
ATOM 2763 N N . ASP A 1 358 ? 11.048 11.814 39.453 1.00 35.72 358 ASP A N 1
ATOM 2764 C CA . ASP A 1 358 ? 11.604 12.876 40.299 1.00 35.72 358 ASP A CA 1
ATOM 2765 C C . ASP A 1 358 ? 10.636 14.073 40.351 1.00 35.72 358 ASP A C 1
ATOM 2767 O O . ASP A 1 358 ? 10.182 14.593 39.329 1.00 35.72 358 ASP A O 1
ATOM 2771 N N . SER A 1 359 ? 10.300 14.495 41.566 1.00 50.06 359 SER A N 1
ATOM 2772 C CA . SER A 1 359 ? 9.496 15.676 41.874 1.00 50.06 359 SER A CA 1
ATOM 2773 C C . SER A 1 359 ? 10.327 16.607 42.739 1.00 50.06 359 SER A C 1
ATOM 2775 O O . SER A 1 359 ? 10.382 16.387 43.938 1.00 50.06 359 SER A O 1
ATOM 2777 N N . PHE A 1 360 ? 10.871 17.692 42.185 1.00 37.28 360 PHE A N 1
ATOM 2778 C CA . PHE A 1 360 ? 11.127 18.925 42.939 1.00 37.28 360 PHE A CA 1
ATOM 2779 C C . PHE A 1 360 ? 11.083 20.136 42.000 1.00 37.28 360 PHE A C 1
ATOM 2781 O O . PHE A 1 360 ? 11.629 20.125 40.901 1.00 37.28 360 PHE A O 1
ATOM 2788 N N . GLY A 1 361 ? 10.338 21.161 42.417 1.00 34.88 361 GLY A N 1
ATOM 2789 C CA . GLY A 1 361 ? 9.949 22.282 41.570 1.00 34.88 361 GLY A CA 1
ATOM 2790 C C . GLY A 1 361 ? 10.973 23.406 41.425 1.00 34.88 361 GLY A C 1
ATOM 2791 O O . GLY A 1 361 ? 12.056 23.391 41.998 1.00 34.88 361 GLY A O 1
ATOM 2792 N N . GLY A 1 362 ? 10.526 24.456 40.733 1.00 32.97 362 GLY A N 1
ATOM 2793 C CA . GLY A 1 362 ? 11.038 25.808 40.921 1.00 32.97 362 GLY A CA 1
ATOM 2794 C C . GLY A 1 362 ? 11.728 26.443 39.714 1.00 32.97 362 GLY A C 1
ATOM 2795 O O . GLY A 1 362 ? 12.914 26.252 39.501 1.00 32.97 362 GLY A O 1
ATOM 2796 N N . LYS A 1 363 ? 10.988 27.383 39.112 1.00 35.38 363 LYS A N 1
ATOM 2797 C CA . LYS A 1 363 ? 11.447 28.626 38.466 1.00 35.38 363 LYS A CA 1
ATOM 2798 C C . LYS A 1 363 ? 11.963 28.575 37.023 1.00 35.38 363 LYS A C 1
ATOM 2800 O O . LYS A 1 363 ? 12.556 27.626 36.538 1.00 35.38 363 LYS A O 1
ATOM 2805 N N . GLN A 1 364 ? 11.630 29.693 36.381 1.00 43.59 364 GLN A N 1
ATOM 2806 C CA . GLN A 1 364 ? 11.947 30.159 35.042 1.00 43.59 364 GLN A CA 1
ATOM 2807 C C . GLN A 1 364 ? 13.415 29.937 34.672 1.00 43.59 364 GLN A C 1
ATOM 2809 O O . GLN A 1 364 ? 14.281 30.356 35.430 1.00 43.59 364 GLN A O 1
ATOM 2814 N N . ASP A 1 365 ? 13.672 29.416 33.472 1.00 32.38 365 ASP A N 1
ATOM 2815 C CA . ASP A 1 365 ? 14.615 30.074 32.573 1.00 32.38 365 ASP A CA 1
ATOM 2816 C C . ASP A 1 365 ? 14.443 29.638 31.117 1.00 32.38 365 ASP A C 1
ATOM 2818 O O . ASP A 1 365 ? 14.012 28.535 30.782 1.00 32.38 365 ASP A O 1
ATOM 2822 N N . VAL A 1 366 ? 14.739 30.594 30.253 1.00 46.38 366 VAL A N 1
ATOM 2823 C CA . VAL A 1 366 ? 14.716 30.519 28.799 1.00 46.38 366 VAL A CA 1
ATOM 2824 C C . VAL A 1 366 ? 15.892 29.692 28.258 1.00 46.38 366 VAL A C 1
ATOM 2826 O O . VAL A 1 366 ? 16.983 29.713 28.814 1.00 46.38 366 VAL A O 1
ATOM 2829 N N . SER A 1 367 ? 15.697 29.101 27.073 1.00 38.53 367 SER A N 1
ATOM 2830 C CA . SER A 1 367 ? 16.728 28.580 26.148 1.00 38.53 367 SER A CA 1
ATOM 2831 C C . SER A 1 367 ? 17.290 27.170 26.395 1.00 38.53 367 SER A C 1
ATOM 2833 O O . SER A 1 367 ? 18.098 26.947 27.286 1.00 38.53 367 SER A O 1
ATOM 2835 N N . SER A 1 368 ? 17.005 26.242 25.472 1.00 37.22 368 SER A N 1
ATOM 2836 C CA . SER A 1 368 ? 18.033 25.615 24.607 1.00 37.22 368 SER A CA 1
ATOM 2837 C C . SER A 1 368 ? 17.428 24.524 23.707 1.00 37.22 368 SER A C 1
ATOM 2839 O O . SER A 1 368 ? 17.080 23.430 24.136 1.00 37.22 368 SER A O 1
ATOM 2841 N N . LEU A 1 369 ? 17.310 24.835 22.413 1.00 51.00 369 LEU A N 1
ATOM 2842 C CA . LEU A 1 369 ? 17.105 23.847 21.349 1.00 51.00 369 LEU A CA 1
ATOM 2843 C C . LEU A 1 369 ? 18.429 23.100 21.089 1.00 51.00 369 LEU A C 1
ATOM 2845 O O . LEU A 1 369 ? 19.484 23.740 21.122 1.00 51.00 369 LEU A O 1
ATOM 2849 N N . PRO A 1 370 ? 18.418 21.795 20.759 1.00 53.50 370 PRO A N 1
ATOM 2850 C CA . PRO A 1 370 ? 19.621 21.104 20.304 1.00 53.50 370 PRO A CA 1
ATOM 2851 C C . PRO A 1 370 ? 20.059 21.621 18.915 1.00 53.50 370 PRO A C 1
ATOM 2853 O O . PRO A 1 370 ? 19.209 21.970 18.087 1.00 53.50 370 PRO A O 1
ATOM 2856 N N . PRO A 1 371 ? 21.372 21.683 18.618 1.00 48.16 371 PRO A N 1
ATOM 2857 C CA . PRO A 1 371 ? 21.865 22.257 17.372 1.00 48.16 371 PRO A CA 1
ATOM 2858 C C . PRO A 1 371 ? 21.507 21.375 16.169 1.00 48.16 371 PRO A C 1
ATOM 2860 O O . PRO A 1 371 ? 21.752 20.167 16.153 1.00 48.16 371 PRO A O 1
ATOM 2863 N N . LYS A 1 372 ? 20.963 22.005 15.121 1.00 44.16 372 LYS A N 1
ATOM 2864 C CA . LYS A 1 372 ? 20.807 21.407 13.790 1.00 44.16 372 LYS A CA 1
ATOM 2865 C C . LYS A 1 372 ? 22.185 21.001 13.260 1.00 44.16 372 LYS A C 1
ATOM 2867 O O . LYS A 1 372 ? 23.064 21.848 13.113 1.00 44.16 372 LYS A O 1
ATOM 2872 N N . LYS A 1 373 ? 22.361 19.716 12.941 1.00 45.34 373 LYS A N 1
ATOM 2873 C CA . LYS A 1 373 ? 23.509 19.234 12.162 1.00 45.34 373 LYS A CA 1
ATOM 2874 C C . LYS A 1 373 ? 23.553 19.975 10.822 1.00 45.34 373 LYS A C 1
ATOM 2876 O O . LYS A 1 373 ? 22.541 20.083 10.133 1.00 45.34 373 LYS A O 1
ATOM 2881 N N . ALA A 1 374 ? 24.728 20.505 10.499 1.00 47.50 374 ALA A N 1
ATOM 2882 C CA . ALA A 1 374 ? 24.999 21.239 9.275 1.00 47.50 374 ALA A CA 1
ATOM 2883 C C . ALA A 1 374 ? 24.837 20.342 8.037 1.00 47.50 374 ALA A C 1
ATOM 2885 O O . ALA A 1 374 ? 25.311 19.207 8.004 1.00 47.50 374 ALA A O 1
ATOM 2886 N N . VAL A 1 375 ? 24.178 20.889 7.017 1.00 57.47 375 VAL A N 1
ATOM 2887 C CA . VAL A 1 375 ? 24.165 20.374 5.643 1.00 57.47 375 VAL A CA 1
ATOM 2888 C C . VAL A 1 375 ? 25.595 20.473 5.085 1.00 57.47 375 VAL A C 1
ATOM 2890 O O . VAL A 1 375 ? 26.217 21.523 5.267 1.00 57.47 375 VAL A O 1
ATOM 2893 N N . PRO A 1 376 ? 26.146 19.441 4.418 1.00 56.38 376 PRO A N 1
ATOM 2894 C CA . PRO A 1 376 ? 27.449 19.559 3.771 1.00 56.38 376 PRO A CA 1
ATOM 2895 C C . PRO A 1 376 ? 27.393 20.613 2.656 1.00 56.38 376 PRO A C 1
ATOM 2897 O O . PRO A 1 376 ? 26.475 20.633 1.835 1.00 56.38 376 PRO A O 1
ATOM 2900 N N . SER A 1 377 ? 28.371 21.517 2.645 1.00 62.12 377 SER A N 1
ATOM 2901 C CA . SER A 1 377 ? 28.506 22.576 1.648 1.00 62.12 377 SER A CA 1
ATOM 2902 C C . SER A 1 377 ? 28.707 21.993 0.245 1.00 62.12 377 SER A C 1
ATOM 2904 O O . SER A 1 377 ? 29.564 21.143 0.012 1.00 62.12 377 SER A O 1
ATOM 2906 N N . ARG A 1 378 ? 27.904 22.480 -0.708 1.00 55.59 378 ARG A N 1
ATOM 2907 C CA . ARG A 1 378 ? 27.998 22.153 -2.136 1.00 55.59 378 ARG A CA 1
ATOM 2908 C C . ARG A 1 378 ? 29.351 22.631 -2.700 1.00 55.59 378 ARG A C 1
ATOM 2910 O O . ARG A 1 378 ? 29.720 23.774 -2.427 1.00 55.59 378 ARG A O 1
ATOM 2917 N N . PRO A 1 379 ? 30.072 21.822 -3.497 1.00 63.47 379 PRO A N 1
ATOM 2918 C CA . PRO A 1 379 ? 31.303 22.265 -4.146 1.00 63.47 379 PRO A CA 1
ATOM 2919 C C . PRO A 1 379 ? 31.025 23.359 -5.190 1.00 63.47 379 PRO A C 1
ATOM 2921 O O . PRO A 1 379 ? 29.993 23.356 -5.866 1.00 63.47 379 PRO A O 1
ATOM 2924 N N . THR A 1 380 ? 31.949 24.314 -5.297 1.00 68.88 380 THR A N 1
ATOM 2925 C CA . THR A 1 380 ? 31.928 25.423 -6.260 1.00 68.88 380 THR A CA 1
ATOM 2926 C C . THR A 1 380 ? 32.044 24.917 -7.706 1.00 68.88 380 THR A C 1
ATOM 2928 O O . THR A 1 380 ? 32.814 23.990 -7.962 1.00 68.88 380 THR A O 1
ATOM 2931 N N . PRO A 1 381 ? 31.318 25.512 -8.674 1.00 65.56 381 PRO A N 1
ATOM 2932 C CA . PRO A 1 381 ? 31.463 25.163 -10.085 1.00 65.56 381 PRO A CA 1
ATOM 2933 C C . PRO A 1 381 ? 32.812 25.655 -10.648 1.00 65.56 381 PRO A C 1
ATOM 2935 O O . PRO A 1 381 ? 33.326 26.678 -10.185 1.00 65.56 381 PRO A O 1
ATOM 2938 N N . PRO A 1 382 ? 33.391 24.960 -11.645 1.00 60.94 382 PRO A N 1
ATOM 2939 C CA . PRO A 1 382 ? 34.681 25.328 -12.219 1.00 60.94 382 PRO A CA 1
ATOM 2940 C C . PRO A 1 382 ? 34.596 26.649 -12.994 1.00 60.94 382 PRO A C 1
ATOM 2942 O O . PRO A 1 382 ? 33.657 26.887 -13.756 1.00 60.94 382 PRO A O 1
ATOM 2945 N N . SER A 1 383 ? 35.604 27.502 -12.803 1.00 61.97 383 SER A N 1
ATOM 2946 C CA . SER A 1 383 ? 35.767 28.757 -13.534 1.00 61.97 383 SER A CA 1
ATOM 2947 C C . SER A 1 383 ? 35.931 28.493 -15.029 1.00 61.97 383 SER A C 1
ATOM 2949 O O . SER A 1 383 ? 36.856 27.804 -15.459 1.00 61.97 383 SER A O 1
ATOM 2951 N N . VAL A 1 384 ? 35.027 29.074 -15.813 1.00 57.50 384 VAL A N 1
ATOM 2952 C CA . VAL A 1 384 ? 35.094 29.139 -17.273 1.00 57.50 384 VAL A CA 1
ATOM 2953 C C . VAL A 1 384 ? 36.356 29.906 -17.670 1.00 57.50 384 VAL A C 1
ATOM 2955 O O . VAL A 1 384 ? 36.585 31.021 -17.200 1.00 57.50 384 VAL A O 1
ATOM 2958 N N . TRP A 1 385 ? 37.178 29.283 -18.511 1.00 50.59 385 TRP A N 1
ATOM 2959 C CA . TRP A 1 385 ? 38.366 29.885 -19.103 1.00 50.59 385 TRP A CA 1
ATOM 2960 C C . TRP A 1 385 ? 37.948 31.024 -20.041 1.00 50.59 385 TRP A C 1
ATOM 2962 O O . TRP A 1 385 ? 37.033 30.863 -20.851 1.00 50.59 385 TRP A O 1
ATOM 2972 N N . LYS A 1 386 ? 38.619 32.167 -19.908 1.00 53.72 386 LYS A N 1
ATOM 2973 C CA . LYS A 1 386 ? 38.630 33.261 -20.878 1.00 53.72 386 LYS A CA 1
ATOM 2974 C C . LYS A 1 386 ? 40.022 33.365 -21.466 1.00 53.72 386 LYS A C 1
ATOM 2976 O O . LYS A 1 386 ? 40.975 33.208 -20.669 1.00 53.72 386 LYS A O 1
#

Secondary structure (DSSP, 8-state):
-----------------------HHHHHHHHHHHHHHHHHHHHHHHHHHHHHHHHHHHHHHHHHHHHHHHHHHHHHHHH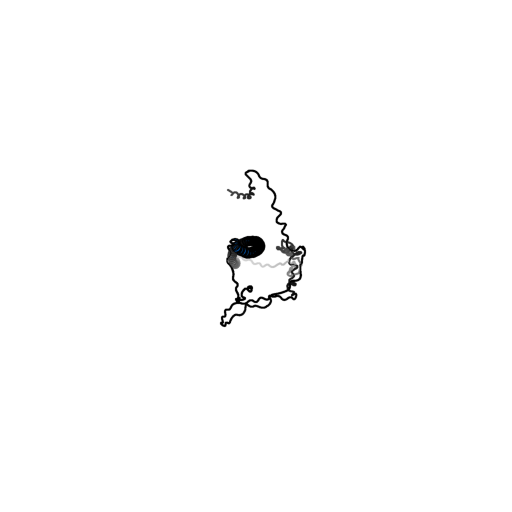HHHHHHHHHHHHHHHHHHHHHHHHHHHHHHHHHHHHHHHHHHHHHHHHHHHHHHHHHHHHHHHHHHHHHHHHHHHHHHHHHHHHHHHHHHHHHHHHHHHHHHHHHHHHHHHHHHHHHHHHHHHHHHHHHHHHS--S-----------------------------------PPP-TTSS--TTSS-TT--TTSS-TTSS--TTTT--TTSTT---S---TT-S--SS--------------------------------------S---TTSSTTS-------------PPPPPPPPPPPPPPPPP-

Sequence (386 aa):
MLPPSERGTPVPDSSSSVGSGEFTGIKELDDISQDIAQLQREKYTLEQEIRDKEEAIRQKANDVQAMQGDLDRESGGLQELETQKQDANVRLEEMDQQKSKLESMLGDVQLKCQEESQTISSVQVQIQAQESDVQSQEDELNRAKSDLNRLHQEETQLEQSITAGRGQLETIIRSLRITQDEINQARSRLSQIRDSQEEVTRSIEECNAVLNGTHGGSMTNLAHMGEENGALRSLDSKAKGSVFGSHAQELPSDPFHSDDPFKSDPFKDPFGSDPFKESDPFKNTSSEDFFKKTGKADPFSSSDLFSKSTSLPSKAAHFSSSSSPKTKGPGDSFGSGTYGNRAGFADFSQMSQRFSDDSFGGKQDVSSLPPKKAVPSRPTPP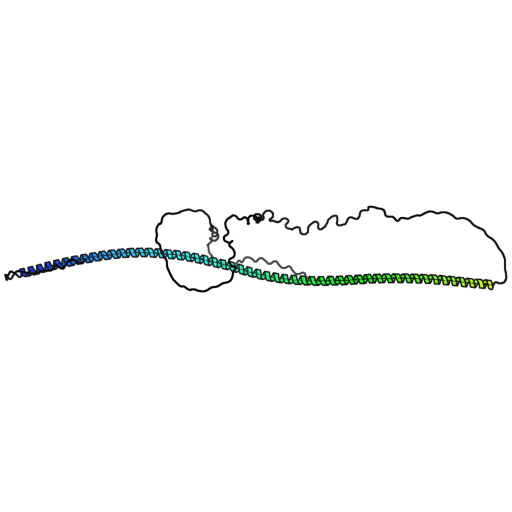SVWK

Foldseek 3Di:
DDDDPDDDDDDDDDDDDDDDDPPPPVVVVVVVVVVVVVVVVVVVVVVVVVVVVVVVVVVVVVVVVVVVVVVVVVVVVVVVVVVVVVVVVVVVVVVVVVVVVVVVVVVVVVVVVVVVVVVVVVVVVVVVVVVVVVVVVVVVVVVVVVVVVVVVVVVVVVVVVVVVVVVVVVVVVVVVVVVVVVVVVVVVVVVVVVVVVVVVVVVVVVVVVVVVPPDDDDDDDDDDDDDDDDDDDDDDDDDDDDDDDDDPDDDPPDPCPPDPPPPDPPPPPPVNDDPCPPPPVCPVVDVPVVPDDPDDDDPPPPDDPPPDDDDDDDDDDDDDDDDDDDDDDDDDDDDDDDDDDDDDDDDPVPPPPPDDDDDDDDDDDDDDDDDDDDDDDDDDDDDDDD

Radius of gyration: 78.32 Å; chains: 1; bounding box: 191×75×226 Å

pLDDT: mean 70.85, std 26.03, range [28.14, 98.81]

Organism: Synaphobranchus kaupii (NCBI:txid118154)